Protein AF-A0A813K948-F1 (afdb_monomer_lite)

Organism: Polarella glacialis (NCBI:txid89957)

Foldseek 3Di:
DDDDDDDDDDDDDDDDDDDDDDDPDDDDDDDDPPPDPDPPCPPPCLVQDQPPPFPCVPFDWEDFQAPQPRGFWGWDAQLVVLLVQADQCSLQPSAGWTWGGQTPVCNPRTSNVLNVVLVVVLVVVLVVVVVVCPPDDVPDNDDDQVVVAVQLSVLVSNLSSCSRTFHADPNRYGDHAALVSLQSNCVSSVHDADPVSHNPLSDQVNCQCQNRPSVNDRDSSRGHDYCVPRPVVVVVVVVVSVVVVVPPPVVCPPPVNVVVVVVVVVVVVVVCCVVPPDPVVVVVVVVVVVCVVCVVVVVVVPDDPDDVVVVVVVVVVVVVVVVVVVVVCVPPPPPPPVVVVVVVVVVVVDPPPDDDDDDDDDPDPPDPPPPPPPVDDDDPVVVVVVVVVVPDDDDDDDDDDDDDDDDDDDDDDDDDDDDDDDDDDDDDDDDD

Secondary structure (DSSP, 8-state):
------------------S-----SS-----S------SS----GGG-S--TTSTTTTSPEEESSTTSS-EEEEEE--HHHHHHH-SSSTTT--S-EEEEPP-SS-TT-SHHHHHHHHHHHHHHHHHHHHHHHH---TT------TTT-HHHHHHHHHHHHHHHSPBB-TT-PBPPPBHHHHHHHHHHTTPPP-TTSS-GGGSHHHHHHH-GGG-S---TT--PBPIIIIIHHHHHHHHHHHHHTT----GGGSHHHHHHHHHHHHHHHHHHHHHHS-HHHHHHHHHHHHHHHHHHHHHHHHS----HHHHHHHHHHHHHHHHHHHHHHHHSTT-SHHHHHHHHHHHTT-TT--S---S----------------SPPPHHHHHHHHHHTSS----------------------------------------

Radius of gyration: 35.32 Å; chains: 1; bounding box: 128×82×64 Å

Structure (mmCIF, N/CA/C/O backbone):
data_AF-A0A813K948-F1
#
_entry.id   AF-A0A813K948-F1
#
loop_
_atom_site.group_PDB
_atom_site.id
_atom_site.type_symbol
_atom_site.label_atom_id
_atom_site.label_alt_id
_atom_site.label_comp_id
_atom_site.label_asym_id
_atom_site.label_entity_id
_atom_site.label_seq_id
_atom_site.pdbx_PDB_ins_code
_atom_site.Cartn_x
_atom_site.Cartn_y
_atom_site.Cartn_z
_atom_site.occupancy
_atom_site.B_iso_or_equiv
_atom_site.auth_seq_id
_atom_site.auth_comp_id
_atom_site.auth_asym_id
_atom_site.auth_atom_id
_atom_site.pdbx_PDB_model_num
ATOM 1 N N . MET A 1 1 ? -67.865 28.405 -16.466 1.00 35.59 1 MET A N 1
ATOM 2 C CA . MET A 1 1 ? -67.804 27.272 -17.419 1.00 35.59 1 MET A CA 1
ATOM 3 C C . MET A 1 1 ? -66.572 26.453 -17.049 1.00 35.59 1 MET A C 1
ATOM 5 O O . MET A 1 1 ? -65.479 26.887 -17.356 1.00 35.59 1 MET A O 1
ATOM 9 N N . MET A 1 2 ? -66.614 25.500 -16.116 1.00 30.91 2 MET A N 1
ATOM 10 C CA . MET A 1 2 ? -67.286 24.186 -16.127 1.00 30.91 2 MET A CA 1
ATOM 11 C C . MET A 1 2 ? -66.960 23.313 -17.346 1.00 30.91 2 MET A C 1
ATOM 13 O O . MET A 1 2 ? -67.517 23.540 -18.416 1.00 30.91 2 MET A O 1
ATOM 17 N N . ARG A 1 3 ? -66.099 22.312 -17.100 1.00 32.75 3 ARG A N 1
ATOM 18 C CA . ARG A 1 3 ? -66.003 20.922 -17.617 1.00 32.75 3 ARG A CA 1
ATOM 19 C C . ARG A 1 3 ? -64.524 20.524 -17.516 1.00 32.75 3 ARG A C 1
ATOM 21 O O . ARG A 1 3 ? -63.683 21.271 -17.987 1.00 32.75 3 ARG A O 1
ATOM 28 N N . GLY A 1 4 ? -64.091 19.424 -16.919 1.00 29.36 4 GLY A N 1
ATOM 29 C CA . GLY A 1 4 ? -64.718 18.206 -16.398 1.00 29.36 4 GLY A CA 1
ATOM 30 C C . GLY A 1 4 ? -63.585 17.166 -16.405 1.00 29.36 4 GLY A C 1
ATOM 31 O O . GLY A 1 4 ? -62.942 16.989 -17.430 1.00 29.36 4 GLY A O 1
ATOM 32 N N . THR A 1 5 ? -63.081 16.762 -15.239 1.00 32.94 5 THR A N 1
ATOM 33 C CA . THR A 1 5 ? -63.280 15.425 -14.645 1.00 32.94 5 THR A CA 1
ATOM 34 C C . THR A 1 5 ? -62.900 14.237 -15.532 1.00 32.94 5 THR A C 1
ATOM 36 O O . THR A 1 5 ? -63.659 13.867 -16.420 1.00 32.94 5 THR A O 1
ATOM 39 N N . SER A 1 6 ? -61.837 13.535 -15.134 1.00 30.69 6 SER A N 1
ATOM 40 C CA . SER A 1 6 ? -61.846 12.068 -15.049 1.00 30.69 6 SER A CA 1
ATOM 41 C C . SER A 1 6 ? -60.773 11.602 -14.060 1.00 30.69 6 SER A C 1
ATOM 43 O O . SER A 1 6 ? -59.575 11.784 -14.261 1.00 30.69 6 SER A O 1
ATOM 45 N N . GLN A 1 7 ? -61.271 11.067 -12.948 1.00 32.47 7 GLN A N 1
ATOM 46 C CA . GLN A 1 7 ? -60.572 10.355 -11.886 1.00 32.47 7 GLN A CA 1
ATOM 47 C C . GLN A 1 7 ? -60.610 8.839 -12.165 1.00 32.47 7 GLN A C 1
ATOM 49 O O . GLN A 1 7 ? -61.526 8.390 -12.849 1.00 32.47 7 GLN A O 1
ATOM 54 N N . LEU A 1 8 ? -59.731 8.096 -11.466 1.00 28.88 8 LEU A N 1
ATOM 55 C CA . LEU A 1 8 ? -59.819 6.655 -11.124 1.00 28.88 8 LEU A CA 1
ATOM 56 C C . LEU A 1 8 ? -59.568 5.668 -12.299 1.00 28.88 8 LEU A C 1
ATOM 58 O O . LEU A 1 8 ? -60.030 5.903 -13.399 1.00 28.88 8 LEU A O 1
ATOM 62 N N . GLN A 1 9 ? -58.856 4.533 -12.198 1.00 28.02 9 GLN A N 1
ATOM 63 C CA . GLN A 1 9 ? -58.488 3.652 -11.081 1.00 28.02 9 GLN A CA 1
ATOM 64 C C . GLN A 1 9 ? -57.330 2.684 -11.474 1.00 28.02 9 GLN A C 1
ATOM 66 O O . GLN A 1 9 ? -57.295 2.194 -12.593 1.00 28.02 9 GLN A O 1
ATOM 71 N N . LEU A 1 10 ? -56.479 2.363 -10.484 1.00 27.67 10 LEU A N 1
ATOM 72 C CA . LEU A 1 10 ? -55.947 1.041 -10.058 1.00 27.67 10 LEU A CA 1
ATOM 73 C C . LEU A 1 10 ? -55.140 0.057 -10.964 1.00 27.67 10 LEU A C 1
ATOM 75 O O . LEU A 1 10 ? -55.623 -0.479 -11.949 1.00 27.67 10 LEU A O 1
ATOM 79 N N . ARG A 1 11 ? -54.003 -0.352 -10.354 1.00 26.53 11 ARG A N 1
ATOM 80 C CA . ARG A 1 11 ? -53.245 -1.638 -10.357 1.00 26.53 11 ARG A CA 1
ATOM 81 C C . ARG A 1 11 ? -52.388 -2.039 -11.565 1.00 26.53 11 ARG A C 1
ATOM 83 O O . ARG A 1 11 ? -52.915 -2.426 -12.589 1.00 26.53 11 ARG A O 1
ATOM 90 N N . PHE A 1 12 ? -51.073 -2.116 -11.319 1.00 25.59 12 PHE A N 1
ATOM 91 C CA . PHE A 1 12 ? -50.196 -3.311 -11.411 1.00 25.59 12 PHE A CA 1
ATOM 92 C C . PHE A 1 12 ? -48.846 -2.918 -10.746 1.00 25.59 12 PHE A C 1
ATOM 94 O O . PHE A 1 12 ? -48.192 -1.995 -11.215 1.00 25.59 12 PHE A O 1
ATOM 101 N N . GLN A 1 13 ? -48.594 -3.254 -9.466 1.00 27.36 13 GLN A N 1
ATOM 102 C CA . GLN A 1 13 ? -47.656 -4.303 -8.978 1.00 27.36 13 GLN A CA 1
ATOM 103 C C . GLN A 1 13 ? -46.442 -4.576 -9.888 1.00 27.36 13 GLN A C 1
ATOM 105 O O . GLN A 1 13 ? -46.624 -4.702 -11.088 1.00 27.36 13 GLN A O 1
ATOM 110 N N . ALA A 1 14 ? -45.207 -4.832 -9.447 1.00 25.39 14 ALA A N 1
ATOM 111 C CA . ALA A 1 14 ? -44.439 -4.859 -8.190 1.00 25.39 14 ALA A CA 1
ATOM 112 C C . ALA A 1 14 ? -43.028 -5.403 -8.596 1.00 25.39 14 ALA A C 1
ATOM 114 O O . ALA A 1 14 ? -42.888 -5.833 -9.738 1.00 25.39 14 ALA A O 1
ATOM 115 N N . TRP A 1 15 ? -42.057 -5.494 -7.665 1.00 24.44 15 TRP A N 1
ATOM 116 C CA . TRP A 1 15 ? -40.663 -6.012 -7.807 1.00 24.44 15 TRP A CA 1
ATOM 117 C C . TRP A 1 15 ? -39.667 -4.944 -8.323 1.00 24.44 15 TRP A C 1
ATOM 119 O O . TRP A 1 15 ? -39.869 -4.388 -9.389 1.00 24.44 15 TRP A O 1
ATOM 129 N N . VAL A 1 16 ? -38.578 -4.532 -7.659 1.00 25.59 16 VAL A N 1
ATOM 130 C CA . VAL A 1 16 ? -37.739 -5.083 -6.580 1.00 25.59 16 VAL A CA 1
ATOM 131 C C . VAL A 1 16 ? -37.185 -3.902 -5.761 1.00 25.59 16 VAL A C 1
ATOM 133 O O . VAL A 1 16 ? -36.535 -3.019 -6.314 1.00 25.59 16 VAL A O 1
ATOM 136 N N . PHE A 1 17 ? -37.445 -3.882 -4.453 1.00 25.78 17 PHE A N 1
ATOM 137 C CA . PHE A 1 17 ? -36.855 -2.950 -3.483 1.00 25.78 17 PHE A CA 1
ATOM 138 C C . PHE A 1 17 ? -36.771 -3.668 -2.127 1.00 25.78 17 PHE A C 1
ATOM 140 O O . PHE A 1 17 ? -37.584 -3.422 -1.248 1.00 25.78 17 PHE A O 1
ATOM 147 N N . VAL A 1 18 ? -35.856 -4.633 -1.987 1.00 26.94 18 VAL A N 1
ATOM 148 C CA . VAL A 1 18 ? -35.488 -5.251 -0.699 1.00 26.94 18 VAL A CA 1
ATOM 149 C C . VAL A 1 18 ? -34.042 -5.739 -0.814 1.00 26.94 18 VAL A C 1
ATOM 151 O O . VAL A 1 18 ? -33.788 -6.674 -1.567 1.00 26.94 18 VAL A O 1
ATOM 154 N N . LEU A 1 19 ? -33.117 -5.067 -0.120 1.00 25.80 19 LEU A N 1
ATOM 155 C CA . LEU A 1 19 ? -31.995 -5.612 0.667 1.00 25.80 19 LEU A CA 1
ATOM 156 C C . LEU A 1 19 ? -30.961 -4.502 0.942 1.00 25.80 19 LEU A C 1
ATOM 158 O O . LEU A 1 19 ? -30.620 -3.727 0.053 1.00 25.80 19 LEU A O 1
ATOM 162 N N . CYS A 1 20 ? -30.471 -4.486 2.185 1.00 27.50 20 CYS A N 1
ATOM 163 C CA . CYS A 1 20 ? -29.393 -3.656 2.740 1.00 27.50 20 CYS A CA 1
ATOM 164 C C . CYS A 1 20 ? -29.758 -2.254 3.259 1.00 27.50 20 CYS A C 1
ATOM 166 O O . CYS A 1 20 ? -29.178 -1.259 2.842 1.00 27.50 20 CYS A O 1
ATOM 168 N N . LEU A 1 21 ? -30.641 -2.199 4.264 1.00 28.06 21 LEU A N 1
ATOM 169 C CA . LEU A 1 21 ? -30.511 -1.283 5.409 1.00 28.06 21 LEU A CA 1
ATOM 170 C C . LEU A 1 21 ? -31.103 -1.948 6.673 1.00 28.06 21 LEU A C 1
ATOM 172 O O . LEU A 1 21 ? -32.267 -2.340 6.661 1.00 28.06 21 LEU A O 1
ATOM 176 N N . GLY A 1 22 ? -30.288 -2.012 7.736 1.00 26.20 22 GLY A N 1
ATOM 177 C CA . GLY A 1 22 ? -30.661 -2.189 9.154 1.00 26.20 22 GLY A CA 1
ATOM 178 C C . GLY A 1 22 ? -30.543 -3.615 9.719 1.00 26.20 22 GLY A C 1
ATOM 179 O O . GLY A 1 22 ? -30.907 -4.563 9.043 1.00 26.20 22 GLY A O 1
ATOM 180 N N . GLU A 1 23 ? -30.080 -3.874 10.950 1.00 33.12 23 GLU A N 1
ATOM 181 C CA . GLU A 1 23 ? -29.886 -2.993 12.113 1.00 33.12 23 GLU A CA 1
ATOM 182 C C . GLU A 1 23 ? -29.280 -3.781 13.300 1.00 33.12 23 GLU A C 1
ATOM 184 O O . GLU A 1 23 ? -29.561 -4.966 13.478 1.00 33.12 23 GLU A O 1
ATOM 189 N N . ARG A 1 24 ? -28.586 -3.085 14.211 1.00 30.84 24 ARG A N 1
ATOM 190 C CA . ARG A 1 24 ? -28.798 -3.288 15.654 1.00 30.84 24 ARG A CA 1
ATOM 191 C C . ARG A 1 24 ? -29.075 -1.946 16.325 1.00 30.84 24 ARG A C 1
ATOM 193 O O . ARG A 1 24 ? -28.164 -1.234 16.731 1.00 30.84 24 ARG A O 1
ATOM 200 N N . PHE A 1 25 ? -30.363 -1.661 16.480 1.00 34.97 25 PHE A N 1
ATOM 201 C CA . PHE A 1 25 ? -30.920 -1.024 17.670 1.00 34.97 25 PHE A CA 1
ATOM 202 C C . PHE A 1 25 ? -32.326 -1.605 17.898 1.00 34.97 25 PHE A C 1
ATOM 204 O O . PHE A 1 25 ? -33.317 -0.995 17.535 1.00 34.97 25 PHE A O 1
ATOM 211 N N . LEU A 1 26 ? -32.394 -2.834 18.425 1.00 31.09 26 LEU A N 1
ATOM 212 C CA . LEU A 1 26 ? -33.477 -3.409 19.246 1.00 31.09 26 LEU A CA 1
ATOM 213 C C . LEU A 1 26 ? -33.054 -4.843 19.650 1.00 31.09 26 LEU A C 1
ATOM 215 O O . LEU A 1 26 ? -32.599 -5.605 18.794 1.00 31.09 26 LEU A O 1
ATOM 219 N N . PRO A 1 27 ? -33.134 -5.228 20.936 1.00 40.12 27 PRO A N 1
ATOM 220 C CA . PRO A 1 27 ? -32.744 -6.553 21.397 1.00 40.12 27 PRO A CA 1
ATOM 221 C C . PRO A 1 27 ? -33.915 -7.524 21.224 1.00 40.12 27 PRO A C 1
ATOM 223 O O . PRO A 1 27 ? -35.021 -7.258 21.686 1.00 40.12 27 PRO A O 1
ATOM 226 N N . GLY A 1 28 ? -33.660 -8.668 20.594 1.00 31.89 28 GLY A N 1
ATOM 227 C CA . GLY A 1 28 ? -34.632 -9.756 20.497 1.00 31.89 28 GLY A CA 1
ATOM 228 C C . GLY A 1 28 ? -34.915 -10.166 19.064 1.00 31.89 28 GLY A C 1
ATOM 229 O O . GLY A 1 28 ? -35.962 -9.830 18.537 1.00 31.89 28 GLY A O 1
ATOM 230 N N . LEU A 1 29 ? -33.965 -10.884 18.464 1.00 34.31 29 LEU A N 1
ATOM 231 C CA . LEU A 1 29 ? -34.152 -11.882 17.402 1.00 34.31 29 LEU A CA 1
ATOM 232 C C . LEU A 1 29 ? -32.785 -12.552 17.185 1.00 34.31 29 LEU A C 1
ATOM 234 O O . LEU A 1 29 ? -32.052 -12.275 16.240 1.00 34.31 29 LEU A O 1
ATOM 238 N N . GLY A 1 30 ? -32.391 -13.386 18.149 1.00 36.69 30 GLY A N 1
ATOM 239 C CA . GLY A 1 30 ? -31.379 -14.407 17.907 1.00 36.69 30 GLY A CA 1
ATOM 240 C C . GLY A 1 30 ? -32.049 -15.554 17.156 1.00 36.69 30 GLY A C 1
ATOM 241 O O . GLY A 1 30 ? -33.017 -16.108 17.668 1.00 36.69 30 GLY A O 1
ATOM 242 N N . GLY A 1 31 ? -31.561 -15.872 15.956 1.00 36.25 31 GLY A N 1
ATOM 243 C CA . GLY A 1 31 ? -31.979 -17.059 15.205 1.00 36.25 31 GLY A CA 1
ATOM 244 C C . GLY A 1 31 ? -32.627 -16.773 13.852 1.00 36.25 31 GLY A C 1
ATOM 245 O O . GLY A 1 31 ? -33.773 -17.145 13.651 1.00 36.25 31 GLY A O 1
ATOM 246 N N . ILE A 1 32 ? -31.911 -16.132 12.919 1.00 34.94 32 ILE A N 1
ATOM 247 C CA . ILE A 1 32 ? -32.228 -16.192 11.476 1.00 34.94 32 ILE A CA 1
ATOM 248 C C . ILE A 1 32 ? -30.912 -16.205 10.671 1.00 34.94 32 ILE A C 1
ATOM 250 O O . ILE A 1 32 ? -30.647 -15.322 9.870 1.00 34.94 32 ILE A O 1
ATOM 254 N N . PHE A 1 33 ? -30.041 -17.173 10.961 1.00 36.16 33 PHE A N 1
ATOM 255 C CA . PHE A 1 33 ? -29.032 -17.724 10.037 1.00 36.16 33 PHE A CA 1
ATOM 256 C C . PHE A 1 33 ? -28.709 -19.175 10.442 1.00 36.16 33 PHE A C 1
ATOM 258 O O . PHE A 1 33 ? -27.577 -19.629 10.323 1.00 36.16 33 PHE A O 1
ATOM 265 N N . ASP A 1 34 ? -29.714 -19.920 10.904 1.00 37.97 34 ASP A N 1
ATOM 266 C CA . ASP A 1 34 ? -29.690 -21.372 10.755 1.00 37.97 34 ASP A CA 1
ATOM 267 C C . ASP A 1 34 ? -30.278 -21.633 9.372 1.00 37.97 34 ASP A C 1
ATOM 269 O O . ASP A 1 34 ? -31.490 -21.588 9.165 1.00 37.97 34 ASP A O 1
ATOM 273 N N . GLY A 1 35 ? -29.390 -21.748 8.384 1.00 35.78 35 GLY A N 1
ATOM 274 C CA . GLY A 1 35 ? -29.772 -22.168 7.047 1.00 35.78 35 GLY A CA 1
ATOM 275 C C . GLY A 1 35 ? -30.384 -23.557 7.142 1.00 35.78 35 GLY A C 1
ATOM 276 O O . GLY A 1 35 ? -29.679 -24.526 7.402 1.00 35.78 35 GLY A O 1
ATOM 277 N N . GLU A 1 36 ? -31.695 -23.634 6.954 1.00 34.25 36 GLU A N 1
ATOM 278 C CA . GLU A 1 36 ? -32.410 -24.878 6.710 1.00 34.25 36 GLU A CA 1
ATOM 279 C C . GLU A 1 36 ? -31.747 -25.551 5.500 1.00 34.25 36 GLU A C 1
ATOM 281 O O . GLU A 1 36 ? -31.774 -25.004 4.395 1.00 34.25 36 GLU A O 1
ATOM 286 N N . GLU A 1 37 ? -31.077 -26.687 5.717 1.00 37.00 37 GLU A N 1
ATOM 287 C CA . GLU A 1 37 ? -30.524 -27.512 4.645 1.00 37.00 37 GLU A CA 1
ATOM 288 C C . GLU A 1 37 ? -31.683 -27.944 3.735 1.00 37.00 37 GLU A C 1
ATOM 290 O O . GLU A 1 37 ? -32.538 -28.731 4.157 1.00 37.00 37 GLU A O 1
ATOM 295 N N . PRO A 1 38 ? -31.770 -27.464 2.479 1.00 46.12 38 PRO A N 1
ATOM 296 C CA . PRO A 1 38 ? -32.718 -28.046 1.557 1.00 46.12 38 PRO A CA 1
ATOM 297 C C . PRO A 1 38 ? -32.229 -29.469 1.280 1.00 46.12 38 PRO A C 1
ATOM 299 O O . PRO A 1 38 ? -31.085 -29.667 0.882 1.00 46.12 38 PRO A O 1
ATOM 302 N N . ASN A 1 39 ? -33.105 -30.458 1.452 1.00 46.00 39 ASN A N 1
ATOM 303 C CA . ASN A 1 39 ? -32.875 -31.891 1.205 1.00 46.00 39 ASN A CA 1
ATOM 304 C C . ASN A 1 39 ? -32.434 -32.260 -0.238 1.00 46.00 39 ASN A C 1
ATOM 306 O O . ASN A 1 39 ? -32.512 -33.419 -0.642 1.00 46.00 39 ASN A O 1
ATOM 310 N N . GLY A 1 40 ? -31.989 -31.305 -1.053 1.00 46.06 40 GLY A N 1
ATOM 311 C CA . GLY A 1 40 ? -31.217 -31.577 -2.252 1.00 46.06 40 GLY A CA 1
ATOM 312 C C . GLY A 1 40 ? -29.750 -31.641 -1.866 1.00 46.06 40 GLY A C 1
ATOM 313 O O . GLY A 1 40 ? -29.208 -30.616 -1.485 1.00 46.06 40 GLY A O 1
ATOM 314 N N . LEU A 1 41 ? -29.146 -32.829 -1.972 1.00 45.62 41 LEU A N 1
ATOM 315 C CA . LEU A 1 41 ? -27.707 -33.122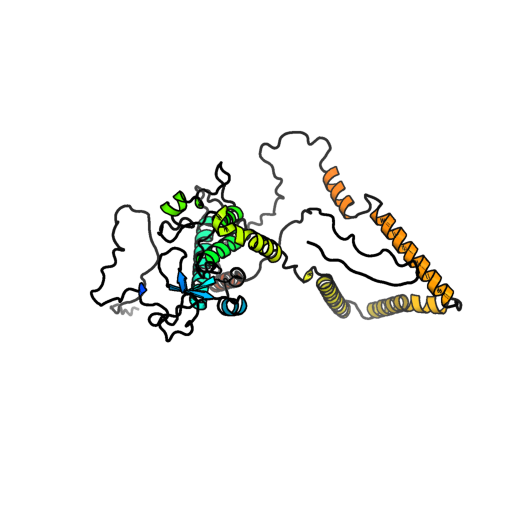 -1.914 1.00 45.62 41 LEU A CA 1
ATOM 316 C C . LEU A 1 41 ? -26.825 -31.933 -2.351 1.00 45.62 41 LEU A C 1
ATOM 318 O O . LEU A 1 41 ? -26.323 -31.892 -3.476 1.00 45.62 41 LEU A O 1
ATOM 322 N N . ALA A 1 42 ? -26.596 -30.973 -1.459 1.00 45.19 42 ALA A N 1
ATOM 323 C CA . ALA A 1 42 ? -25.512 -30.025 -1.577 1.00 45.19 42 ALA A CA 1
ATOM 324 C C . ALA A 1 42 ? -24.278 -30.853 -1.241 1.00 45.19 42 ALA A C 1
ATOM 326 O O . ALA A 1 42 ? -23.872 -30.938 -0.084 1.00 45.19 42 ALA A O 1
ATOM 327 N N . GLY A 1 43 ? -23.771 -31.584 -2.242 1.00 50.25 43 GLY A N 1
ATOM 328 C CA . GLY A 1 43 ? -22.535 -32.344 -2.119 1.00 50.25 43 GLY A CA 1
ATOM 329 C C . GLY A 1 43 ? -21.523 -31.439 -1.439 1.00 50.25 43 GLY A C 1
ATOM 330 O O . GLY A 1 43 ? -21.318 -30.316 -1.908 1.00 50.25 43 GLY A O 1
ATOM 331 N N . GLY A 1 44 ? -21.024 -31.872 -0.275 1.00 49.47 44 GLY A N 1
ATOM 332 C CA . GLY A 1 44 ? -20.293 -31.002 0.638 1.00 49.47 44 GLY A CA 1
ATOM 333 C C . GLY A 1 44 ? -19.276 -30.185 -0.144 1.00 49.47 44 GLY A C 1
ATOM 334 O O . GLY A 1 44 ? -18.500 -30.760 -0.908 1.00 49.47 44 GLY A O 1
ATOM 335 N N . LEU A 1 45 ? -19.303 -28.855 -0.004 1.00 52.78 45 LEU A N 1
ATOM 336 C CA . LEU A 1 45 ? -18.421 -27.955 -0.759 1.00 52.78 45 LEU A CA 1
ATOM 337 C C . LEU A 1 45 ? -16.932 -28.312 -0.591 1.00 52.78 45 LEU A C 1
ATOM 339 O O . LEU A 1 45 ? -16.110 -27.925 -1.413 1.00 52.78 45 LEU A O 1
ATOM 343 N N . GLU A 1 46 ? -16.593 -29.096 0.432 1.00 51.59 46 GLU A N 1
ATOM 344 C CA . GLU A 1 46 ? -15.284 -29.717 0.655 1.00 51.59 46 GLU A CA 1
ATOM 345 C C . GLU A 1 46 ? -14.827 -30.634 -0.501 1.00 51.59 46 GLU A C 1
ATOM 347 O O . GLU A 1 46 ? -13.630 -30.841 -0.703 1.00 51.59 46 GLU A O 1
ATOM 352 N N . THR A 1 47 ? -15.772 -31.160 -1.290 1.00 51.97 47 THR A N 1
ATOM 353 C CA . THR A 1 47 ? -15.531 -31.962 -2.504 1.00 51.97 47 THR A CA 1
ATOM 354 C C . THR A 1 47 ? -15.486 -31.140 -3.792 1.00 51.97 47 THR A C 1
ATOM 356 O O . THR A 1 47 ? -15.070 -31.666 -4.823 1.00 51.97 47 THR A O 1
ATOM 359 N N . LEU A 1 48 ? -15.802 -29.839 -3.753 1.00 55.97 48 LEU A N 1
ATOM 360 C CA . LEU A 1 48 ? -15.628 -28.914 -4.885 1.00 55.97 48 LEU A CA 1
ATOM 361 C C . LEU A 1 48 ? -14.171 -28.450 -5.016 1.00 55.97 48 LEU A C 1
ATOM 363 O O . LEU A 1 48 ? -13.889 -27.291 -5.333 1.00 55.97 48 LEU A O 1
ATOM 367 N N . ARG A 1 49 ? -13.235 -29.376 -4.781 1.00 60.22 49 ARG A N 1
ATOM 368 C CA . ARG A 1 49 ? -11.835 -29.192 -5.147 1.00 60.22 49 ARG A CA 1
ATOM 369 C C . ARG A 1 49 ? -11.746 -28.928 -6.647 1.00 60.22 49 ARG A C 1
ATOM 371 O O . ARG A 1 49 ? -12.613 -29.391 -7.397 1.00 60.22 49 ARG A O 1
ATOM 378 N N . PRO A 1 50 ? -10.703 -28.227 -7.113 1.00 54.66 50 PRO A N 1
ATOM 379 C CA . PRO A 1 50 ? -10.353 -28.231 -8.523 1.00 54.66 50 PRO A CA 1
ATOM 380 C C . PRO A 1 50 ? -10.204 -29.687 -8.982 1.00 54.66 50 PRO A C 1
ATOM 382 O O . PRO A 1 50 ? -9.203 -30.349 -8.732 1.00 54.66 50 PRO A O 1
ATOM 385 N N . LEU A 1 51 ? -11.255 -30.215 -9.606 1.00 56.78 51 LEU A N 1
ATOM 386 C CA . LEU A 1 51 ? -11.268 -31.565 -10.144 1.00 56.78 51 LEU A CA 1
ATOM 387 C C . LEU A 1 51 ? -10.181 -31.672 -11.229 1.00 56.78 51 LEU A C 1
ATOM 389 O O . LEU A 1 51 ? -9.723 -30.655 -11.758 1.00 56.78 51 LEU A O 1
ATOM 393 N N . ASN A 1 52 ? -9.820 -32.901 -11.614 1.00 58.06 52 ASN A N 1
ATOM 394 C CA . ASN A 1 52 ? -8.797 -33.221 -12.629 1.00 58.06 52 ASN A CA 1
ATOM 395 C C . ASN A 1 52 ? -8.915 -32.462 -13.977 1.00 58.06 52 ASN A C 1
ATOM 397 O O . ASN A 1 52 ? -8.024 -32.550 -14.812 1.00 58.06 52 ASN A O 1
ATOM 401 N N . TRP A 1 53 ? -10.013 -31.745 -14.210 1.00 57.72 53 TRP A N 1
ATOM 402 C CA . TRP A 1 53 ? -10.337 -30.985 -15.417 1.00 57.72 53 TRP A CA 1
ATOM 403 C C . TRP A 1 53 ? -10.221 -29.460 -15.258 1.00 57.72 53 TRP A C 1
ATOM 405 O O . TRP A 1 53 ? -10.526 -28.727 -16.196 1.00 57.72 53 TRP A O 1
ATOM 415 N N . SER A 1 54 ? -9.797 -28.952 -14.099 1.00 69.50 54 SER A N 1
ATOM 416 C CA . SER A 1 54 ? -9.581 -27.513 -13.924 1.00 69.50 54 SER A CA 1
ATOM 417 C C . SER A 1 54 ? -8.236 -27.065 -14.511 1.00 69.50 54 SER A C 1
ATOM 419 O O . SER A 1 54 ? -7.248 -27.798 -14.483 1.00 69.50 54 SER A O 1
ATOM 421 N N . VAL A 1 55 ? -8.170 -25.811 -14.975 1.00 76.00 55 VAL A N 1
ATOM 422 C CA . VAL A 1 55 ? -6.929 -25.147 -15.438 1.00 76.00 55 VAL A CA 1
ATOM 423 C C . VAL A 1 55 ? -5.850 -25.103 -14.340 1.00 76.00 55 VAL A C 1
ATOM 425 O O . VAL A 1 55 ? -4.677 -24.873 -14.615 1.00 76.00 55 VAL A O 1
ATOM 428 N N . TYR A 1 56 ? -6.239 -25.359 -13.091 1.00 78.19 56 TYR A N 1
ATOM 429 C CA . TYR A 1 56 ? -5.370 -25.344 -11.923 1.00 78.19 56 TYR A CA 1
ATOM 430 C C . TYR A 1 56 ? -4.808 -26.719 -11.556 1.00 78.19 56 TYR A C 1
ATOM 432 O O . TYR A 1 56 ? -4.235 -26.866 -10.478 1.00 78.19 56 TYR A O 1
ATOM 440 N N . LEU A 1 57 ? -4.942 -27.720 -12.432 1.00 79.56 57 LEU A N 1
ATOM 441 C CA . LEU A 1 57 ? -4.331 -29.027 -12.221 1.00 79.56 57 LEU A CA 1
ATOM 442 C C . LEU A 1 57 ? -2.816 -28.884 -12.000 1.00 79.56 57 LEU A C 1
ATOM 444 O O . LEU A 1 57 ? -2.110 -28.294 -12.815 1.00 79.56 57 LEU A O 1
ATOM 448 N N . GLY A 1 58 ? -2.324 -29.417 -10.882 1.00 83.56 58 GLY A N 1
ATOM 449 C CA . GLY A 1 58 ? -0.914 -29.331 -10.496 1.00 83.56 58 GLY A CA 1
ATOM 450 C C . GLY A 1 58 ? -0.532 -28.060 -9.734 1.00 83.56 58 GLY A C 1
ATOM 451 O O . GLY A 1 58 ? 0.600 -27.973 -9.262 1.00 83.56 58 GLY A O 1
ATOM 452 N N . ARG A 1 59 ? -1.450 -27.099 -9.554 1.00 88.50 59 ARG A N 1
ATOM 453 C CA . ARG A 1 59 ? -1.247 -26.022 -8.579 1.00 88.50 59 ARG A CA 1
ATOM 454 C C . ARG A 1 59 ? -1.577 -26.521 -7.187 1.00 88.50 59 ARG A C 1
ATOM 456 O O . ARG A 1 59 ? -2.476 -27.330 -6.983 1.00 88.50 59 ARG A O 1
ATOM 463 N N . SER A 1 60 ? -0.835 -26.008 -6.226 1.00 92.00 60 SER A N 1
ATOM 464 C CA . SER A 1 60 ? -1.004 -26.365 -4.836 1.00 92.00 60 SER A CA 1
ATOM 465 C C . SER A 1 60 ? -2.217 -25.683 -4.214 1.00 92.00 60 SER A C 1
ATOM 467 O O . SER A 1 60 ? -2.417 -24.474 -4.382 1.00 92.00 60 SER A O 1
ATOM 469 N N . GLU A 1 61 ? -2.997 -26.465 -3.482 1.00 92.56 61 GLU A N 1
ATOM 470 C CA . GLU A 1 61 ? -4.216 -26.026 -2.815 1.00 92.56 61 GLU A CA 1
ATOM 471 C C . GLU A 1 61 ? -3.904 -25.164 -1.578 1.00 92.56 61 GLU A C 1
ATOM 473 O O . GLU A 1 61 ? -2.862 -25.333 -0.948 1.00 92.56 61 GLU A O 1
ATOM 478 N N . CYS A 1 62 ? -4.805 -24.244 -1.227 1.00 94.12 62 CYS A N 1
ATOM 479 C CA . CYS A 1 62 ? -4.682 -23.380 -0.050 1.00 94.12 62 CYS A CA 1
ATOM 480 C C . CYS A 1 62 ? -6.058 -22.957 0.499 1.00 94.12 62 CYS A C 1
ATOM 482 O O . CYS A 1 62 ? -7.091 -23.160 -0.148 1.00 94.12 62 CYS A O 1
ATOM 484 N N . GLU A 1 63 ? -6.085 -22.381 1.707 1.00 92.56 63 GLU A N 1
ATOM 485 C CA . GLU A 1 63 ? -7.321 -22.019 2.409 1.00 92.56 63 GLU A CA 1
ATOM 486 C C . GLU A 1 63 ? -7.656 -20.529 2.274 1.00 92.56 63 GLU A C 1
ATOM 488 O O . GLU A 1 63 ? -6.793 -19.656 2.403 1.00 92.56 63 GLU A O 1
ATOM 493 N N . ILE A 1 64 ? -8.937 -20.228 2.044 1.00 90.62 64 ILE A N 1
ATOM 494 C CA . ILE A 1 64 ? -9.452 -18.859 1.974 1.00 90.62 64 ILE A CA 1
ATOM 495 C C . ILE A 1 64 ? -10.725 -18.721 2.826 1.00 90.62 64 ILE A C 1
ATOM 497 O O . ILE A 1 64 ? -11.762 -19.286 2.468 1.00 90.62 64 ILE A O 1
ATOM 501 N N . PRO A 1 65 ? -10.708 -17.884 3.875 1.00 90.06 65 PRO A N 1
ATOM 502 C CA . PRO A 1 65 ? -9.521 -17.234 4.431 1.00 90.06 65 PRO A CA 1
ATOM 503 C C . PRO A 1 65 ? -8.583 -18.255 5.095 1.00 90.06 65 PRO A C 1
ATOM 505 O O . PRO A 1 65 ? -8.928 -19.428 5.272 1.00 90.06 65 PRO A O 1
ATOM 508 N N . ALA A 1 66 ? -7.362 -17.821 5.392 1.00 90.38 66 ALA A N 1
ATOM 509 C CA . ALA A 1 66 ? -6.333 -18.691 5.946 1.00 90.38 66 ALA A CA 1
ATOM 510 C C . ALA A 1 66 ? -6.769 -19.280 7.299 1.00 90.38 66 ALA A C 1
ATOM 512 O O . ALA A 1 66 ? -7.320 -18.565 8.133 1.00 90.38 66 ALA A O 1
ATOM 513 N N . ARG A 1 67 ? -6.485 -20.571 7.529 1.00 87.88 67 ARG A N 1
ATOM 514 C CA . ARG A 1 67 ? -6.904 -21.336 8.722 1.00 87.88 67 ARG A CA 1
ATOM 515 C C . ARG A 1 67 ? -8.421 -21.492 8.884 1.00 87.88 67 ARG A C 1
ATOM 517 O O . ARG A 1 67 ? -8.893 -21.806 9.974 1.00 87.88 67 ARG A O 1
ATOM 524 N N . SER A 1 68 ? -9.198 -21.312 7.816 1.00 87.50 68 SER A N 1
ATOM 525 C CA . SER A 1 68 ? -10.635 -21.611 7.830 1.00 87.50 68 SER A CA 1
ATOM 526 C C . SER A 1 68 ? -10.934 -23.115 7.889 1.00 87.50 68 SER A C 1
ATOM 528 O O . SER A 1 68 ? -12.076 -23.498 8.151 1.00 87.50 68 SER A O 1
ATOM 530 N N . GLY A 1 69 ? -9.940 -23.970 7.619 1.00 88.12 69 GLY A N 1
ATOM 531 C CA . GLY A 1 69 ? -10.118 -25.413 7.450 1.00 88.12 69 GLY A CA 1
ATOM 532 C C . GLY A 1 69 ? -10.812 -25.782 6.137 1.00 88.12 69 GLY A C 1
ATOM 533 O O . GLY A 1 69 ? -11.171 -26.940 5.933 1.00 88.12 69 GLY A O 1
ATOM 534 N N . ARG A 1 70 ? -11.030 -24.807 5.242 1.00 87.00 70 ARG A N 1
ATOM 535 C CA . ARG A 1 70 ? -11.686 -24.997 3.947 1.00 87.00 70 ARG A CA 1
ATOM 536 C C . ARG A 1 70 ? -10.695 -24.750 2.820 1.00 87.00 70 ARG A C 1
ATOM 538 O O . ARG A 1 70 ? -10.303 -23.615 2.557 1.00 87.00 70 ARG A O 1
ATOM 545 N N . ILE A 1 71 ? -10.340 -25.820 2.119 1.00 87.75 71 ILE A N 1
ATOM 546 C CA . ILE A 1 71 ? -9.445 -25.775 0.963 1.00 87.75 71 ILE A CA 1
ATOM 547 C C . ILE A 1 71 ? -10.254 -25.377 -0.278 1.00 87.75 71 ILE A C 1
ATOM 549 O O . ILE A 1 71 ? -10.862 -26.210 -0.945 1.00 87.75 71 ILE A O 1
ATOM 553 N N . ASN A 1 72 ? -10.313 -24.080 -0.559 1.00 89.38 72 ASN A N 1
ATOM 554 C CA . ASN A 1 72 ? -11.106 -23.493 -1.646 1.00 89.38 72 ASN A CA 1
ATOM 555 C C . ASN A 1 72 ? -10.279 -22.589 -2.582 1.00 89.38 72 ASN A C 1
ATOM 557 O O . ASN A 1 72 ? -10.836 -21.974 -3.499 1.00 89.38 72 ASN A O 1
ATOM 561 N N . GLY A 1 73 ? -8.967 -22.501 -2.359 1.00 92.75 73 GLY A N 1
ATOM 562 C CA . GLY A 1 73 ? -8.053 -21.685 -3.142 1.00 92.75 73 GLY A CA 1
ATOM 563 C C . GLY A 1 73 ? -6.886 -22.463 -3.737 1.00 92.75 73 GLY A C 1
ATOM 564 O O . GLY A 1 73 ? -6.655 -23.632 -3.431 1.00 92.75 73 GLY A O 1
ATOM 565 N N . VAL A 1 74 ? -6.141 -21.778 -4.601 1.00 94.69 74 VAL A N 1
ATOM 566 C CA . VAL A 1 74 ? -4.872 -22.240 -5.174 1.00 94.69 74 VAL A CA 1
ATOM 567 C C . VAL A 1 74 ? -3.814 -21.150 -5.047 1.00 94.69 74 VAL A C 1
ATOM 569 O O . VAL A 1 74 ? -4.112 -19.963 -5.205 1.00 94.69 74 VAL A O 1
ATOM 572 N N . CYS A 1 75 ? -2.573 -21.537 -4.759 1.00 95.62 75 CYS A N 1
ATOM 573 C CA . CYS A 1 75 ? -1.464 -20.588 -4.693 1.00 95.62 75 CYS A CA 1
ATOM 574 C C . CYS A 1 75 ? -1.021 -20.189 -6.105 1.00 95.62 75 CYS A C 1
ATOM 576 O O . CYS A 1 75 ? -0.721 -21.042 -6.942 1.00 95.62 75 CYS A O 1
ATOM 578 N N . MET A 1 76 ? -0.954 -18.884 -6.365 1.00 95.19 76 MET A N 1
ATOM 579 C CA . MET A 1 76 ? -0.422 -18.321 -7.608 1.00 95.19 76 MET A CA 1
ATOM 580 C C . MET A 1 76 ? 0.962 -17.726 -7.370 1.00 95.19 76 MET A C 1
ATOM 582 O O . MET A 1 76 ? 1.120 -16.858 -6.517 1.00 95.19 76 MET A O 1
ATOM 586 N N . GLU A 1 77 ? 1.958 -18.202 -8.122 1.00 86.94 77 GLU A N 1
ATOM 587 C CA . GLU A 1 77 ? 3.382 -17.874 -7.930 1.00 86.94 77 GLU A CA 1
ATOM 588 C C . GLU A 1 77 ? 3.812 -16.545 -8.534 1.00 86.94 77 GLU A C 1
ATOM 590 O O . GLU A 1 77 ? 4.668 -15.865 -7.976 1.00 86.94 77 GLU A O 1
ATOM 595 N N . SER A 1 78 ? 3.236 -16.169 -9.671 1.00 76.12 78 SER A N 1
ATOM 596 C CA . SER A 1 78 ? 3.741 -15.041 -10.440 1.00 76.12 78 SER A CA 1
ATOM 597 C C . SER A 1 78 ? 3.017 -13.747 -10.079 1.00 76.12 78 SER A C 1
ATOM 599 O O . SER A 1 78 ? 1.815 -13.613 -10.319 1.00 76.12 78 SER A O 1
ATOM 601 N N . GLU A 1 79 ? 3.778 -12.760 -9.594 1.00 83.56 79 GLU A N 1
ATOM 602 C CA . GLU A 1 79 ? 3.353 -11.355 -9.498 1.00 83.56 79 GLU A CA 1
ATOM 603 C C . GLU A 1 79 ? 2.801 -10.855 -10.844 1.00 83.56 79 GLU A C 1
ATOM 605 O O . GLU A 1 79 ? 1.843 -10.088 -10.879 1.00 83.56 79 GLU A O 1
ATOM 610 N N . GLN A 1 80 ? 3.345 -11.337 -11.967 1.00 88.06 80 GLN A N 1
ATOM 611 C CA . GLN A 1 80 ? 2.878 -10.961 -13.302 1.00 88.06 80 GLN A CA 1
ATOM 612 C C . GLN A 1 80 ? 1.529 -11.607 -13.639 1.00 88.06 80 GLN A C 1
ATOM 614 O O . GLN A 1 80 ? 0.643 -10.938 -14.170 1.00 88.06 80 GLN A O 1
ATOM 619 N N . GLU A 1 81 ? 1.348 -12.894 -13.319 1.00 92.00 81 GLU A N 1
ATOM 620 C CA . GLU A 1 81 ? 0.091 -13.601 -13.587 1.00 92.00 81 GLU A CA 1
ATOM 621 C C . GLU A 1 81 ? -1.033 -13.030 -12.720 1.00 92.00 81 GLU A C 1
ATOM 623 O O . GLU A 1 81 ? -2.080 -12.642 -13.242 1.00 92.00 81 GLU A O 1
ATOM 628 N N . LEU A 1 82 ? -0.795 -12.907 -11.412 1.00 94.50 82 LEU A N 1
ATOM 629 C CA . LEU A 1 82 ? -1.778 -12.369 -10.481 1.00 94.50 82 LEU A CA 1
ATOM 630 C C . LEU A 1 82 ? -2.014 -10.874 -10.716 1.00 94.50 82 LEU A C 1
ATOM 632 O O . LEU A 1 82 ? -3.162 -10.454 -10.841 1.00 94.50 82 LEU A O 1
ATOM 636 N N . GLY A 1 83 ? -0.953 -10.080 -10.871 1.00 93.38 83 GLY A N 1
ATOM 637 C CA . GLY A 1 83 ? -1.023 -8.632 -11.084 1.00 93.38 83 GLY A CA 1
ATOM 638 C C . GLY A 1 83 ? -1.649 -8.206 -12.416 1.00 93.38 83 GLY A C 1
ATOM 639 O O . GLY A 1 83 ? -1.949 -7.025 -12.599 1.00 93.38 83 GLY A O 1
ATOM 640 N N . SER A 1 84 ? -1.859 -9.140 -13.352 1.00 95.06 84 SER A N 1
ATOM 641 C CA . SER A 1 84 ? -2.682 -8.919 -14.550 1.00 95.06 84 SER A CA 1
ATOM 642 C C . SER A 1 84 ? -4.183 -9.121 -14.294 1.00 95.06 84 SER A C 1
ATOM 644 O O . SER A 1 84 ? -5.010 -8.529 -14.985 1.00 95.06 84 SER A O 1
ATOM 646 N N . GLN A 1 85 ? -4.535 -9.935 -13.294 1.00 95.81 85 GLN A N 1
ATOM 647 C CA . GLN A 1 85 ? -5.913 -10.297 -12.955 1.00 95.81 85 GLN A CA 1
ATOM 648 C C . GLN A 1 85 ? -6.520 -9.392 -11.885 1.00 95.81 85 GLN A C 1
ATOM 650 O O . GLN A 1 85 ? -7.737 -9.203 -11.889 1.00 95.81 85 GLN A O 1
ATOM 655 N N . ILE A 1 86 ? -5.699 -8.852 -10.983 1.00 96.69 86 ILE A N 1
ATOM 656 C CA . ILE A 1 86 ? -6.119 -7.915 -9.937 1.00 96.69 86 ILE A CA 1
ATOM 657 C C . ILE A 1 86 ? -5.693 -6.497 -10.322 1.00 96.69 86 ILE A C 1
ATOM 659 O O . ILE A 1 86 ? -4.554 -6.268 -10.724 1.00 96.69 86 ILE A O 1
ATOM 663 N N . SER A 1 87 ? -6.610 -5.540 -10.227 1.00 97.19 87 SER A N 1
ATOM 664 C CA . SER A 1 87 ? -6.354 -4.128 -10.521 1.00 97.19 87 SER A CA 1
ATOM 665 C C . SER A 1 87 ? -6.356 -3.274 -9.257 1.00 97.19 87 SER A C 1
ATOM 667 O O . SER A 1 87 ? -5.559 -2.346 -9.155 1.00 97.19 87 SER A O 1
ATOM 669 N N . PHE A 1 88 ? -7.190 -3.609 -8.272 1.00 97.56 88 PHE A N 1
ATOM 670 C CA . PHE A 1 88 ? -7.327 -2.862 -7.027 1.00 97.56 88 PHE A CA 1
ATOM 671 C C . PHE A 1 88 ? -6.244 -3.229 -6.005 1.00 97.56 88 PHE A C 1
ATOM 673 O O . PHE A 1 88 ? -5.565 -2.344 -5.480 1.00 97.56 88 PHE A O 1
ATOM 680 N N . CYS A 1 89 ? -6.025 -4.524 -5.767 1.00 97.44 89 CYS A N 1
ATOM 681 C CA . CYS A 1 89 ? -4.998 -5.023 -4.850 1.00 97.44 89 CYS A CA 1
ATOM 682 C C . CYS A 1 89 ? -3.609 -5.191 -5.494 1.00 97.44 89 CYS A C 1
ATOM 684 O O . CYS A 1 89 ? -2.687 -5.666 -4.830 1.00 97.44 89 CYS A O 1
ATOM 686 N N . LYS A 1 90 ? -3.432 -4.789 -6.760 1.00 96.00 90 LYS A N 1
ATOM 687 C CA . LYS A 1 90 ? -2.202 -5.000 -7.543 1.00 96.00 90 LYS A CA 1
ATOM 688 C C . LYS A 1 90 ? -0.938 -4.479 -6.863 1.00 96.00 90 LYS A C 1
ATOM 690 O O . LYS A 1 90 ? 0.066 -5.175 -6.808 1.00 96.00 90 LYS A O 1
ATOM 695 N N . ASP A 1 91 ? -0.994 -3.264 -6.328 1.00 93.88 91 ASP A N 1
ATOM 696 C CA . ASP A 1 91 ? 0.179 -2.632 -5.712 1.00 93.88 91 ASP A CA 1
ATOM 697 C C . ASP A 1 91 ? 0.527 -3.237 -4.344 1.00 93.88 91 ASP A C 1
ATOM 699 O O . ASP A 1 91 ? 1.611 -2.995 -3.816 1.00 93.88 91 ASP A O 1
ATOM 703 N N . VAL A 1 92 ? -0.411 -3.980 -3.754 1.00 94.69 92 VAL A N 1
ATOM 704 C CA . VAL A 1 92 ? -0.332 -4.513 -2.392 1.00 94.69 92 VAL A CA 1
ATOM 705 C C . VAL A 1 92 ? 0.092 -5.979 -2.400 1.00 94.69 92 VAL A C 1
ATOM 707 O O . VAL A 1 92 ? 0.915 -6.400 -1.587 1.00 94.69 92 VAL A O 1
ATOM 710 N N . VAL A 1 93 ? -0.478 -6.767 -3.311 1.00 94.94 93 VAL A N 1
ATOM 711 C CA . VAL A 1 93 ? -0.284 -8.216 -3.395 1.00 94.94 93 VAL A CA 1
ATOM 712 C C . VAL A 1 93 ? 0.791 -8.507 -4.440 1.00 94.94 93 VAL A C 1
ATOM 714 O O . VAL A 1 93 ? 0.503 -8.878 -5.574 1.00 94.94 93 VAL A O 1
ATOM 717 N N . LYS A 1 94 ? 2.050 -8.309 -4.037 1.00 93.19 94 LYS A N 1
ATOM 718 C CA . LYS A 1 94 ? 3.255 -8.575 -4.851 1.00 93.19 94 LYS A CA 1
ATOM 719 C C . LYS A 1 94 ? 3.927 -9.914 -4.532 1.00 93.19 94 LYS A C 1
ATOM 721 O O . LYS A 1 94 ? 5.060 -10.170 -4.916 1.00 93.19 94 LYS A O 1
ATOM 726 N N . TYR A 1 95 ? 3.250 -10.752 -3.759 1.00 92.25 95 TYR A N 1
ATOM 727 C CA . TYR A 1 95 ? 3.763 -12.020 -3.259 1.00 92.25 95 TYR A CA 1
ATOM 728 C C . TYR A 1 95 ? 2.925 -13.181 -3.791 1.00 92.25 95 TYR A C 1
ATOM 730 O O . TYR A 1 95 ? 1.812 -12.995 -4.286 1.00 92.25 95 TYR A O 1
ATOM 738 N N . ARG A 1 96 ? 3.443 -14.401 -3.626 1.00 94.50 96 ARG A N 1
ATOM 739 C CA . ARG A 1 96 ? 2.701 -15.632 -3.899 1.00 94.50 96 ARG A CA 1
ATOM 740 C C . ARG A 1 96 ? 1.461 -15.697 -3.011 1.00 94.50 96 ARG A C 1
ATOM 742 O O . ARG A 1 96 ? 1.587 -15.876 -1.800 1.00 94.50 96 ARG A O 1
ATOM 749 N N . ALA A 1 97 ? 0.281 -15.536 -3.595 1.00 96.25 97 ALA A N 1
ATOM 750 C CA . ALA A 1 97 ? -0.965 -15.407 -2.847 1.00 96.25 97 ALA A CA 1
ATOM 751 C C . ALA A 1 97 ? -1.938 -16.546 -3.150 1.00 96.25 97 ALA A C 1
ATOM 753 O O . ALA A 1 97 ? -1.966 -17.092 -4.256 1.00 96.25 97 ALA A O 1
ATOM 754 N N . CYS A 1 98 ? -2.756 -16.876 -2.156 1.00 96.50 98 CYS A N 1
ATOM 755 C CA . CYS A 1 98 ? -3.870 -17.795 -2.308 1.00 96.50 98 CYS A CA 1
ATOM 756 C C . CYS A 1 98 ? -5.049 -17.070 -2.970 1.00 96.50 98 CYS A C 1
ATOM 758 O O . CYS A 1 98 ? -5.529 -16.051 -2.462 1.00 96.50 98 CYS A O 1
ATOM 760 N N . VAL A 1 99 ? -5.529 -17.591 -4.099 1.00 95.94 99 VAL A N 1
ATOM 761 C CA . VAL A 1 99 ? -6.676 -17.035 -4.835 1.00 95.94 99 VAL A CA 1
ATOM 762 C C . VAL A 1 99 ? -7.807 -18.053 -4.951 1.00 95.94 99 VAL A C 1
ATOM 764 O O . VAL A 1 99 ? -7.540 -19.253 -4.888 1.00 95.94 99 VAL A O 1
ATOM 767 N N . PRO A 1 100 ? -9.065 -17.620 -5.157 1.00 94.06 100 PRO A N 1
ATOM 768 C CA . PRO A 1 100 ? -10.159 -18.552 -5.401 1.00 94.06 100 PRO A CA 1
ATOM 769 C C . PRO A 1 100 ? -9.878 -19.423 -6.625 1.00 94.06 100 PRO A C 1
ATOM 771 O O . PRO A 1 100 ? -9.583 -18.902 -7.704 1.00 94.06 100 PRO A O 1
ATOM 774 N N . ALA A 1 101 ? -9.998 -20.740 -6.465 1.00 90.25 101 ALA A N 1
ATOM 775 C CA . ALA A 1 101 ? -9.982 -21.651 -7.600 1.00 90.25 101 ALA A CA 1
ATOM 776 C C . ALA A 1 101 ? -11.268 -21.466 -8.420 1.00 90.25 101 ALA A C 1
ATOM 778 O O . ALA A 1 101 ? -12.344 -21.264 -7.856 1.00 90.25 101 ALA A O 1
ATOM 779 N N . THR A 1 102 ? -11.188 -21.562 -9.750 1.00 85.88 102 THR A N 1
ATOM 780 C CA . THR A 1 102 ? -12.403 -21.586 -10.578 1.00 85.88 102 THR A CA 1
ATOM 781 C C . THR A 1 102 ? -13.188 -22.856 -10.279 1.00 85.88 102 THR A C 1
ATOM 783 O O . THR A 1 102 ? -12.672 -23.962 -10.439 1.00 85.88 102 THR A O 1
ATOM 786 N N . GLN A 1 103 ? -14.440 -22.688 -9.859 1.00 82.06 103 GLN A N 1
ATOM 787 C CA . GLN A 1 103 ? -15.332 -23.791 -9.520 1.00 82.06 103 GLN A CA 1
ATOM 788 C C . GLN A 1 103 ? -16.411 -23.966 -10.595 1.00 82.06 103 GLN A C 1
ATOM 790 O O . GLN A 1 103 ? -16.869 -22.969 -11.153 1.00 82.06 103 GLN A O 1
ATOM 795 N N . PRO A 1 104 ? -16.889 -25.195 -10.858 1.00 79.56 104 PRO A N 1
ATOM 796 C CA . PRO A 1 104 ? -17.949 -25.428 -11.842 1.00 79.56 104 PRO A CA 1
ATOM 797 C C . PRO A 1 104 ? -19.268 -24.725 -11.508 1.00 79.56 104 PRO A C 1
ATOM 799 O O . PRO A 1 104 ? -19.968 -24.276 -12.410 1.00 79.56 104 PRO A O 1
ATOM 802 N N . LEU A 1 105 ? -19.596 -24.614 -10.215 1.00 81.25 105 LEU A N 1
ATOM 803 C CA . LEU A 1 105 ? -20.820 -23.955 -9.742 1.00 81.25 105 LEU A CA 1
ATOM 804 C C . LEU A 1 105 ? -20.739 -22.426 -9.833 1.00 81.25 105 LEU A C 1
ATOM 806 O O . LEU A 1 105 ? -21.752 -21.764 -10.043 1.00 81.25 105 LEU A O 1
ATOM 810 N N . TRP A 1 106 ? -19.531 -21.868 -9.721 1.00 85.44 106 TRP A N 1
ATOM 811 C CA . TRP A 1 106 ? -19.277 -20.431 -9.817 1.00 85.44 106 TRP A CA 1
ATOM 812 C C . TRP A 1 106 ? -18.092 -20.173 -10.752 1.00 85.44 106 TRP A C 1
ATOM 814 O O . TRP A 1 106 ? -17.030 -19.736 -10.305 1.00 85.44 106 TRP A O 1
ATOM 824 N N . PRO A 1 107 ? -18.255 -20.402 -12.069 1.00 84.44 107 PRO A N 1
ATOM 825 C CA . PRO A 1 107 ? -17.154 -20.298 -13.030 1.00 84.44 107 PRO A CA 1
ATOM 826 C C . PRO A 1 107 ? -16.615 -18.868 -13.142 1.00 84.44 107 PRO A C 1
ATOM 828 O O . PRO A 1 107 ? -15.493 -18.637 -13.584 1.00 84.44 107 PRO A O 1
ATOM 831 N N . HIS A 1 108 ? -17.415 -17.889 -12.724 1.00 90.88 108 HIS A N 1
ATOM 832 C CA . HIS A 1 108 ? -17.029 -16.487 -12.692 1.00 90.88 108 HIS A CA 1
ATOM 833 C C . HIS A 1 108 ? -16.337 -16.082 -11.386 1.00 90.88 108 HIS A C 1
ATOM 835 O O . HIS A 1 108 ? -15.795 -14.984 -11.328 1.00 90.88 108 HIS A O 1
ATOM 841 N N . TRP A 1 109 ? -16.329 -16.919 -10.343 1.00 92.12 109 TRP A N 1
ATOM 842 C CA . TRP A 1 109 ? -15.647 -16.603 -9.090 1.00 92.12 109 TRP A CA 1
ATOM 843 C C . TRP A 1 109 ? -14.145 -16.870 -9.219 1.00 92.12 109 TRP A C 1
ATOM 845 O O . TRP A 1 109 ? -13.653 -17.967 -8.970 1.00 92.12 109 TRP A O 1
ATOM 855 N N . ASN A 1 110 ? -13.422 -15.849 -9.671 1.00 93.25 110 ASN A N 1
ATOM 856 C CA . ASN A 1 110 ? -11.977 -15.862 -9.881 1.00 93.25 110 ASN A CA 1
ATOM 857 C C . ASN A 1 110 ? -11.302 -14.684 -9.151 1.00 93.25 110 ASN A C 1
ATOM 859 O O . ASN A 1 110 ? -11.974 -13.854 -8.531 1.00 93.25 110 ASN A O 1
ATOM 863 N N . ALA A 1 111 ? -9.970 -14.591 -9.240 1.00 94.88 111 ALA A N 1
ATOM 864 C CA . ALA A 1 111 ? -9.199 -13.516 -8.610 1.00 94.88 111 ALA A CA 1
ATOM 865 C C . ALA A 1 111 ? -9.684 -12.115 -9.032 1.00 94.88 111 ALA A C 1
ATOM 867 O O . ALA A 1 111 ? -9.870 -11.256 -8.175 1.00 94.88 111 ALA A O 1
ATOM 868 N N . THR A 1 112 ? -9.983 -11.906 -10.320 1.00 96.69 112 THR A N 1
ATOM 869 C CA . THR A 1 112 ? -10.486 -10.627 -10.851 1.00 96.69 112 THR A CA 1
ATOM 870 C C . THR A 1 112 ? -11.835 -10.224 -10.264 1.00 96.69 112 THR A C 1
ATOM 872 O O . THR A 1 112 ? -12.026 -9.070 -9.886 1.00 96.69 112 THR A O 1
ATOM 875 N N . LYS A 1 113 ? -12.797 -11.151 -10.177 1.00 96.81 113 LYS A N 1
ATOM 876 C CA . LYS A 1 113 ? -14.112 -10.851 -9.593 1.00 96.81 113 LYS A CA 1
ATOM 877 C C . LYS A 1 113 ? -14.025 -10.616 -8.094 1.00 96.81 113 LYS A C 1
ATOM 879 O O . LYS A 1 113 ? -14.696 -9.712 -7.603 1.00 96.81 113 LYS A O 1
ATOM 884 N N . LYS A 1 114 ? -13.178 -11.371 -7.391 1.00 96.12 114 LYS A N 1
ATOM 885 C CA . LYS A 1 114 ? -12.913 -11.125 -5.974 1.00 96.12 114 LYS A CA 1
ATOM 886 C C . LYS A 1 114 ? -12.287 -9.745 -5.762 1.00 96.12 114 LYS A C 1
ATOM 888 O O . LYS A 1 114 ? -12.775 -8.994 -4.933 1.00 96.12 114 LYS A O 1
ATOM 893 N N . ASP A 1 115 ? -11.276 -9.375 -6.542 1.00 97.69 115 ASP A N 1
ATOM 894 C CA . ASP A 1 115 ? -10.627 -8.061 -6.462 1.00 97.69 115 ASP A CA 1
ATOM 895 C C . ASP A 1 115 ? -11.596 -6.904 -6.763 1.00 97.69 115 ASP A C 1
ATOM 897 O O . ASP A 1 115 ? -11.648 -5.925 -6.020 1.00 97.69 115 ASP A O 1
ATOM 901 N N . ALA A 1 116 ? -12.453 -7.051 -7.779 1.00 97.56 116 ALA A N 1
ATOM 902 C CA . ALA A 1 116 ? -13.504 -6.077 -8.075 1.00 97.56 116 ALA A CA 1
ATOM 903 C C . ALA A 1 116 ? -14.526 -5.939 -6.930 1.00 97.56 116 ALA A C 1
ATOM 905 O O . ALA A 1 116 ? -14.957 -4.826 -6.622 1.00 97.56 116 ALA A O 1
ATOM 906 N N . LEU A 1 117 ? -14.893 -7.051 -6.279 1.00 96.50 117 LEU A N 1
ATOM 907 C CA . LEU A 1 117 ? -15.744 -7.029 -5.088 1.00 96.50 117 LEU A CA 1
ATOM 908 C C . LEU A 1 117 ? -15.059 -6.285 -3.935 1.00 96.50 117 LEU A C 1
ATOM 910 O O . LEU A 1 117 ? -15.704 -5.481 -3.271 1.00 96.50 117 LEU A O 1
ATOM 914 N N . LEU A 1 118 ? -13.759 -6.501 -3.719 1.00 96.50 118 LEU A N 1
ATOM 915 C CA . LEU A 1 118 ? -13.006 -5.789 -2.683 1.00 96.50 118 LEU A CA 1
ATOM 916 C C . LEU A 1 118 ? -12.901 -4.295 -2.964 1.00 96.50 118 LEU A C 1
ATOM 918 O O . LEU A 1 118 ? -13.021 -3.507 -2.033 1.00 96.50 118 LEU A O 1
ATOM 922 N N . ALA A 1 119 ? -12.730 -3.893 -4.224 1.00 97.50 119 ALA A N 1
ATOM 923 C CA . ALA A 1 119 ? -12.737 -2.485 -4.606 1.00 97.50 119 ALA A CA 1
ATOM 924 C C . ALA A 1 119 ? -14.082 -1.816 -4.276 1.00 97.50 119 ALA A C 1
ATOM 926 O O . ALA A 1 119 ? -14.115 -0.700 -3.753 1.00 97.50 119 ALA A O 1
ATOM 927 N N . HIS A 1 120 ? -15.188 -2.514 -4.551 1.00 97.06 120 HIS A N 1
ATOM 928 C CA . HIS A 1 120 ? -16.531 -2.053 -4.206 1.00 97.06 120 HIS A CA 1
ATOM 929 C C . HIS A 1 120 ? -16.720 -1.954 -2.692 1.00 97.06 120 HIS A C 1
ATOM 931 O O . HIS A 1 120 ? -17.085 -0.897 -2.188 1.00 97.06 120 HIS A O 1
ATOM 937 N N . LEU A 1 121 ? -16.391 -3.023 -1.967 1.00 94.81 121 LEU A N 1
ATOM 938 C CA . LEU A 1 121 ? -16.515 -3.083 -0.515 1.00 94.81 121 LEU A CA 1
ATOM 939 C C . LEU A 1 121 ? -15.656 -2.014 0.169 1.00 94.81 121 LEU A C 1
ATOM 941 O O . LEU A 1 121 ? -16.108 -1.345 1.091 1.00 94.81 121 LEU A O 1
ATOM 945 N N . PHE A 1 122 ? -14.424 -1.811 -0.299 1.00 95.62 122 PHE A N 1
ATOM 946 C CA . PHE A 1 122 ? -13.549 -0.756 0.199 1.00 95.62 122 PHE A CA 1
ATOM 947 C C . PHE A 1 122 ? -14.193 0.619 0.034 1.00 95.62 122 PHE A C 1
ATOM 949 O O . PHE A 1 122 ? -14.205 1.406 0.980 1.00 95.62 122 PHE A O 1
ATOM 956 N N . LYS A 1 123 ? -14.755 0.896 -1.148 1.00 96.12 123 LYS A N 1
ATOM 957 C CA . LYS A 1 123 ? -15.468 2.144 -1.416 1.00 96.12 123 LYS A CA 1
ATOM 958 C C . LYS A 1 123 ? -16.653 2.317 -0.464 1.00 96.12 123 LYS A C 1
ATOM 960 O O . LYS A 1 123 ? -16.773 3.381 0.131 1.00 96.12 123 LYS A O 1
ATOM 965 N N . GLU A 1 124 ? -17.473 1.287 -0.272 1.00 94.56 124 GLU A N 1
ATOM 966 C CA . GLU A 1 124 ? -18.622 1.333 0.643 1.00 94.56 124 GLU A CA 1
ATOM 967 C C . GLU A 1 124 ? -18.201 1.574 2.098 1.00 94.56 124 GLU A C 1
ATOM 969 O O . GLU A 1 124 ? -18.770 2.436 2.764 1.00 94.56 124 GLU A O 1
ATOM 974 N N . ILE A 1 125 ? -17.171 0.872 2.585 1.00 91.12 125 ILE A N 1
ATOM 975 C CA . ILE A 1 125 ? -16.633 1.058 3.943 1.00 91.12 125 ILE A CA 1
ATOM 976 C C . ILE A 1 125 ? -16.129 2.492 4.122 1.00 91.12 125 ILE A C 1
ATOM 978 O O . ILE A 1 125 ? -16.406 3.135 5.137 1.00 91.12 125 ILE A O 1
ATOM 982 N N . VAL A 1 126 ? -15.389 3.001 3.136 1.00 92.94 126 VAL A N 1
ATOM 983 C CA . VAL A 1 126 ? -14.862 4.365 3.144 1.00 92.94 126 VAL A CA 1
ATOM 984 C C . VAL A 1 126 ? -15.991 5.388 3.144 1.00 92.94 126 VAL A C 1
ATOM 986 O O . VAL A 1 126 ? -15.986 6.282 3.985 1.00 92.94 126 VAL A O 1
ATOM 989 N N . GLU A 1 127 ? -16.966 5.264 2.248 1.00 93.75 127 GLU A N 1
ATOM 990 C CA . GLU A 1 127 ? -18.095 6.193 2.154 1.00 93.75 127 GLU A CA 1
ATOM 991 C C . GLU A 1 127 ? -18.947 6.171 3.426 1.00 93.75 127 GLU A C 1
ATOM 993 O O . GLU A 1 127 ? -19.283 7.234 3.947 1.00 93.75 127 GLU A O 1
ATOM 998 N N . ALA A 1 128 ? -19.223 4.991 3.986 1.00 89.62 128 ALA A N 1
ATOM 999 C CA . ALA A 1 128 ? -19.949 4.856 5.245 1.00 89.62 128 ALA A CA 1
ATOM 1000 C C . ALA A 1 128 ? -19.193 5.502 6.417 1.00 89.62 128 ALA A C 1
ATOM 1002 O O . ALA A 1 128 ? -19.789 6.199 7.242 1.00 89.62 128 ALA A O 1
ATOM 1003 N N . ARG A 1 129 ? -17.868 5.320 6.483 1.00 90.06 129 ARG A N 1
ATOM 1004 C CA . ARG A 1 129 ? -17.037 5.915 7.537 1.00 90.06 129 ARG A CA 1
ATOM 1005 C C . ARG A 1 129 ? -16.899 7.426 7.374 1.00 90.06 129 ARG A C 1
ATOM 1007 O O . ARG A 1 129 ? -17.021 8.138 8.365 1.00 90.06 129 ARG A O 1
ATOM 1014 N N . LEU A 1 130 ? -16.733 7.923 6.149 1.00 91.62 130 LEU A N 1
ATOM 1015 C CA . LEU A 1 130 ? -16.752 9.357 5.856 1.00 91.62 130 LEU A CA 1
ATOM 1016 C C . LEU A 1 130 ? -18.104 9.974 6.211 1.00 91.62 130 LEU A C 1
ATOM 1018 O O . LEU A 1 130 ? -18.134 11.008 6.865 1.00 91.62 130 LEU A O 1
ATOM 1022 N N . ALA A 1 131 ? -19.218 9.334 5.854 1.00 90.19 131 ALA A N 1
ATOM 1023 C CA . ALA A 1 131 ? -20.549 9.811 6.218 1.00 90.19 131 ALA A CA 1
ATOM 1024 C C . ALA A 1 131 ? -20.725 9.886 7.743 1.00 90.19 131 ALA A C 1
ATOM 1026 O O . ALA A 1 131 ? -21.262 10.869 8.251 1.00 90.19 131 ALA A O 1
ATOM 1027 N N . LYS A 1 132 ? -20.218 8.889 8.481 1.00 88.44 132 LYS A N 1
ATOM 1028 C CA . LYS A 1 132 ? -20.231 8.882 9.950 1.00 88.44 132 LYS A CA 1
ATOM 1029 C C . LYS A 1 132 ? -19.362 9.991 10.552 1.00 88.44 132 LYS A C 1
ATOM 1031 O O . LYS A 1 132 ? -19.794 10.639 11.496 1.00 88.44 132 LYS A O 1
ATOM 1036 N N . GLU A 1 133 ? -18.168 10.220 10.009 1.00 88.81 133 GLU A N 1
ATOM 1037 C CA . GLU A 1 133 ? -17.250 11.274 10.465 1.00 88.81 133 GLU A CA 1
ATOM 1038 C C . GLU A 1 133 ? -17.733 12.688 10.084 1.00 88.81 133 GLU A C 1
ATOM 1040 O O . GLU A 1 133 ? -17.493 13.641 10.820 1.00 88.81 133 GLU A O 1
ATOM 1045 N N . MET A 1 134 ? -18.448 12.839 8.964 1.00 86.94 134 MET A N 1
ATOM 1046 C CA . MET A 1 134 ? -19.007 14.120 8.512 1.00 86.94 134 MET A CA 1
ATOM 1047 C C . MET A 1 134 ? -20.334 14.480 9.182 1.00 86.94 134 MET A C 1
ATOM 1049 O O . MET A 1 134 ? -20.700 15.657 9.193 1.00 86.94 134 MET A O 1
ATOM 1053 N N . ASN A 1 135 ? -21.061 13.505 9.735 1.00 86.81 135 ASN A N 1
ATOM 1054 C CA . ASN A 1 135 ? -22.309 13.744 10.456 1.00 86.81 135 ASN A CA 1
ATOM 1055 C C . ASN A 1 135 ? -22.033 14.284 11.871 1.00 86.81 135 ASN A C 1
ATOM 1057 O O . ASN A 1 135 ? -22.347 13.646 12.876 1.00 86.81 135 ASN A O 1
ATOM 1061 N N . VAL A 1 136 ? -21.403 15.459 11.938 1.00 73.06 136 VAL A N 1
ATOM 1062 C CA . VAL A 1 136 ? -21.104 16.168 13.183 1.00 73.06 136 VAL A CA 1
ATOM 1063 C C . VAL A 1 136 ? -22.408 16.738 13.737 1.00 73.06 136 VAL A C 1
ATOM 1065 O O . VAL A 1 136 ? -22.845 17.828 13.369 1.00 73.06 136 VAL A O 1
ATOM 1068 N N . THR A 1 137 ? -23.055 15.987 14.622 1.00 77.81 137 THR A N 1
ATOM 1069 C CA . THR A 1 137 ? -24.091 16.522 15.510 1.00 77.81 137 THR A CA 1
ATOM 1070 C C . THR A 1 137 ? -23.435 17.363 16.602 1.00 77.81 137 THR A C 1
ATOM 1072 O O . THR A 1 137 ? -22.364 16.998 17.081 1.00 77.81 137 THR A O 1
ATOM 1075 N N . ALA A 1 138 ? -24.077 18.460 17.021 1.00 75.69 138 ALA A N 1
ATOM 1076 C CA . ALA A 1 138 ? -23.527 19.400 18.008 1.00 75.69 138 ALA A CA 1
ATOM 1077 C C . ALA A 1 138 ? -23.111 18.744 19.343 1.00 75.69 138 ALA A C 1
ATOM 1079 O O . ALA A 1 138 ? -22.267 19.287 20.049 1.00 75.69 138 ALA A O 1
ATOM 1080 N N . ASP A 1 139 ? -23.659 17.565 19.645 1.00 78.44 139 ASP A N 1
ATOM 1081 C CA . ASP A 1 139 ? -23.552 16.925 20.956 1.00 78.44 139 ASP A CA 1
ATOM 1082 C C . ASP A 1 139 ? -22.595 15.717 20.980 1.00 78.44 139 ASP A C 1
ATOM 1084 O O . ASP A 1 139 ? -22.301 15.187 22.050 1.00 78.44 139 ASP A O 1
ATOM 1088 N N . ILE A 1 140 ? -22.098 15.257 19.821 1.00 79.31 140 ILE A N 1
ATOM 1089 C CA . ILE A 1 140 ? -21.254 14.053 19.723 1.00 79.31 140 ILE A CA 1
ATOM 1090 C C . ILE A 1 140 ? -19.993 14.374 18.927 1.00 79.31 140 ILE A C 1
ATOM 1092 O O . ILE A 1 140 ? -20.022 14.516 17.704 1.00 79.31 140 ILE A O 1
ATOM 1096 N N . PHE A 1 141 ? -18.861 14.432 19.626 1.00 76.00 141 PHE A N 1
ATOM 1097 C CA . PHE A 1 141 ? -17.550 14.498 18.993 1.00 76.00 141 PHE A CA 1
ATOM 1098 C C . PHE A 1 141 ? -17.183 13.119 18.440 1.00 76.00 141 PHE A C 1
ATOM 1100 O O . PHE A 1 141 ? -16.821 12.208 19.184 1.00 76.00 141 PHE A O 1
ATOM 1107 N N . VAL A 1 142 ? -17.293 12.959 17.121 1.00 81.25 142 VAL A N 1
ATOM 1108 C CA . VAL A 1 142 ? -16.769 11.787 16.413 1.00 81.25 142 VAL A CA 1
ATOM 1109 C C . VAL A 1 142 ? -15.288 12.025 16.127 1.00 81.25 142 VAL A C 1
ATOM 1111 O O . VAL A 1 142 ? -14.920 13.025 15.513 1.00 81.25 142 VAL A O 1
ATOM 1114 N N . GLU A 1 143 ? -14.428 11.114 16.577 1.00 82.44 143 GLU A N 1
ATOM 1115 C CA . GLU A 1 143 ? -12.993 11.176 16.290 1.00 82.44 143 GLU A CA 1
ATOM 1116 C C . GLU A 1 143 ? -12.741 11.046 14.772 1.00 82.44 143 GLU A C 1
ATOM 1118 O O . GLU A 1 143 ? -13.081 10.036 14.145 1.00 82.44 143 GLU A O 1
ATOM 1123 N N . LEU A 1 144 ? -12.142 12.088 14.184 1.00 83.44 144 LEU A N 1
ATOM 1124 C CA . LEU A 1 144 ? -11.847 12.209 12.753 1.00 83.44 144 LEU A CA 1
ATOM 1125 C C . LEU A 1 144 ? -10.558 11.457 12.404 1.00 83.44 144 LEU A C 1
ATOM 1127 O O . LEU A 1 144 ? -9.459 12.015 12.481 1.00 83.44 144 LEU A O 1
ATOM 1131 N N . HIS A 1 145 ? -10.681 10.200 11.992 1.00 85.88 145 HIS A N 1
ATOM 1132 C CA . HIS A 1 145 ? -9.526 9.375 11.637 1.00 85.88 145 HIS A CA 1
ATOM 1133 C C . HIS A 1 145 ? -9.271 9.389 10.128 1.00 85.88 145 HIS A C 1
ATOM 1135 O O . HIS A 1 145 ? -8.140 9.562 9.672 1.00 85.88 145 HIS A O 1
ATOM 1141 N N . LEU A 1 146 ? -10.332 9.212 9.340 1.00 86.56 146 LEU A N 1
ATOM 1142 C CA . LEU A 1 146 ? -10.224 8.967 7.909 1.00 86.56 146 LEU A CA 1
ATOM 1143 C C . LEU A 1 146 ? -10.045 10.277 7.122 1.00 86.56 146 LEU A C 1
ATOM 1145 O O . LEU A 1 146 ? -9.230 10.343 6.204 1.00 86.56 146 LEU A O 1
ATOM 1149 N N . LEU A 1 147 ? -10.742 11.347 7.523 1.00 85.75 147 LEU A N 1
ATOM 1150 C CA . LEU A 1 147 ? -10.605 12.677 6.907 1.00 85.75 147 LEU A CA 1
ATOM 1151 C C . LEU A 1 147 ? -9.252 13.352 7.186 1.00 85.75 147 LEU A C 1
ATOM 1153 O O . LEU A 1 147 ? -8.767 14.134 6.368 1.00 85.75 147 LEU A O 1
ATOM 1157 N N . SER A 1 148 ? -8.648 13.081 8.344 1.00 87.75 148 SER A N 1
ATOM 1158 C CA . SER A 1 148 ? -7.431 13.763 8.799 1.00 87.75 148 SER A CA 1
ATOM 1159 C C . SER A 1 148 ? -6.148 13.138 8.243 1.00 87.75 148 SER A C 1
ATOM 1161 O O . SER A 1 148 ? -5.137 13.838 8.090 1.00 87.75 148 SER A O 1
ATOM 1163 N N . ASN A 1 149 ? -6.179 11.841 7.911 1.00 89.88 149 ASN A N 1
ATOM 1164 C CA . ASN A 1 149 ? -4.996 11.089 7.521 1.00 89.88 149 ASN A CA 1
ATOM 1165 C C . ASN A 1 149 ? -5.213 10.252 6.246 1.00 89.88 149 ASN A C 1
ATOM 1167 O O . ASN A 1 149 ? -5.773 9.155 6.314 1.00 89.88 149 ASN A O 1
ATOM 1171 N N . PRO A 1 150 ? -4.680 10.684 5.084 1.00 90.38 150 PRO A N 1
ATOM 1172 C CA . PRO A 1 150 ? -4.797 9.908 3.852 1.00 90.38 150 PRO A CA 1
ATOM 1173 C C . PRO A 1 150 ? -4.116 8.530 3.942 1.00 90.38 150 PRO A C 1
ATOM 1175 O O . PRO A 1 150 ? -4.507 7.598 3.241 1.00 90.38 150 PRO A O 1
ATOM 1178 N N . GLY A 1 151 ? -3.133 8.367 4.836 1.00 92.31 151 GLY A N 1
ATOM 1179 C CA . GLY A 1 151 ? -2.470 7.088 5.082 1.00 92.31 151 GLY A CA 1
ATOM 1180 C C . GLY A 1 151 ? -3.399 6.018 5.662 1.00 92.31 151 GLY A C 1
ATOM 1181 O O . GLY A 1 151 ? -3.149 4.834 5.447 1.00 92.31 151 GLY A O 1
ATOM 1182 N N . CYS A 1 152 ? -4.490 6.412 6.329 1.00 94.44 152 CYS A N 1
ATOM 1183 C CA . CYS A 1 152 ? -5.487 5.480 6.852 1.00 94.44 152 CYS A CA 1
ATOM 1184 C C . CYS A 1 152 ? -6.226 4.738 5.723 1.00 94.44 152 CYS A C 1
ATOM 1186 O O . CYS A 1 152 ? -6.430 3.530 5.826 1.00 94.44 152 CYS A O 1
ATOM 1188 N N . PHE A 1 153 ? -6.541 5.405 4.601 1.00 93.56 153 PHE A N 1
ATOM 1189 C CA . PHE A 1 153 ? -7.150 4.749 3.431 1.00 93.56 153 PHE A CA 1
ATOM 1190 C C . PHE A 1 153 ? -6.232 3.687 2.835 1.00 93.56 153 PHE A C 1
ATOM 1192 O O . PHE A 1 153 ? -6.669 2.571 2.555 1.00 93.56 153 PHE A O 1
ATOM 1199 N N . THR A 1 154 ? -4.954 4.028 2.658 1.00 94.88 154 THR A N 1
ATOM 1200 C CA . THR A 1 154 ? -3.954 3.094 2.135 1.00 94.88 154 THR A CA 1
ATOM 1201 C C . THR A 1 154 ? -3.796 1.907 3.075 1.00 94.88 154 THR A C 1
ATOM 1203 O O . THR A 1 154 ? -3.781 0.767 2.623 1.00 94.88 154 THR A O 1
ATOM 1206 N N . ALA A 1 155 ? -3.738 2.150 4.384 1.00 94.56 155 ALA A N 1
ATOM 1207 C CA . ALA A 1 155 ? -3.594 1.082 5.361 1.00 94.56 155 ALA A CA 1
ATOM 1208 C C . ALA A 1 155 ? -4.835 0.171 5.418 1.00 94.56 155 ALA A C 1
ATOM 1210 O O . ALA A 1 155 ? -4.683 -1.047 5.466 1.00 94.56 155 ALA A O 1
ATOM 1211 N N . LEU A 1 156 ? -6.047 0.734 5.319 1.00 94.69 156 LEU A N 1
ATOM 1212 C CA . LEU A 1 156 ? -7.292 -0.034 5.212 1.00 94.69 156 LEU A CA 1
ATOM 1213 C C . LEU A 1 156 ? -7.303 -0.905 3.953 1.00 94.69 156 LEU A C 1
ATOM 1215 O O . LEU A 1 156 ? -7.625 -2.089 4.025 1.00 94.69 156 LEU A O 1
ATOM 1219 N N . ARG A 1 157 ? -6.923 -0.330 2.803 1.00 96.19 157 ARG A N 1
ATOM 1220 C CA . ARG A 1 157 ? -6.802 -1.064 1.536 1.00 96.19 157 ARG A CA 1
ATOM 1221 C C . ARG A 1 157 ? -5.835 -2.231 1.689 1.00 96.19 157 ARG A C 1
ATOM 1223 O O . ARG A 1 157 ? -6.164 -3.347 1.300 1.00 96.19 157 ARG A O 1
ATOM 1230 N N . ASN A 1 158 ? -4.664 -1.977 2.268 1.00 95.38 158 ASN A N 1
ATOM 1231 C CA . ASN A 1 158 ? -3.632 -2.991 2.437 1.00 95.38 158 ASN A CA 1
ATOM 1232 C C . ASN A 1 158 ? -4.123 -4.140 3.319 1.00 95.38 158 ASN A C 1
ATOM 1234 O O . ASN A 1 158 ? -4.050 -5.296 2.912 1.00 95.38 158 ASN A O 1
ATOM 1238 N N . ALA A 1 159 ? -4.704 -3.813 4.473 1.00 93.94 159 ALA A N 1
ATOM 1239 C CA . ALA A 1 159 ? -5.239 -4.791 5.407 1.00 93.94 159 ALA A CA 1
ATOM 1240 C C . ALA A 1 159 ? -6.361 -5.638 4.776 1.00 93.94 159 ALA A C 1
ATOM 1242 O O . ALA A 1 159 ? -6.366 -6.862 4.911 1.00 93.94 159 ALA A O 1
ATOM 1243 N N . LEU A 1 160 ? -7.262 -5.006 4.013 1.00 94.94 160 LEU A N 1
ATOM 1244 C CA . LEU A 1 160 ? -8.336 -5.694 3.296 1.00 94.94 160 LEU A CA 1
ATOM 1245 C C . LEU A 1 160 ? -7.792 -6.644 2.217 1.00 94.94 160 LEU A C 1
ATOM 1247 O O . LEU A 1 160 ? -8.262 -7.778 2.103 1.00 94.94 160 LEU A O 1
ATOM 1251 N N . CYS A 1 161 ? -6.798 -6.203 1.443 1.00 96.81 161 CYS A N 1
ATOM 1252 C CA . CYS A 1 161 ? -6.161 -7.016 0.410 1.00 96.81 161 CYS A CA 1
ATOM 1253 C C . CYS A 1 161 ? -5.385 -8.197 1.009 1.00 96.81 161 CYS A C 1
ATOM 1255 O O . CYS A 1 161 ? -5.555 -9.317 0.537 1.00 96.81 161 CYS A O 1
ATOM 1257 N N . TRP A 1 162 ? -4.591 -7.987 2.063 1.00 95.12 162 TRP A N 1
ATOM 1258 C CA . TRP A 1 162 ? -3.819 -9.052 2.715 1.00 95.12 162 TRP A CA 1
ATOM 1259 C C . TRP A 1 162 ? -4.706 -10.116 3.355 1.00 95.12 162 TRP A C 1
ATOM 1261 O O . TRP A 1 162 ? -4.427 -11.305 3.225 1.00 95.12 162 TRP A O 1
ATOM 1271 N N . TYR A 1 163 ? -5.808 -9.705 3.988 1.00 94.50 163 TYR A N 1
ATOM 1272 C CA . TYR A 1 163 ? -6.776 -10.639 4.558 1.00 94.50 163 TYR A CA 1
ATOM 1273 C C . TYR A 1 163 ? -7.439 -11.513 3.481 1.00 94.50 163 TYR A C 1
ATOM 1275 O O . TYR A 1 163 ? -7.646 -12.711 3.666 1.00 94.50 163 TYR A O 1
ATOM 1283 N N . ASN A 1 164 ? -7.761 -10.924 2.327 1.00 95.62 164 ASN A N 1
ATOM 1284 C CA . ASN A 1 164 ? -8.474 -11.619 1.259 1.00 95.62 164 ASN A CA 1
ATOM 1285 C C . ASN A 1 164 ? -7.567 -12.390 0.290 1.00 95.62 164 ASN A C 1
ATOM 1287 O O . ASN A 1 164 ? -8.034 -13.340 -0.341 1.00 95.62 164 ASN A O 1
ATOM 1291 N N . PHE A 1 165 ? -6.305 -12.002 0.165 1.00 96.50 165 PHE A N 1
ATOM 1292 C CA . PHE A 1 165 ? -5.288 -12.677 -0.635 1.00 96.50 165 PHE A CA 1
ATOM 1293 C C . PHE A 1 165 ? -4.117 -13.059 0.277 1.00 96.50 165 PHE A C 1
ATOM 1295 O O . PHE A 1 165 ? -3.051 -12.435 0.206 1.00 96.50 165 PHE A O 1
ATOM 1302 N N . PRO A 1 166 ? -4.308 -14.050 1.170 1.00 95.44 166 PRO A N 1
ATOM 1303 C CA . PRO A 1 166 ? -3.280 -14.426 2.126 1.00 95.44 166 PRO A CA 1
ATOM 1304 C C . PRO A 1 166 ? -2.047 -14.963 1.399 1.00 95.44 166 PRO A C 1
ATOM 1306 O O . PRO A 1 166 ? -2.148 -15.617 0.356 1.00 95.44 166 PRO A O 1
ATOM 1309 N N . LYS A 1 167 ? -0.866 -14.680 1.951 1.00 94.25 167 LYS A N 1
ATOM 1310 C CA . LYS A 1 167 ? 0.409 -15.171 1.417 1.00 94.25 167 LYS A CA 1
ATOM 1311 C C . LYS A 1 167 ? 0.463 -16.693 1.536 1.00 94.25 167 LYS A C 1
ATOM 1313 O O . LYS A 1 167 ? 0.141 -17.229 2.589 1.00 94.25 167 LYS A O 1
ATOM 1318 N N . CYS A 1 168 ? 0.902 -17.383 0.491 1.00 94.88 168 CYS A N 1
ATOM 1319 C CA . CYS A 1 168 ? 1.268 -18.791 0.586 1.00 94.88 168 CYS A CA 1
ATOM 1320 C C . CYS A 1 168 ? 2.740 -18.920 0.979 1.00 94.88 168 CYS A C 1
ATOM 1322 O O . CYS A 1 168 ? 3.594 -18.228 0.421 1.00 94.88 168 CYS A O 1
ATOM 1324 N N . ASN A 1 169 ? 3.042 -19.826 1.905 1.00 92.44 169 ASN A N 1
ATOM 1325 C CA . ASN A 1 169 ? 4.420 -20.234 2.171 1.00 92.44 169 ASN A CA 1
ATOM 1326 C C . ASN A 1 169 ? 4.930 -21.227 1.101 1.00 92.44 169 ASN A C 1
ATOM 1328 O O . ASN A 1 169 ? 4.216 -21.579 0.155 1.00 92.44 169 ASN A O 1
ATOM 1332 N N . ASP A 1 170 ? 6.164 -21.705 1.258 1.00 91.75 170 ASP A N 1
ATOM 1333 C CA . ASP A 1 170 ? 6.783 -22.675 0.338 1.00 91.75 170 ASP A CA 1
ATOM 1334 C C . ASP A 1 170 ? 6.104 -24.054 0.384 1.00 91.75 170 ASP A C 1
ATOM 1336 O O . ASP A 1 170 ? 6.153 -24.818 -0.575 1.00 91.75 170 ASP A O 1
ATOM 1340 N N . GLN A 1 171 ? 5.398 -24.351 1.479 1.00 93.00 171 GLN A N 1
ATOM 1341 C CA . GLN A 1 171 ? 4.573 -25.552 1.642 1.00 93.00 171 GLN A CA 1
ATOM 1342 C C . GLN A 1 171 ? 3.154 -25.380 1.084 1.00 93.00 171 GLN A C 1
ATOM 1344 O O . GLN A 1 171 ? 2.328 -26.278 1.228 1.00 93.00 171 GLN A O 1
ATOM 1349 N N . ASN A 1 172 ? 2.871 -24.247 0.432 1.00 91.12 172 ASN A N 1
ATOM 1350 C CA . ASN A 1 172 ? 1.578 -23.897 -0.154 1.00 91.12 172 ASN A CA 1
ATOM 1351 C C . ASN A 1 172 ? 0.440 -23.683 0.851 1.00 91.12 172 ASN A C 1
ATOM 1353 O O . ASN A 1 172 ? -0.728 -23.627 0.484 1.00 91.12 172 ASN A O 1
ATOM 1357 N N . VAL A 1 173 ? 0.776 -23.515 2.123 1.00 92.81 173 VAL A N 1
ATOM 1358 C CA . VAL A 1 173 ? -0.184 -23.180 3.166 1.00 92.81 173 VAL A CA 1
ATOM 1359 C C . VAL A 1 173 ? -0.395 -21.669 3.156 1.00 92.81 173 VAL A C 1
ATOM 1361 O O . VAL A 1 173 ? 0.560 -20.890 3.215 1.00 92.81 173 VAL A O 1
ATOM 1364 N N . SER A 1 174 ? -1.656 -21.251 3.080 1.00 94.00 174 SER A N 1
ATOM 1365 C CA . SER A 1 174 ? -2.065 -19.856 3.257 1.00 94.00 174 SER A CA 1
ATOM 1366 C C . SER A 1 174 ? -1.792 -19.403 4.692 1.00 94.00 174 SER A C 1
ATOM 1368 O O . SER A 1 174 ? -2.243 -20.043 5.646 1.00 94.00 174 SER A O 1
ATOM 1370 N N . LEU A 1 175 ? -1.093 -18.287 4.849 1.00 93.31 175 LEU A N 1
ATOM 1371 C CA . LEU A 1 175 ? -0.740 -17.710 6.139 1.00 93.31 175 LEU A CA 1
ATOM 1372 C C . LEU A 1 175 ? -1.829 -16.730 6.610 1.00 93.31 175 LEU A C 1
ATOM 1374 O O . LEU A 1 175 ? -2.310 -15.932 5.800 1.00 93.31 175 LEU A O 1
ATOM 1378 N N . PRO A 1 176 ? -2.230 -16.770 7.894 1.00 93.75 176 PRO A N 1
ATOM 1379 C CA . PRO A 1 176 ? -3.145 -15.782 8.462 1.00 93.75 176 PRO A CA 1
ATOM 1380 C C . PRO A 1 176 ? -2.523 -14.381 8.484 1.00 93.75 176 PRO A C 1
ATOM 1382 O O . PRO A 1 176 ? -1.306 -14.220 8.380 1.00 93.75 176 PRO A O 1
ATOM 1385 N N . LEU A 1 177 ? -3.372 -13.361 8.633 1.00 93.12 177 LEU A N 1
ATOM 1386 C CA . LEU A 1 177 ? -2.921 -11.975 8.731 1.00 93.12 177 LEU A CA 1
ATOM 1387 C C . LEU A 1 177 ? -2.080 -11.787 10.002 1.00 93.12 177 LEU A C 1
ATOM 1389 O O . LEU A 1 177 ? -2.458 -12.240 11.081 1.00 93.12 177 LEU A O 1
ATOM 1393 N N . CYS A 1 178 ? -0.948 -11.108 9.873 1.00 93.31 178 CYS A N 1
ATOM 1394 C CA . CYS A 1 178 ? -0.056 -10.827 10.989 1.00 93.31 178 CYS A CA 1
ATOM 1395 C C . CYS A 1 178 ? -0.631 -9.761 11.924 1.00 93.31 178 CYS A C 1
ATOM 1397 O O . CYS A 1 178 ? -1.301 -8.823 11.475 1.00 93.31 178 CYS A O 1
ATOM 1399 N N . GLN A 1 179 ? -0.330 -9.874 13.217 1.00 93.25 179 GLN A N 1
ATOM 1400 C CA . GLN A 1 179 ? -0.717 -8.873 14.207 1.00 93.25 179 GLN A CA 1
ATOM 1401 C C . GLN A 1 179 ? -0.145 -7.489 13.859 1.00 93.25 179 GLN A C 1
ATOM 1403 O O . GLN A 1 179 ? -0.901 -6.518 13.800 1.00 93.25 179 GLN A O 1
ATOM 1408 N N . SER A 1 180 ? 1.131 -7.411 13.479 1.00 91.56 180 SER A N 1
ATOM 1409 C CA . SER A 1 180 ? 1.780 -6.185 12.990 1.00 91.56 180 SER A CA 1
ATOM 1410 C C . SER A 1 180 ? 1.040 -5.505 11.831 1.00 91.56 180 SER A C 1
ATOM 1412 O O . SER A 1 180 ? 0.999 -4.276 11.754 1.00 91.56 180 SER A O 1
ATOM 1414 N N . SER A 1 181 ? 0.406 -6.265 10.931 1.00 92.44 181 SER A N 1
ATOM 1415 C CA . SER A 1 181 ? -0.407 -5.699 9.845 1.00 92.44 181 SER A CA 1
ATOM 1416 C C . SER A 1 181 ? -1.676 -5.021 10.369 1.00 92.44 181 SER A C 1
ATOM 1418 O O . SER A 1 181 ? -2.062 -3.961 9.869 1.00 92.44 181 SER A O 1
ATOM 1420 N N . CYS A 1 182 ? -2.313 -5.601 11.393 1.00 94.50 182 CYS A N 1
ATOM 1421 C CA . CYS A 1 182 ? -3.436 -4.975 12.088 1.00 94.50 182 CYS A CA 1
ATOM 1422 C C . CYS A 1 182 ? -2.985 -3.690 12.796 1.00 94.50 182 CYS A C 1
ATOM 1424 O O . CYS A 1 182 ? -3.593 -2.633 12.618 1.00 94.50 182 CYS A O 1
ATOM 1426 N N . GLU A 1 183 ? -1.879 -3.743 13.533 1.00 94.12 183 GLU A N 1
ATOM 1427 C CA . GLU A 1 183 ? -1.344 -2.592 14.265 1.00 94.12 183 GLU A CA 1
ATOM 1428 C C . GLU A 1 183 ? -0.924 -1.459 13.331 1.00 94.12 183 GLU A C 1
ATOM 1430 O O . GLU A 1 183 ? -1.180 -0.289 13.613 1.00 94.12 183 GLU A O 1
ATOM 1435 N N . GLN A 1 184 ? -0.352 -1.788 12.171 1.00 93.00 184 GLN A N 1
ATOM 1436 C CA . GLN A 1 184 ? -0.032 -0.807 11.143 1.00 93.00 184 GLN A CA 1
ATOM 1437 C C . GLN A 1 184 ? -1.287 -0.082 10.650 1.00 93.00 184 GLN A C 1
ATOM 1439 O O . GLN A 1 184 ? -1.258 1.140 10.482 1.00 93.00 184 GLN A O 1
ATOM 1444 N N . TYR A 1 185 ? -2.388 -0.805 10.434 1.00 94.50 185 TYR A N 1
ATOM 1445 C CA . TYR A 1 185 ? -3.662 -0.195 10.070 1.00 94.50 185 TYR A CA 1
ATOM 1446 C C . TYR A 1 185 ? -4.163 0.751 11.162 1.00 94.50 185 TYR A C 1
ATOM 1448 O O . TYR A 1 185 ? -4.377 1.936 10.892 1.00 94.50 185 TYR A O 1
ATOM 1456 N N . TYR A 1 186 ? -4.279 0.270 12.400 1.00 94.44 186 TYR A N 1
ATOM 1457 C CA . TYR A 1 186 ? -4.791 1.091 13.496 1.00 94.44 186 TYR A CA 1
ATOM 1458 C C . TYR A 1 186 ? -3.884 2.295 13.804 1.00 94.44 186 TYR A C 1
ATOM 1460 O O . TYR A 1 186 ? -4.391 3.396 14.031 1.00 94.44 186 TYR A O 1
ATOM 1468 N N . GLY A 1 187 ? -2.564 2.134 13.697 1.00 93.81 187 GLY A N 1
ATOM 1469 C CA . GLY A 1 187 ? -1.600 3.213 13.894 1.00 93.81 187 GLY A CA 1
ATOM 1470 C C . GLY A 1 187 ? -1.601 4.257 12.783 1.00 93.81 187 GLY A C 1
ATOM 1471 O O . GLY A 1 187 ? -1.590 5.455 13.064 1.00 93.81 187 GLY A O 1
ATOM 1472 N N . LYS A 1 188 ? -1.702 3.854 11.508 1.00 94.06 188 LYS A N 1
ATOM 1473 C CA . LYS A 1 188 ? -1.882 4.816 10.403 1.00 94.06 188 LYS A CA 1
ATOM 1474 C C . LYS A 1 188 ? -3.231 5.523 10.473 1.00 94.06 188 LYS A C 1
ATOM 1476 O O . LYS A 1 188 ? -3.343 6.642 9.987 1.00 94.06 188 LYS A O 1
ATOM 1481 N N . CYS A 1 189 ? -4.225 4.909 11.097 1.00 92.44 189 CYS A N 1
ATOM 1482 C CA . CYS A 1 189 ? -5.512 5.529 11.357 1.00 92.44 189 CYS A CA 1
ATOM 1483 C C . CYS A 1 189 ? -5.564 6.336 12.657 1.00 92.44 189 CYS A C 1
ATOM 1485 O O . CYS A 1 189 ? -6.643 6.800 12.977 1.00 92.44 189 CYS A O 1
ATOM 1487 N N . LEU A 1 190 ? -4.445 6.559 13.363 1.00 91.00 190 LEU A N 1
ATOM 1488 C CA . LEU A 1 190 ? -4.364 7.378 14.587 1.00 91.00 190 LEU A CA 1
ATOM 1489 C C . LEU A 1 190 ? -5.268 6.905 15.734 1.00 91.00 190 LEU A C 1
ATOM 1491 O O . LEU A 1 190 ? -5.685 7.705 16.571 1.00 91.00 190 LEU A O 1
ATOM 1495 N N . HIS A 1 191 ? -5.565 5.609 15.794 1.00 90.38 191 HIS A N 1
ATOM 1496 C CA . HIS A 1 191 ? -6.210 5.063 16.977 1.00 90.38 191 HIS A CA 1
ATOM 1497 C C . HIS A 1 191 ? -5.264 5.173 18.183 1.00 90.38 191 HIS A C 1
ATOM 1499 O O . HIS A 1 191 ? -4.043 5.239 18.034 1.00 90.38 191 HIS A O 1
ATOM 1505 N N . LYS A 1 192 ? -5.815 5.223 19.395 1.00 91.81 192 LYS A N 1
ATOM 1506 C CA . LYS A 1 192 ? -4.999 5.217 20.613 1.00 91.81 192 LYS A CA 1
ATOM 1507 C C . LYS A 1 192 ? -4.555 3.785 20.895 1.00 91.81 192 LYS A C 1
ATOM 1509 O O . LYS A 1 192 ? -5.392 2.885 20.952 1.00 91.81 192 LYS A O 1
ATOM 1514 N N . ALA A 1 193 ? -3.250 3.588 21.038 1.00 93.81 193 ALA A N 1
ATOM 1515 C CA . ALA A 1 193 ? -2.713 2.339 21.557 1.00 93.81 193 ALA A CA 1
ATOM 1516 C C . ALA A 1 193 ? -3.069 2.197 23.049 1.00 93.81 193 ALA A C 1
ATOM 1518 O O . ALA A 1 193 ? -3.265 3.198 23.746 1.00 93.81 193 ALA A O 1
ATOM 1519 N N . GLY A 1 194 ? -3.170 0.957 23.521 1.00 92.12 194 GLY A N 1
ATOM 1520 C CA . GLY A 1 194 ? -3.318 0.626 24.933 1.00 92.12 194 GLY A CA 1
ATOM 1521 C C . GLY A 1 194 ? -2.064 0.969 25.742 1.00 92.12 194 GLY A C 1
ATOM 1522 O O . GLY A 1 194 ? -1.049 1.419 25.209 1.00 92.12 194 GLY A O 1
ATOM 1523 N N . ALA A 1 195 ? -2.126 0.753 27.058 1.00 92.81 195 ALA A N 1
ATOM 1524 C CA . ALA A 1 195 ? -0.999 1.009 27.964 1.00 92.81 195 ALA A CA 1
ATOM 1525 C C . ALA A 1 195 ? 0.227 0.116 27.680 1.00 92.81 195 ALA A C 1
ATOM 1527 O O . ALA A 1 195 ? 1.350 0.464 28.031 1.00 92.81 195 ALA A O 1
ATOM 1528 N N . ASP A 1 196 ? 0.001 -1.022 27.034 1.00 91.56 196 ASP A N 1
ATOM 1529 C CA . ASP A 1 196 ? 0.989 -1.982 26.546 1.00 91.56 196 ASP A CA 1
ATOM 1530 C C . ASP A 1 196 ? 1.591 -1.601 25.181 1.00 91.56 196 ASP A C 1
ATOM 1532 O O . ASP A 1 196 ? 2.481 -2.289 24.686 1.00 91.56 196 ASP A O 1
ATOM 1536 N N . GLY A 1 197 ? 1.126 -0.508 24.566 1.00 90.25 197 GLY A N 1
ATOM 1537 C CA . GLY A 1 197 ? 1.522 -0.095 23.219 1.00 90.25 197 GLY A CA 1
ATOM 1538 C C . GLY A 1 197 ? 0.839 -0.889 22.101 1.00 90.25 197 GLY A C 1
ATOM 1539 O O . GLY A 1 197 ? 1.060 -0.584 20.930 1.00 90.25 197 GLY A O 1
ATOM 1540 N N . LEU A 1 198 ? -0.019 -1.855 22.442 1.00 91.00 198 LEU A N 1
ATOM 1541 C CA . LEU A 1 198 ? -0.771 -2.664 21.489 1.00 91.00 198 LEU A CA 1
ATOM 1542 C C . LEU A 1 198 ? -2.146 -2.041 21.245 1.00 91.00 198 LEU A C 1
ATOM 1544 O O . LEU A 1 198 ? -2.746 -1.412 22.115 1.00 91.00 198 LEU A O 1
ATOM 1548 N N . TYR A 1 199 ? -2.686 -2.218 20.044 1.00 93.69 199 TYR A N 1
ATOM 1549 C CA . TYR A 1 199 ? -4.064 -1.816 19.775 1.00 93.69 199 TYR A CA 1
ATOM 1550 C C . TYR A 1 199 ? -5.001 -2.900 20.295 1.00 93.69 199 TYR A C 1
ATOM 1552 O O . TYR A 1 199 ? -4.940 -4.033 19.826 1.00 93.69 199 TYR A O 1
ATOM 1560 N N . GLU A 1 200 ? -5.911 -2.552 21.210 1.00 92.94 200 GLU A N 1
ATOM 1561 C CA . GLU A 1 200 ? -6.865 -3.503 21.804 1.00 92.94 200 GLU A CA 1
ATOM 1562 C C . GLU A 1 200 ? -7.617 -4.304 20.728 1.00 92.94 200 GLU A C 1
ATOM 1564 O O . GLU A 1 200 ? -7.774 -5.515 20.850 1.00 92.94 200 GLU A O 1
ATOM 1569 N N . ALA A 1 201 ? -7.983 -3.652 19.617 1.00 92.25 201 ALA A N 1
ATOM 1570 C CA . ALA A 1 201 ? -8.660 -4.268 18.474 1.00 92.25 201 ALA A CA 1
ATOM 1571 C C . ALA A 1 201 ? -7.823 -5.320 17.716 1.00 92.25 201 ALA A C 1
ATOM 1573 O O . ALA A 1 201 ? -8.389 -6.119 16.974 1.00 92.25 201 ALA A O 1
ATOM 1574 N N . CYS A 1 202 ? -6.501 -5.316 17.889 1.00 94.31 202 CYS A N 1
ATOM 1575 C CA . CYS A 1 202 ? -5.575 -6.296 17.322 1.00 94.31 202 CYS A CA 1
ATOM 1576 C C . CYS A 1 202 ? -5.206 -7.404 18.315 1.00 94.31 202 CYS A C 1
ATOM 1578 O O . CYS A 1 202 ? -4.474 -8.324 17.958 1.00 94.31 202 CYS A O 1
ATOM 1580 N N . SER A 1 203 ? -5.706 -7.347 19.552 1.00 93.00 203 SER A N 1
ATOM 1581 C CA . SER A 1 203 ? -5.484 -8.416 20.519 1.00 93.00 203 SER A CA 1
ATOM 1582 C C . SER A 1 203 ? -6.265 -9.673 20.114 1.00 93.00 203 SER A C 1
ATOM 1584 O O . SER A 1 203 ? -7.422 -9.600 19.694 1.00 93.00 203 SER A O 1
ATOM 1586 N N . ALA A 1 204 ? -5.654 -10.848 20.281 1.00 91.56 204 ALA A N 1
ATOM 1587 C CA . ALA A 1 204 ? -6.314 -12.134 20.047 1.00 91.56 204 ALA A CA 1
ATOM 1588 C C . ALA A 1 204 ? -7.717 -12.254 20.695 1.00 91.56 204 ALA A C 1
ATOM 1590 O O . ALA A 1 204 ? -8.638 -12.682 19.994 1.00 91.56 204 ALA A O 1
ATOM 1591 N N . PRO A 1 205 ? -7.946 -11.854 21.969 1.00 92.81 205 PRO A N 1
ATOM 1592 C CA . PRO A 1 205 ? -9.286 -11.913 22.558 1.00 92.81 205 PRO A CA 1
ATOM 1593 C C . PRO A 1 205 ? -10.280 -10.949 21.896 1.00 92.81 205 PRO A C 1
ATOM 1595 O O . PRO A 1 205 ? -11.437 -11.320 21.701 1.00 92.81 205 PRO A O 1
ATOM 1598 N N . ALA A 1 206 ? -9.860 -9.741 21.507 1.00 92.12 206 ALA A N 1
ATOM 1599 C CA . ALA A 1 206 ? -10.753 -8.793 20.844 1.00 92.12 206 ALA A CA 1
ATOM 1600 C C . ALA A 1 206 ? -11.158 -9.269 19.447 1.00 92.12 206 ALA A C 1
ATOM 1602 O O . ALA A 1 206 ? -12.328 -9.148 19.079 1.00 92.12 206 ALA A O 1
ATOM 1603 N N . VAL A 1 207 ? -10.224 -9.853 18.690 1.00 90.50 207 VAL A N 1
ATOM 1604 C CA . VAL A 1 207 ? -10.522 -10.434 17.376 1.00 90.50 207 VAL A CA 1
ATOM 1605 C C . VAL A 1 207 ? -11.444 -11.646 17.523 1.00 90.50 207 VAL A C 1
ATOM 1607 O O . VAL A 1 207 ? -12.421 -11.755 16.788 1.00 90.50 207 VAL A O 1
ATOM 1610 N N . ALA A 1 208 ? -11.219 -12.507 18.519 1.00 89.69 208 ALA A N 1
ATOM 1611 C CA . ALA A 1 208 ? -12.105 -13.638 18.793 1.00 89.69 208 ALA A CA 1
ATOM 1612 C C . ALA A 1 208 ? -13.522 -13.211 19.227 1.00 89.69 208 ALA A C 1
ATOM 1614 O O . ALA A 1 208 ? -14.484 -13.923 18.950 1.00 89.69 208 ALA A O 1
ATOM 1615 N N . GLY A 1 209 ? -13.665 -12.067 19.907 1.00 90.38 209 GLY A N 1
ATOM 1616 C CA . GLY A 1 209 ? -14.956 -11.576 20.402 1.00 90.38 209 GLY A CA 1
ATOM 1617 C C . GLY A 1 209 ? -15.726 -10.695 19.414 1.00 90.38 209 GLY A C 1
ATOM 1618 O O . GLY A 1 209 ? -16.928 -10.865 19.239 1.00 90.38 209 GLY A O 1
ATOM 1619 N N . THR A 1 210 ? -15.051 -9.741 18.775 1.00 88.94 210 THR A N 1
ATOM 1620 C CA . THR A 1 210 ? -15.677 -8.717 17.910 1.00 88.94 210 THR A CA 1
ATOM 1621 C C . THR A 1 210 ? -15.412 -8.923 16.424 1.00 88.94 210 THR A C 1
ATOM 1623 O O . THR A 1 210 ? -15.985 -8.218 15.592 1.00 88.94 210 THR A O 1
ATOM 1626 N N . GLY A 1 211 ? -14.559 -9.887 16.093 1.00 87.62 211 GLY A N 1
ATOM 1627 C CA . GLY A 1 211 ? -14.077 -10.110 14.747 1.00 87.62 211 GLY A CA 1
ATOM 1628 C C . GLY A 1 211 ? -12.983 -9.135 14.317 1.00 87.62 211 GLY A C 1
ATOM 1629 O O . GLY A 1 211 ? -12.724 -8.098 14.938 1.00 87.62 211 GLY A O 1
ATOM 1630 N N . LEU A 1 212 ? -12.324 -9.470 13.212 1.00 85.88 212 LEU A N 1
ATOM 1631 C CA . LEU A 1 212 ? -11.290 -8.635 12.618 1.00 85.88 212 LEU A CA 1
ATOM 1632 C C . LEU A 1 212 ? -11.904 -7.314 12.123 1.00 85.88 212 LEU A C 1
ATOM 1634 O O . LEU A 1 212 ? -12.948 -7.303 11.472 1.00 85.88 212 LEU A O 1
ATOM 1638 N N . PHE A 1 213 ? -11.253 -6.194 12.444 1.00 84.00 213 PHE A N 1
ATOM 1639 C CA . PHE A 1 213 ? -11.731 -4.834 12.148 1.00 84.00 213 PHE A CA 1
ATOM 1640 C C . PHE A 1 213 ? -13.083 -4.464 12.783 1.00 84.00 213 PHE A C 1
ATOM 1642 O O . PHE A 1 213 ? -13.755 -3.561 12.283 1.00 84.00 213 PHE A O 1
ATOM 1649 N N . LYS A 1 214 ? -13.464 -5.108 13.899 1.00 83.38 214 LYS A N 1
ATOM 1650 C CA . LYS A 1 214 ? -14.750 -4.890 14.590 1.00 83.38 214 LYS A CA 1
ATOM 1651 C C . LYS A 1 214 ? -15.951 -5.141 13.672 1.00 83.38 214 LYS A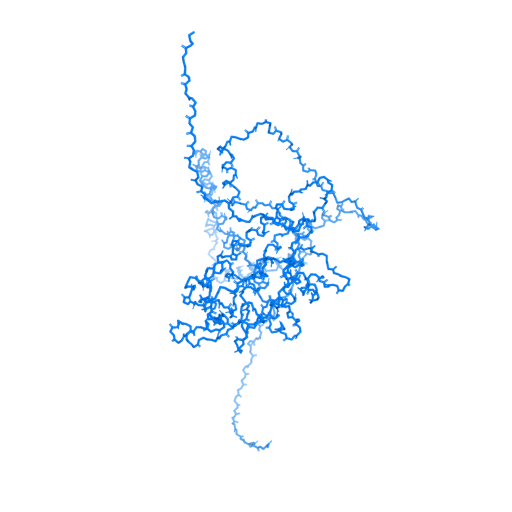 C 1
ATOM 1653 O O . LYS A 1 214 ? -16.884 -4.345 13.626 1.00 83.38 214 LYS A O 1
ATOM 1658 N N . SER A 1 215 ? -15.909 -6.237 12.920 1.00 78.38 215 SER A N 1
ATOM 1659 C CA . SER A 1 215 ? -16.997 -6.648 12.027 1.00 78.38 215 SER A CA 1
ATOM 1660 C C . SER A 1 215 ? -18.281 -7.054 12.765 1.00 78.38 215 SER A C 1
ATOM 1662 O O . SER A 1 215 ? -19.304 -7.242 12.117 1.00 78.38 215 SER A O 1
ATOM 1664 N N . GLU A 1 216 ? -18.226 -7.225 14.094 1.00 83.31 216 GLU A N 1
ATOM 1665 C CA . GLU A 1 216 ? -19.300 -7.767 14.947 1.00 83.31 216 GLU A CA 1
ATOM 1666 C C . GLU A 1 216 ? -19.713 -9.205 14.581 1.00 83.31 216 GLU A C 1
ATOM 1668 O O . GLU A 1 216 ? -20.682 -9.745 15.115 1.00 83.31 216 GLU A O 1
ATOM 1673 N N . ALA A 1 217 ? -18.941 -9.846 13.702 1.00 81.00 217 ALA A N 1
ATOM 1674 C CA . ALA A 1 217 ? -19.146 -11.197 13.209 1.00 81.00 217 ALA A CA 1
ATOM 1675 C C . ALA A 1 217 ? -17.834 -11.986 13.358 1.00 81.00 217 ALA A C 1
ATOM 1677 O O . ALA A 1 217 ? -17.126 -12.192 12.363 1.00 81.00 217 ALA A O 1
ATOM 1678 N N . PRO A 1 218 ? -17.466 -12.389 14.593 1.00 83.31 218 PRO A N 1
ATOM 1679 C CA . PRO A 1 218 ? -16.279 -13.199 14.816 1.00 83.31 218 PRO A CA 1
ATOM 1680 C C . PRO A 1 218 ? -16.439 -14.552 14.120 1.00 83.31 218 PRO A C 1
ATOM 1682 O O . PRO A 1 218 ? -17.450 -15.240 14.272 1.00 83.31 218 PRO A O 1
ATOM 1685 N N . GLY A 1 219 ? -15.427 -14.933 13.348 1.00 79.94 219 GLY A N 1
ATOM 1686 C CA . GLY A 1 219 ? -15.360 -16.219 12.665 1.00 79.94 219 GLY A CA 1
ATOM 1687 C C . GLY A 1 219 ? -14.151 -17.023 13.132 1.00 79.94 219 GLY A C 1
ATOM 1688 O O . GLY A 1 219 ? -13.142 -16.454 13.548 1.00 79.94 219 GLY A O 1
ATOM 1689 N N . ARG A 1 220 ? -14.226 -18.361 13.053 1.00 80.06 220 ARG A N 1
ATOM 1690 C CA . ARG A 1 220 ? -13.080 -19.257 13.345 1.00 80.06 220 ARG A CA 1
ATOM 1691 C C . ARG A 1 220 ? -11.859 -18.965 12.470 1.00 80.06 220 ARG A C 1
ATOM 1693 O O . ARG A 1 220 ? -10.746 -19.338 12.805 1.00 80.06 220 ARG A O 1
ATOM 1700 N N . ASP A 1 221 ? -12.109 -18.327 11.346 1.00 79.19 221 ASP A N 1
ATOM 1701 C CA . ASP A 1 221 ? -11.193 -17.957 10.288 1.00 79.19 221 ASP A CA 1
ATOM 1702 C C . ASP A 1 221 ? -10.580 -16.553 10.477 1.00 79.19 221 ASP A C 1
ATOM 1704 O O . ASP A 1 221 ? -9.684 -16.153 9.736 1.00 79.19 221 ASP A O 1
ATOM 1708 N N . GLN A 1 222 ? -11.010 -15.813 11.503 1.00 86.44 222 GLN A N 1
ATOM 1709 C CA . GLN A 1 222 ? -10.482 -14.498 11.864 1.00 86.44 222 GLN A CA 1
ATOM 1710 C C . GLN A 1 222 ? -9.448 -14.639 12.983 1.00 86.44 222 GLN A C 1
ATOM 1712 O O . GLN A 1 222 ? -9.675 -14.244 14.121 1.00 86.44 222 GLN A O 1
ATOM 1717 N N . ILE A 1 223 ? -8.301 -15.240 12.669 1.00 88.69 223 ILE A N 1
ATOM 1718 C CA . ILE A 1 223 ? -7.197 -15.410 13.621 1.00 88.69 223 ILE A CA 1
ATOM 1719 C C . ILE A 1 223 ? -6.006 -14.586 13.140 1.00 88.69 223 ILE A C 1
ATOM 1721 O O . ILE A 1 223 ? -5.589 -14.714 11.989 1.00 88.69 223 ILE A O 1
ATOM 1725 N N . LEU A 1 224 ? -5.446 -13.760 14.026 1.00 89.81 224 LEU A N 1
ATOM 1726 C CA . LEU A 1 224 ? -4.173 -13.085 13.780 1.00 89.81 224 LEU A CA 1
ATOM 1727 C C . LEU A 1 224 ? -3.009 -14.010 14.143 1.00 89.81 224 LEU A C 1
ATOM 1729 O O . LEU A 1 224 ? -3.024 -14.658 15.191 1.00 89.81 224 LEU A O 1
ATOM 1733 N N . ALA A 1 225 ? -1.999 -14.075 13.278 1.00 90.56 225 ALA A N 1
ATOM 1734 C CA . ALA A 1 225 ? -0.746 -14.746 13.602 1.00 90.56 225 ALA A CA 1
ATOM 1735 C C . ALA A 1 225 ? 0.110 -13.866 14.529 1.00 90.56 225 ALA A C 1
ATOM 1737 O O . ALA A 1 225 ? 0.229 -12.664 14.265 1.00 90.56 225 ALA A O 1
ATOM 1738 N N . PRO A 1 226 ? 0.752 -14.450 15.560 1.00 90.06 226 PRO A N 1
ATOM 1739 C CA . PRO A 1 226 ? 1.762 -13.745 16.336 1.00 90.06 226 PRO A CA 1
ATOM 1740 C C . PRO A 1 226 ? 2.978 -13.442 15.455 1.00 90.06 226 PRO A C 1
ATOM 1742 O O . PRO A 1 226 ? 3.388 -14.268 14.629 1.00 90.06 226 PRO A O 1
ATOM 1745 N N . ASP A 1 227 ? 3.577 -12.269 15.655 1.00 84.06 227 ASP A N 1
ATOM 1746 C CA . ASP A 1 227 ? 4.613 -11.782 14.744 1.00 84.06 227 ASP A CA 1
ATOM 1747 C C . ASP A 1 227 ? 5.907 -12.622 14.782 1.00 84.06 227 ASP A C 1
ATOM 1749 O O . ASP A 1 227 ? 6.555 -12.793 13.749 1.00 84.06 227 ASP A O 1
ATOM 1753 N N . ASN A 1 228 ? 6.238 -13.216 15.935 1.00 81.44 228 ASN A N 1
ATOM 1754 C CA . ASN A 1 228 ? 7.524 -13.889 16.169 1.00 81.44 228 ASN A CA 1
ATOM 1755 C C . ASN A 1 228 ? 7.724 -15.204 15.399 1.00 81.44 228 ASN A C 1
ATOM 1757 O O . ASN A 1 228 ? 8.856 -15.565 15.122 1.00 81.44 228 ASN A O 1
ATOM 1761 N N . GLU A 1 229 ? 6.667 -15.952 15.075 1.00 77.56 229 GLU A N 1
ATOM 1762 C CA . GLU A 1 229 ? 6.829 -17.289 14.469 1.00 77.56 229 GLU A CA 1
ATOM 1763 C C . GLU A 1 229 ? 6.443 -17.315 12.992 1.00 77.56 229 GLU A C 1
ATOM 1765 O O . GLU A 1 229 ? 7.097 -17.951 12.170 1.00 77.56 229 GLU A O 1
ATOM 1770 N N . THR A 1 230 ? 5.347 -16.640 12.643 1.00 77.94 230 THR A N 1
ATOM 1771 C CA . THR A 1 230 ? 4.770 -16.728 11.293 1.00 77.94 230 THR A CA 1
ATOM 1772 C C . THR A 1 230 ? 5.188 -15.543 10.419 1.00 77.94 230 THR A C 1
ATOM 1774 O O . THR A 1 230 ? 5.315 -15.686 9.202 1.00 77.94 230 THR A O 1
ATOM 1777 N N . CYS A 1 231 ? 5.433 -14.380 11.028 1.00 76.75 231 CYS A N 1
ATOM 1778 C CA . CYS A 1 231 ? 5.549 -13.106 10.317 1.00 76.75 231 CYS A CA 1
ATOM 1779 C C . CYS A 1 231 ? 6.978 -12.563 10.226 1.00 76.75 231 CYS A C 1
ATOM 1781 O O . CYS A 1 231 ? 7.231 -11.641 9.446 1.00 76.75 231 CYS A O 1
ATOM 1783 N N . GLU A 1 232 ? 7.935 -13.146 10.948 1.00 67.31 232 GLU A N 1
ATOM 1784 C CA . GLU A 1 232 ? 9.336 -12.717 10.906 1.00 67.31 232 GLU A CA 1
ATOM 1785 C C . GLU A 1 232 ? 9.929 -12.871 9.491 1.00 67.31 232 GLU A C 1
ATOM 1787 O O . GLU A 1 232 ? 10.576 -11.956 8.983 1.00 67.31 232 GLU A O 1
ATOM 1792 N N . SER A 1 233 ? 9.553 -13.937 8.766 1.00 59.97 233 SER A N 1
ATOM 1793 C CA . SER A 1 233 ? 9.931 -14.136 7.351 1.00 59.97 233 SER A CA 1
ATOM 1794 C C . SER A 1 233 ? 9.381 -13.067 6.392 1.00 59.97 233 SER A C 1
ATOM 1796 O O . SER A 1 233 ? 9.851 -12.925 5.263 1.00 59.97 233 SER A O 1
ATOM 1798 N N . THR A 1 234 ? 8.362 -12.311 6.811 1.00 56.25 234 THR A N 1
ATOM 1799 C CA . THR A 1 234 ? 7.771 -11.207 6.038 1.00 56.25 234 THR A CA 1
ATOM 1800 C C . THR A 1 234 ? 8.278 -9.831 6.457 1.00 56.25 234 THR A C 1
ATOM 1802 O O . THR A 1 234 ? 8.097 -8.883 5.694 1.00 56.25 234 THR A O 1
ATOM 1805 N N . GLY A 1 235 ? 8.928 -9.708 7.618 1.00 56.50 235 GLY A N 1
ATOM 1806 C CA . GLY A 1 235 ? 9.361 -8.425 8.175 1.00 56.50 235 GLY A CA 1
ATOM 1807 C C . GLY A 1 235 ? 10.411 -7.710 7.323 1.00 56.50 235 GLY A C 1
ATOM 1808 O O . GLY A 1 235 ? 10.303 -6.501 7.113 1.00 56.50 235 GLY A O 1
ATOM 1809 N N . GLU A 1 236 ? 11.390 -8.439 6.780 1.00 59.25 236 GLU A N 1
ATOM 1810 C CA . GLU A 1 236 ? 12.392 -7.853 5.877 1.00 59.25 236 GLU A CA 1
ATOM 1811 C C . GLU A 1 236 ? 11.764 -7.389 4.558 1.00 59.25 236 GLU A C 1
ATOM 1813 O O . GLU A 1 236 ? 12.015 -6.270 4.120 1.00 59.25 236 GLU A O 1
ATOM 1818 N N . LEU A 1 237 ? 10.857 -8.190 3.986 1.00 56.00 237 LEU A N 1
ATOM 1819 C CA . LEU A 1 237 ? 10.169 -7.863 2.735 1.00 56.00 237 LEU A CA 1
ATOM 1820 C C . LEU A 1 237 ? 9.254 -6.634 2.890 1.00 56.00 237 LEU A C 1
ATOM 1822 O O . LEU A 1 237 ? 9.230 -5.751 2.036 1.00 56.00 237 LEU A O 1
ATOM 1826 N N . ALA A 1 238 ? 8.505 -6.557 3.995 1.00 55.41 238 ALA A N 1
ATOM 1827 C CA . ALA A 1 238 ? 7.597 -5.446 4.270 1.00 55.41 238 ALA A CA 1
ATOM 1828 C C . ALA A 1 238 ? 8.346 -4.117 4.437 1.00 55.41 238 ALA A C 1
ATOM 1830 O O . ALA A 1 238 ? 7.855 -3.088 3.970 1.00 55.41 238 ALA A O 1
ATOM 1831 N N . LYS A 1 239 ? 9.537 -4.132 5.054 1.00 59.81 239 LYS A N 1
ATOM 1832 C CA . LYS A 1 239 ? 10.391 -2.939 5.170 1.00 59.81 239 LYS A CA 1
ATOM 1833 C C . LYS A 1 239 ? 10.839 -2.437 3.799 1.00 59.81 239 LYS A C 1
ATOM 1835 O O . LYS A 1 239 ? 10.685 -1.250 3.533 1.00 59.81 239 LYS A O 1
ATOM 1840 N N . THR A 1 240 ? 11.266 -3.332 2.906 1.00 59.06 240 THR A N 1
ATOM 1841 C CA . THR A 1 240 ? 11.657 -2.958 1.537 1.00 59.06 240 THR A CA 1
ATOM 1842 C C . THR A 1 240 ? 10.496 -2.323 0.762 1.00 59.06 240 THR A C 1
ATOM 1844 O O . THR A 1 240 ? 10.669 -1.295 0.116 1.00 59.06 240 THR A O 1
ATOM 1847 N N . TYR A 1 241 ? 9.276 -2.862 0.876 1.00 57.00 241 TYR A N 1
ATOM 1848 C CA . TYR A 1 241 ? 8.120 -2.299 0.164 1.00 57.00 241 TYR A CA 1
ATOM 1849 C C . TYR A 1 241 ? 7.570 -1.007 0.778 1.00 57.00 241 TYR A C 1
ATOM 1851 O O . TYR A 1 241 ? 7.018 -0.176 0.056 1.00 57.00 241 TYR A O 1
ATOM 1859 N N . LEU A 1 242 ? 7.673 -0.829 2.096 1.00 55.91 242 LEU A N 1
ATOM 1860 C CA . LEU A 1 242 ? 7.201 0.390 2.758 1.00 55.91 242 LEU A CA 1
ATOM 1861 C C . LEU A 1 242 ? 8.096 1.596 2.467 1.00 55.91 242 LEU A C 1
ATOM 1863 O O . LEU A 1 242 ? 7.585 2.716 2.444 1.00 55.91 242 LEU A O 1
ATOM 1867 N N . GLU A 1 243 ? 9.386 1.374 2.210 1.00 57.59 243 GLU A N 1
ATOM 1868 C CA . GLU A 1 243 ? 10.303 2.427 1.766 1.00 57.59 243 GLU A CA 1
ATOM 1869 C C . GLU A 1 243 ? 10.066 2.793 0.289 1.00 57.59 243 GLU A C 1
ATOM 1871 O O . GLU A 1 243 ? 9.954 3.978 -0.031 1.00 57.59 243 GLU A O 1
ATOM 1876 N N . ASP A 1 244 ? 9.831 1.812 -0.590 1.00 53.16 244 ASP A N 1
ATOM 1877 C CA . ASP A 1 244 ? 9.647 2.067 -2.028 1.00 53.16 244 ASP A CA 1
ATOM 1878 C C . ASP A 1 244 ? 8.315 2.756 -2.391 1.00 53.16 244 ASP A C 1
ATOM 1880 O O . ASP A 1 244 ? 8.246 3.532 -3.346 1.00 53.16 244 ASP A O 1
ATOM 1884 N N . VAL A 1 245 ? 7.225 2.514 -1.650 1.00 51.97 245 VAL A N 1
ATOM 1885 C CA . VAL A 1 245 ? 5.887 3.025 -2.035 1.00 51.97 245 VAL A CA 1
ATOM 1886 C C . VAL A 1 245 ? 5.706 4.527 -1.746 1.00 51.97 245 VAL A C 1
ATOM 1888 O O . VAL A 1 245 ? 4.770 5.142 -2.257 1.00 51.97 245 VAL A O 1
ATOM 1891 N N . VAL A 1 246 ? 6.609 5.170 -0.996 1.00 51.88 246 VAL A N 1
ATOM 1892 C CA . VAL A 1 246 ? 6.522 6.619 -0.701 1.00 51.88 246 VAL A CA 1
ATOM 1893 C C . VAL A 1 246 ? 7.466 7.465 -1.569 1.00 51.88 246 VAL A C 1
ATOM 1895 O O . VAL A 1 246 ? 7.307 8.682 -1.641 1.00 51.88 246 VAL A O 1
ATOM 1898 N N . GLN A 1 247 ? 8.372 6.846 -2.330 1.00 48.84 247 GLN A N 1
ATOM 1899 C CA . GLN A 1 247 ? 9.249 7.529 -3.288 1.00 48.84 247 GLN A CA 1
ATOM 1900 C C . GLN A 1 247 ? 8.800 7.328 -4.734 1.00 48.84 247 GLN A C 1
ATOM 1902 O O . GLN A 1 247 ? 9.603 7.151 -5.648 1.00 48.84 247 GLN A O 1
ATOM 1907 N N . GLN A 1 248 ? 7.500 7.479 -4.990 1.00 50.16 248 GLN A N 1
ATOM 1908 C CA . GLN A 1 248 ? 7.087 7.960 -6.303 1.00 50.16 248 GLN A CA 1
ATOM 1909 C C . GLN A 1 248 ? 7.548 9.420 -6.395 1.00 50.16 248 GLN A C 1
ATOM 1911 O O . GLN A 1 248 ? 6.780 10.353 -6.159 1.00 50.16 248 GLN A O 1
ATOM 1916 N N . GLU A 1 249 ? 8.850 9.612 -6.636 1.00 51.69 249 GLU A N 1
ATOM 1917 C CA . GLU A 1 249 ? 9.434 10.906 -6.936 1.00 51.69 249 GLU A CA 1
ATOM 1918 C C . GLU A 1 249 ? 8.574 11.487 -8.041 1.00 51.69 249 GLU A C 1
ATOM 1920 O O . GLU A 1 249 ? 8.505 10.957 -9.153 1.00 51.69 249 GLU A O 1
ATOM 1925 N N . ILE A 1 250 ? 7.825 12.531 -7.696 1.00 69.81 250 ILE A N 1
ATOM 1926 C CA . ILE A 1 250 ? 7.034 13.281 -8.652 1.00 69.81 250 ILE A CA 1
ATOM 1927 C C . ILE A 1 250 ? 8.028 13.632 -9.751 1.00 69.81 250 ILE A C 1
ATOM 1929 O O . ILE A 1 250 ? 8.933 14.429 -9.519 1.00 69.81 250 ILE A O 1
ATOM 1933 N N . TRP A 1 251 ? 7.904 13.001 -10.920 1.00 80.88 251 TRP A N 1
ATOM 1934 C CA . TRP A 1 251 ? 8.900 13.091 -11.993 1.00 80.88 251 TRP A CA 1
ATOM 1935 C C . TRP A 1 251 ? 9.219 14.551 -12.350 1.00 80.88 251 TRP A C 1
ATOM 1937 O O . TRP A 1 251 ? 10.313 14.856 -12.805 1.00 80.88 251 TRP A O 1
ATOM 1947 N N . LEU A 1 252 ? 8.288 15.465 -12.063 1.00 77.50 252 LEU A N 1
ATOM 1948 C CA . LEU A 1 252 ? 8.415 16.916 -12.152 1.00 77.50 252 LEU A CA 1
ATOM 1949 C C . LEU A 1 252 ? 9.576 17.518 -11.331 1.00 77.50 252 LEU A C 1
ATOM 1951 O O . LEU A 1 252 ? 10.129 18.535 -11.740 1.00 77.50 252 LEU A O 1
ATOM 1955 N N . LEU A 1 253 ? 9.937 16.921 -10.191 1.00 75.81 253 LEU A N 1
ATOM 1956 C CA . LEU A 1 253 ? 11.042 17.351 -9.322 1.00 75.81 253 LEU A CA 1
ATOM 1957 C C . LEU A 1 253 ? 12.387 16.715 -9.680 1.00 75.81 253 LEU A C 1
ATOM 1959 O O . LEU A 1 253 ? 13.421 17.156 -9.177 1.00 75.81 253 LEU A O 1
ATOM 1963 N N . THR A 1 254 ? 12.407 15.723 -10.568 1.00 84.00 254 THR A N 1
ATOM 1964 C CA . THR A 1 254 ? 13.675 15.226 -11.106 1.00 84.00 254 THR A CA 1
ATOM 1965 C C . THR A 1 254 ? 14.346 16.327 -11.945 1.00 84.00 254 THR A C 1
ATOM 1967 O O . THR A 1 254 ? 13.657 17.198 -12.490 1.00 84.00 254 THR A O 1
ATOM 1970 N N . PRO A 1 255 ? 15.683 16.323 -12.106 1.00 85.69 255 PRO A N 1
ATOM 1971 C CA . PRO A 1 255 ? 16.373 17.302 -12.948 1.00 85.69 255 PRO A CA 1
ATOM 1972 C C . PRO A 1 255 ? 15.812 17.379 -14.377 1.00 85.69 255 PRO A C 1
ATOM 1974 O O . PRO A 1 255 ? 15.757 18.461 -14.960 1.00 85.69 255 PRO A O 1
ATOM 1977 N N . SER A 1 256 ? 15.344 16.252 -14.926 1.00 83.88 256 SER A N 1
ATOM 1978 C CA . SER A 1 256 ? 14.675 16.194 -16.229 1.00 83.88 256 SER A CA 1
ATOM 1979 C C . SER A 1 256 ? 13.276 16.817 -16.194 1.00 83.88 256 SER A C 1
ATOM 1981 O O . SER A 1 256 ? 12.942 17.585 -17.096 1.00 83.88 256 SER A O 1
ATOM 1983 N N . GLY A 1 257 ? 12.487 16.567 -15.145 1.00 89.69 257 GLY A N 1
ATOM 1984 C CA . GLY A 1 257 ? 11.196 17.228 -14.924 1.00 89.69 257 GLY A CA 1
ATOM 1985 C C . GLY A 1 257 ? 11.320 18.746 -14.796 1.00 89.69 257 GLY A C 1
ATOM 1986 O O . GLY A 1 257 ? 10.605 19.485 -15.477 1.00 89.69 257 GLY A O 1
ATOM 1987 N N . MET A 1 258 ? 12.291 19.226 -14.013 1.00 90.44 258 MET A N 1
ATOM 1988 C CA . MET A 1 258 ? 12.571 20.658 -13.879 1.00 90.44 258 MET A CA 1
ATOM 1989 C C . MET A 1 258 ? 13.054 21.280 -15.193 1.00 90.44 258 MET A C 1
ATOM 1991 O O . MET A 1 258 ? 12.610 22.373 -15.547 1.00 90.44 258 MET A O 1
ATOM 1995 N N . ALA A 1 259 ? 13.911 20.589 -15.953 1.00 91.31 259 ALA A N 1
ATOM 1996 C CA . ALA A 1 259 ? 14.342 21.050 -17.272 1.00 91.31 259 ALA A CA 1
ATOM 1997 C C . ALA A 1 259 ? 13.164 21.151 -18.254 1.00 91.31 259 ALA A C 1
ATOM 1999 O O . ALA A 1 259 ? 13.051 22.136 -18.986 1.00 91.31 259 ALA A O 1
ATOM 2000 N N . MET A 1 260 ? 12.253 20.175 -18.234 1.00 95.00 260 MET A N 1
ATOM 2001 C CA . MET A 1 260 ? 11.055 20.191 -19.068 1.00 95.00 260 MET A CA 1
ATOM 2002 C C . MET A 1 260 ? 10.115 21.341 -18.676 1.00 95.00 260 MET A C 1
ATOM 2004 O O . MET A 1 260 ? 9.641 22.065 -19.549 1.00 95.00 260 MET A O 1
ATOM 2008 N N . MET A 1 261 ? 9.898 21.576 -17.378 1.00 94.00 261 MET A N 1
ATOM 2009 C CA . MET A 1 261 ? 9.096 22.707 -16.893 1.00 94.00 261 MET A CA 1
ATOM 2010 C C . MET A 1 261 ? 9.718 24.057 -17.257 1.00 94.00 261 MET A C 1
ATOM 2012 O O . MET A 1 261 ? 9.007 24.957 -17.704 1.00 94.00 261 MET A O 1
ATOM 2016 N N . ALA A 1 262 ? 11.041 24.194 -17.138 1.00 94.50 262 ALA A N 1
ATOM 2017 C CA . ALA A 1 262 ? 11.754 25.389 -17.575 1.00 94.50 262 ALA A CA 1
ATOM 2018 C C . ALA A 1 262 ? 11.610 25.611 -19.089 1.00 94.50 262 ALA A C 1
ATOM 2020 O O . ALA A 1 262 ? 11.375 26.735 -19.528 1.00 94.50 262 ALA A O 1
ATOM 2021 N N . PHE A 1 263 ? 11.684 24.546 -19.890 1.00 95.44 263 PHE A N 1
ATOM 2022 C CA . PHE A 1 263 ? 11.494 24.620 -21.337 1.00 95.44 263 PHE A CA 1
ATOM 2023 C C . PHE A 1 263 ? 10.070 25.046 -21.718 1.00 95.44 263 PHE A C 1
ATOM 2025 O O . PHE A 1 263 ? 9.895 25.953 -22.533 1.00 95.44 263 PHE A O 1
ATOM 2032 N N . VAL A 1 264 ? 9.050 24.451 -21.090 1.00 96.00 264 VAL A N 1
ATOM 2033 C CA . VAL A 1 264 ? 7.643 24.833 -21.295 1.00 96.00 264 VAL A CA 1
ATOM 2034 C C . VAL A 1 264 ? 7.414 26.286 -20.879 1.00 96.00 264 VAL A C 1
ATOM 2036 O O . VAL A 1 264 ? 6.792 27.043 -21.624 1.00 96.00 264 VAL A O 1
ATOM 2039 N N . ALA A 1 265 ? 7.970 26.714 -19.743 1.00 95.62 265 ALA A N 1
ATOM 2040 C CA . ALA A 1 265 ? 7.897 28.104 -19.308 1.00 95.62 265 ALA A CA 1
ATOM 2041 C C . ALA A 1 265 ? 8.545 29.051 -20.332 1.00 95.62 265 ALA A C 1
ATOM 2043 O O . ALA A 1 265 ? 7.926 30.042 -20.716 1.00 95.62 265 ALA A O 1
ATOM 2044 N N . LEU A 1 266 ? 9.744 28.736 -20.836 1.00 95.00 266 LEU A N 1
ATOM 2045 C CA . LEU A 1 266 ? 10.424 29.532 -21.865 1.00 95.00 266 LEU A CA 1
ATOM 2046 C C . LEU A 1 266 ? 9.625 29.610 -23.173 1.00 95.00 266 LEU A C 1
ATOM 2048 O O . LEU A 1 266 ? 9.574 30.680 -23.780 1.00 95.00 266 LEU A O 1
ATOM 2052 N N . LEU A 1 267 ? 8.966 28.524 -23.589 1.00 96.12 267 LEU A N 1
ATOM 2053 C CA . LEU A 1 267 ? 8.067 28.532 -24.747 1.00 96.12 267 LEU A CA 1
ATOM 2054 C C . LEU A 1 267 ? 6.870 29.457 -24.527 1.00 96.12 267 LEU A C 1
ATOM 2056 O O . LEU A 1 267 ? 6.576 30.285 -25.389 1.00 96.12 267 LEU A O 1
ATOM 2060 N N . ILE A 1 268 ? 6.211 29.361 -23.368 1.00 96.25 268 ILE A N 1
ATOM 2061 C CA . ILE A 1 268 ? 5.080 30.229 -23.017 1.00 96.25 268 ILE A CA 1
ATOM 2062 C C . ILE A 1 268 ? 5.526 31.693 -22.998 1.00 96.25 268 ILE A C 1
ATOM 2064 O O . ILE A 1 268 ? 4.866 32.536 -23.605 1.00 96.25 268 ILE A O 1
ATOM 2068 N N . PHE A 1 269 ? 6.669 32.002 -22.379 1.00 95.25 269 PHE A N 1
ATOM 2069 C CA . PHE A 1 269 ? 7.238 33.351 -22.389 1.00 95.25 269 PHE A CA 1
ATOM 2070 C C . PHE A 1 269 ? 7.575 33.825 -23.805 1.00 95.25 269 PHE A C 1
ATOM 2072 O O . PHE A 1 269 ? 7.298 34.976 -24.132 1.00 95.25 269 PHE A O 1
ATOM 2079 N N . GLY A 1 270 ? 8.117 32.958 -24.662 1.00 93.31 270 GLY A N 1
ATOM 2080 C CA . GLY A 1 270 ? 8.407 33.273 -26.061 1.00 93.31 270 GLY A CA 1
ATOM 2081 C C . GLY A 1 270 ? 7.148 33.604 -26.864 1.00 93.31 270 GLY A C 1
ATOM 2082 O O . GLY A 1 270 ? 7.114 34.608 -27.575 1.00 93.31 270 GLY A O 1
ATOM 2083 N N . VAL A 1 271 ? 6.084 32.811 -26.707 1.00 94.88 271 VAL A N 1
ATOM 2084 C CA . VAL A 1 271 ? 4.784 33.066 -27.350 1.00 94.88 271 VAL A CA 1
ATOM 2085 C C . VAL A 1 271 ? 4.160 34.353 -26.813 1.00 94.88 271 VAL A C 1
ATOM 2087 O O . VAL A 1 271 ? 3.766 35.211 -27.600 1.00 94.88 271 VAL A O 1
ATOM 2090 N N . ALA A 1 272 ? 4.129 34.533 -25.491 1.00 94.00 272 ALA A N 1
ATOM 2091 C CA . ALA A 1 272 ? 3.610 35.739 -24.853 1.00 94.00 272 ALA A CA 1
ATOM 2092 C C . ALA A 1 272 ? 4.368 36.990 -25.323 1.00 94.00 272 ALA A C 1
ATOM 2094 O O . ALA A 1 272 ? 3.751 37.984 -25.701 1.00 94.00 272 ALA A O 1
ATOM 2095 N N . TYR A 1 273 ? 5.698 36.924 -25.401 1.00 94.00 273 TYR A N 1
ATOM 2096 C CA . TYR A 1 273 ? 6.545 37.986 -25.940 1.00 94.00 273 TYR A CA 1
ATOM 2097 C C . TYR A 1 273 ? 6.199 38.311 -27.405 1.00 94.00 273 TYR A C 1
ATOM 2099 O O . TYR A 1 273 ? 6.044 39.479 -27.772 1.00 94.00 273 TYR A O 1
ATOM 2107 N N . CYS A 1 274 ? 5.997 37.281 -28.230 1.00 92.69 274 CYS A N 1
ATOM 2108 C CA . CYS A 1 274 ? 5.591 37.406 -29.629 1.00 92.69 274 CYS A CA 1
ATOM 2109 C C . CYS A 1 274 ? 4.138 37.856 -29.846 1.00 92.69 274 CYS A C 1
ATOM 2111 O O . CYS A 1 274 ? 3.774 38.164 -30.984 1.00 92.69 274 CYS A O 1
ATOM 2113 N N . LEU A 1 275 ? 3.310 37.941 -28.809 1.00 95.00 275 LEU A N 1
ATOM 2114 C CA . LEU A 1 275 ? 1.949 38.477 -28.909 1.00 95.00 275 LEU A CA 1
ATOM 2115 C C . LEU A 1 275 ? 1.841 39.868 -28.278 1.00 95.00 275 LEU A C 1
ATOM 2117 O O . LEU A 1 275 ? 1.266 40.765 -28.885 1.00 95.00 275 LEU A O 1
ATOM 2121 N N . LEU A 1 276 ? 2.442 40.070 -27.106 1.00 95.69 276 LEU A N 1
ATOM 2122 C CA . LEU A 1 276 ? 2.244 41.267 -26.284 1.00 95.69 276 LEU A CA 1
ATOM 2123 C C . LEU A 1 276 ? 3.197 42.418 -26.625 1.00 95.69 276 LEU A C 1
ATOM 2125 O O . LEU A 1 276 ? 2.841 43.579 -26.446 1.00 95.69 276 LEU A O 1
ATOM 2129 N N . VAL A 1 277 ? 4.415 42.136 -27.100 1.00 92.94 277 VAL A N 1
ATOM 2130 C CA . VAL A 1 277 ? 5.429 43.188 -27.291 1.00 92.94 277 VAL A CA 1
ATOM 2131 C C . VAL A 1 277 ? 5.294 43.823 -28.680 1.00 92.94 277 VAL A C 1
ATOM 2133 O O . VAL A 1 277 ? 5.268 43.088 -29.664 1.00 92.94 277 VAL A O 1
ATOM 2136 N N . PRO A 1 278 ? 5.252 45.157 -28.828 1.00 94.94 278 PRO A N 1
ATOM 2137 C CA . PRO A 1 278 ? 5.170 45.811 -30.135 1.00 94.94 278 PRO A CA 1
ATOM 2138 C C . PRO A 1 278 ? 6.458 45.640 -30.959 1.00 94.94 278 PRO A C 1
ATOM 2140 O O . PRO A 1 278 ? 7.558 45.514 -30.416 1.00 94.94 278 PRO A O 1
ATOM 2143 N N . TYR A 1 279 ? 6.332 45.673 -32.290 1.00 92.62 279 TYR A N 1
ATOM 2144 C CA . TYR A 1 279 ? 7.413 45.339 -33.232 1.00 92.62 279 TYR A CA 1
ATOM 2145 C C . TYR A 1 279 ? 8.708 46.146 -33.019 1.00 92.62 279 TYR A C 1
ATOM 2147 O O . TYR A 1 279 ? 9.798 45.577 -33.047 1.00 92.62 279 TYR A O 1
ATOM 2155 N N . GLY A 1 280 ? 8.604 47.449 -32.731 1.00 93.50 280 GLY A N 1
ATOM 2156 C CA . GLY A 1 280 ? 9.779 48.301 -32.499 1.00 93.50 280 GLY A CA 1
ATOM 2157 C C . GLY A 1 280 ? 10.624 47.849 -31.302 1.00 93.50 280 GLY A C 1
ATOM 2158 O O . GLY A 1 280 ? 11.851 47.811 -31.378 1.00 93.50 280 GLY A O 1
ATOM 2159 N N . LEU A 1 281 ? 9.971 47.414 -30.222 1.00 91.19 281 LEU A N 1
ATOM 2160 C CA . LEU A 1 281 ? 10.652 46.933 -29.020 1.00 91.19 281 LEU A CA 1
ATOM 2161 C C . LEU A 1 281 ? 11.215 45.516 -29.230 1.00 91.19 281 LEU A C 1
ATOM 2163 O O . LEU A 1 281 ? 12.287 45.199 -28.714 1.00 91.19 281 LEU A O 1
ATOM 2167 N N . ARG A 1 282 ? 10.561 44.696 -30.072 1.00 91.62 282 ARG A N 1
ATOM 2168 C CA . ARG A 1 282 ? 11.103 43.394 -30.505 1.00 91.62 282 ARG A CA 1
ATOM 2169 C C . ARG A 1 282 ? 12.410 43.527 -31.260 1.00 91.62 282 ARG A C 1
ATOM 2171 O O . ARG A 1 282 ? 13.353 42.807 -30.947 1.00 91.62 282 ARG A O 1
ATOM 2178 N N . ALA A 1 283 ? 12.485 44.456 -32.209 1.00 91.50 283 ALA A N 1
ATOM 2179 C CA . ALA A 1 283 ? 13.706 44.694 -32.971 1.00 91.50 283 ALA A CA 1
ATOM 2180 C C . ALA A 1 283 ? 14.875 45.090 -32.052 1.00 91.50 283 ALA A C 1
ATOM 2182 O O . ALA A 1 283 ? 15.988 44.590 -32.218 1.00 91.50 283 ALA A O 1
ATOM 2183 N N . TYR A 1 284 ? 14.615 45.918 -31.034 1.00 93.31 284 TYR A N 1
ATOM 2184 C CA . TYR A 1 284 ? 15.638 46.334 -30.074 1.00 93.31 284 TYR A CA 1
ATOM 2185 C C . TYR A 1 284 ? 16.122 45.181 -29.185 1.00 93.31 284 TYR A C 1
ATOM 2187 O O . TYR A 1 284 ? 17.326 44.986 -29.021 1.00 93.31 284 TYR A O 1
ATOM 2195 N N . VAL A 1 285 ? 15.207 44.367 -28.654 1.00 90.44 285 VAL A N 1
ATOM 2196 C CA . VAL A 1 285 ? 15.566 43.198 -27.833 1.00 90.44 285 VAL A CA 1
ATOM 2197 C C . VAL A 1 285 ? 16.255 42.122 -28.669 1.00 90.44 285 VAL A C 1
ATOM 2199 O O . VAL A 1 285 ? 17.236 41.544 -28.210 1.00 90.44 285 VAL A O 1
ATOM 2202 N N . GLN A 1 286 ? 15.814 41.864 -29.903 1.00 91.31 286 GLN A N 1
ATOM 2203 C CA . GLN A 1 286 ? 16.492 40.936 -30.817 1.00 91.31 286 GLN A CA 1
ATOM 2204 C C . GLN A 1 286 ? 17.900 41.418 -31.167 1.00 91.31 286 GLN A C 1
ATOM 2206 O O . GLN A 1 286 ? 18.847 40.633 -31.178 1.00 91.31 286 GLN A O 1
ATOM 2211 N N . TRP A 1 287 ? 18.068 42.718 -31.408 1.00 95.25 287 TRP A N 1
ATOM 2212 C CA . TRP A 1 287 ? 19.389 43.296 -31.609 1.00 95.25 287 TRP A CA 1
ATOM 2213 C C . TRP A 1 287 ? 20.256 43.153 -30.353 1.00 95.25 287 TRP A C 1
ATOM 2215 O O . TRP A 1 287 ? 21.380 42.665 -30.450 1.00 95.25 287 TRP A O 1
ATOM 2225 N N . GLY A 1 288 ? 19.730 43.499 -29.175 1.00 92.56 288 GLY A N 1
ATOM 2226 C CA . GLY A 1 288 ? 20.446 43.418 -27.901 1.00 92.56 288 GLY A CA 1
ATOM 2227 C C . GLY A 1 288 ? 20.854 41.989 -27.543 1.00 92.56 288 GLY A C 1
ATOM 2228 O O . GLY A 1 288 ? 22.021 41.731 -27.261 1.00 92.56 288 GLY A O 1
ATOM 2229 N N . THR A 1 289 ? 19.930 41.033 -27.648 1.00 90.25 289 THR A N 1
ATOM 2230 C CA . THR A 1 289 ? 20.211 39.602 -27.440 1.00 90.25 289 THR A CA 1
ATOM 2231 C C . THR A 1 289 ? 21.242 39.083 -28.434 1.00 90.25 289 THR A C 1
ATOM 2233 O O . THR A 1 289 ? 22.172 38.387 -28.032 1.00 90.25 289 THR A O 1
ATOM 2236 N N . ARG A 1 290 ? 21.171 39.485 -29.710 1.00 93.44 290 ARG A N 1
ATOM 2237 C CA . ARG A 1 290 ? 22.197 39.153 -30.706 1.00 93.44 290 ARG A CA 1
ATOM 2238 C C . ARG A 1 290 ? 23.553 39.767 -30.360 1.00 93.44 290 ARG A C 1
ATOM 2240 O O . ARG A 1 290 ? 24.568 39.106 -30.561 1.00 93.44 290 ARG A O 1
ATOM 2247 N N . GLN A 1 291 ? 23.606 40.991 -29.832 1.00 92.38 291 GLN A N 1
ATOM 2248 C CA . GLN A 1 291 ? 24.866 41.582 -29.370 1.00 92.38 291 GLN A CA 1
ATOM 2249 C C . GLN A 1 291 ? 25.438 40.828 -28.174 1.00 92.38 291 GLN A C 1
ATOM 2251 O O . GLN A 1 291 ? 26.631 40.550 -28.190 1.00 92.38 291 GLN A O 1
ATOM 2256 N N . ILE A 1 292 ? 24.610 40.457 -27.195 1.00 91.31 292 ILE A N 1
ATOM 2257 C CA . ILE A 1 292 ? 25.024 39.693 -26.009 1.00 91.31 292 ILE A CA 1
ATOM 2258 C C . ILE A 1 292 ? 25.533 38.303 -26.415 1.00 91.31 292 ILE A C 1
ATOM 2260 O O . ILE A 1 292 ? 26.628 37.916 -26.019 1.00 91.31 292 ILE A O 1
ATOM 2264 N N . LEU A 1 293 ? 24.802 37.584 -27.274 1.00 90.62 293 LEU A N 1
ATOM 2265 C CA . LEU A 1 293 ? 25.194 36.251 -27.753 1.00 90.62 293 LEU A CA 1
ATOM 2266 C C . LEU A 1 293 ? 26.455 36.277 -28.624 1.00 90.62 293 LEU A C 1
ATOM 2268 O O . LEU A 1 293 ? 27.268 35.357 -28.570 1.00 90.62 293 LEU A O 1
ATOM 2272 N N . LEU A 1 294 ? 26.651 37.331 -29.422 1.00 92.56 294 LEU A N 1
ATOM 2273 C CA . LEU A 1 294 ? 27.855 37.490 -30.243 1.00 92.56 294 LEU A CA 1
ATOM 2274 C C . LEU A 1 294 ? 29.021 38.135 -29.487 1.00 92.56 294 LEU A C 1
ATOM 2276 O O . LEU A 1 294 ? 30.146 38.101 -29.986 1.00 92.56 294 LEU A O 1
ATOM 2280 N N . GLN A 1 295 ? 28.793 38.722 -28.311 1.00 92.88 295 GLN A N 1
ATOM 2281 C CA . GLN A 1 295 ? 29.835 39.348 -27.502 1.00 92.88 295 GLN A CA 1
ATOM 2282 C C . GLN A 1 295 ? 30.983 38.389 -27.157 1.00 92.88 295 GLN A C 1
ATOM 2284 O O . GLN A 1 295 ? 32.127 38.784 -27.391 1.00 92.88 295 GLN A O 1
ATOM 2289 N N . PRO A 1 296 ? 30.747 37.140 -26.698 1.00 88.19 296 PRO A N 1
ATOM 2290 C CA . PRO A 1 296 ? 31.835 36.200 -26.453 1.00 88.19 296 PRO A CA 1
ATOM 2291 C C . PRO A 1 296 ? 32.597 35.883 -27.739 1.00 88.19 296 PRO A C 1
ATOM 2293 O O . PRO A 1 296 ? 33.818 35.896 -27.726 1.00 88.19 296 PRO A O 1
ATOM 2296 N N . VAL A 1 297 ? 31.925 35.708 -28.881 1.00 90.38 297 VAL A N 1
ATOM 2297 C CA . VAL A 1 297 ? 32.602 35.453 -30.168 1.00 90.38 297 VAL A CA 1
ATOM 2298 C C . VAL A 1 297 ? 33.477 36.639 -30.585 1.00 90.38 297 VAL A C 1
ATOM 2300 O O . VAL A 1 297 ? 34.609 36.458 -31.031 1.00 90.38 297 VAL A O 1
ATOM 2303 N N . LYS A 1 298 ? 32.978 37.869 -30.423 1.00 92.06 298 LYS A N 1
ATOM 2304 C CA . LYS A 1 298 ? 33.750 39.091 -30.683 1.00 92.06 298 LYS A CA 1
ATOM 2305 C C . LYS A 1 298 ? 34.934 39.223 -29.726 1.00 92.06 298 LYS A C 1
ATOM 2307 O O . LYS A 1 298 ? 35.998 39.656 -30.158 1.00 92.06 298 LYS A O 1
ATOM 2312 N N . LEU A 1 299 ? 34.757 38.848 -28.460 1.00 92.19 299 LEU A N 1
ATOM 2313 C CA . LEU A 1 299 ? 35.820 38.821 -27.461 1.00 92.19 299 LEU A CA 1
ATOM 2314 C C . LEU A 1 299 ? 36.882 37.779 -27.836 1.00 92.19 299 LEU A C 1
ATOM 2316 O O . LEU A 1 299 ? 38.058 38.116 -27.890 1.00 92.19 299 LEU A O 1
ATOM 2320 N N . PHE A 1 300 ? 36.466 36.568 -28.217 1.00 85.06 300 PHE A N 1
ATOM 2321 C CA . PHE A 1 300 ? 37.348 35.495 -28.677 1.00 85.06 300 PHE A CA 1
ATOM 2322 C C . PHE A 1 300 ? 38.143 35.880 -29.926 1.00 85.06 300 PHE A C 1
ATOM 2324 O O . PHE A 1 300 ? 39.328 35.584 -30.000 1.00 85.06 300 PHE A O 1
ATOM 2331 N N . ARG A 1 301 ? 37.537 36.597 -30.881 1.00 90.06 301 ARG A N 1
ATOM 2332 C CA . ARG A 1 301 ? 38.248 37.103 -32.071 1.00 90.06 301 ARG A CA 1
ATOM 2333 C C . ARG A 1 301 ? 39.278 38.191 -31.762 1.00 90.06 301 ARG A C 1
ATOM 2335 O O . ARG A 1 301 ? 40.161 38.417 -32.579 1.00 90.06 301 ARG A O 1
ATOM 2342 N N . LYS A 1 302 ? 39.143 38.892 -30.632 1.00 92.44 302 LYS A N 1
ATOM 2343 C CA . LYS A 1 302 ? 40.097 39.917 -30.180 1.00 92.44 302 LYS A CA 1
ATOM 2344 C C . LYS A 1 302 ? 41.212 39.349 -29.307 1.00 92.44 302 LYS A C 1
ATOM 2346 O O . LYS A 1 302 ? 42.164 40.073 -29.025 1.00 92.44 302 LYS A O 1
ATOM 2351 N N . LEU A 1 303 ? 41.100 38.098 -28.860 1.00 86.06 303 LEU A N 1
ATOM 2352 C CA . LEU A 1 303 ? 42.182 37.462 -28.125 1.00 86.06 303 LEU A CA 1
ATOM 2353 C C . LEU A 1 303 ? 43.355 37.220 -29.087 1.00 86.06 303 LEU A C 1
ATOM 2355 O O . LEU A 1 303 ? 43.132 36.751 -30.206 1.00 86.06 303 LEU A O 1
ATOM 2359 N N . PRO A 1 304 ? 44.596 37.545 -28.685 1.00 90.19 304 PRO A N 1
ATOM 2360 C CA . PRO A 1 304 ? 45.771 37.213 -29.480 1.00 90.19 304 PRO A CA 1
ATOM 2361 C C . PRO A 1 304 ? 45.826 35.693 -29.724 1.00 90.19 304 PRO A C 1
ATOM 2363 O O . PRO A 1 304 ? 45.263 34.932 -28.933 1.00 90.19 304 PRO A O 1
ATOM 2366 N N . PRO A 1 305 ? 46.485 35.220 -30.797 1.00 87.75 305 PRO A N 1
ATOM 2367 C CA . PRO A 1 305 ? 46.655 33.791 -31.032 1.00 87.75 305 PRO A CA 1
ATOM 2368 C C . PRO A 1 305 ? 47.448 33.178 -29.869 1.00 87.75 305 PRO A C 1
ATOM 2370 O O . PRO A 1 305 ? 48.653 33.372 -29.736 1.00 87.75 305 PRO A O 1
ATOM 2373 N N . ILE A 1 306 ? 46.744 32.472 -28.986 1.00 88.56 306 ILE A N 1
ATOM 2374 C CA . ILE A 1 306 ? 47.316 31.783 -27.831 1.00 88.56 306 ILE A CA 1
ATOM 2375 C C . ILE A 1 306 ? 47.565 30.326 -28.233 1.00 88.56 306 ILE A C 1
ATOM 2377 O O . ILE A 1 306 ? 46.674 29.653 -28.748 1.00 88.56 306 ILE A O 1
ATOM 2381 N N . ASN A 1 307 ? 48.770 29.816 -27.970 1.00 92.06 307 ASN A N 1
ATOM 2382 C CA . ASN A 1 307 ? 49.103 28.406 -28.181 1.00 92.06 307 ASN A CA 1
ATOM 2383 C C . ASN A 1 307 ? 48.136 27.499 -27.400 1.00 92.06 307 ASN A C 1
ATOM 2385 O O . ASN A 1 307 ? 47.876 27.749 -26.223 1.00 92.06 307 ASN A O 1
ATOM 2389 N N . GLY A 1 308 ? 47.655 26.407 -28.009 1.00 89.56 308 GLY A N 1
ATOM 2390 C CA . GLY A 1 308 ? 46.649 25.517 -27.398 1.00 89.56 308 GLY A CA 1
ATOM 2391 C C . GLY A 1 308 ? 47.020 24.996 -26.000 1.00 89.56 308 GLY A C 1
ATOM 2392 O O . GLY A 1 308 ? 46.152 24.828 -25.146 1.00 89.56 308 GLY A O 1
ATOM 2393 N N . ARG A 1 309 ? 48.321 24.851 -25.714 1.00 92.81 309 ARG A N 1
ATOM 2394 C CA . ARG A 1 309 ? 48.843 24.513 -24.379 1.00 92.81 309 ARG A CA 1
ATOM 2395 C C . ARG A 1 309 ? 48.497 25.561 -23.314 1.00 92.81 309 ARG A C 1
ATOM 2397 O O . ARG A 1 309 ? 48.130 25.202 -22.201 1.00 92.81 309 ARG A O 1
ATOM 2404 N N . ASN A 1 310 ? 48.584 26.845 -23.651 1.00 89.50 310 ASN A N 1
ATOM 2405 C CA . ASN A 1 310 ? 48.283 27.937 -22.725 1.00 89.50 310 ASN A CA 1
ATOM 2406 C C . ASN A 1 310 ? 46.773 28.052 -22.473 1.00 89.50 310 ASN A C 1
ATOM 2408 O O . ASN A 1 310 ? 46.368 28.376 -21.362 1.00 89.50 310 ASN A O 1
ATOM 2412 N N . VAL A 1 311 ? 45.940 27.726 -23.470 1.00 86.81 311 VAL A N 1
ATOM 2413 C CA . VAL A 1 311 ? 44.477 27.663 -23.313 1.00 86.81 311 VAL A CA 1
ATOM 2414 C C . VAL A 1 311 ? 44.084 26.544 -22.345 1.00 86.81 311 VAL A C 1
ATOM 2416 O O . VAL A 1 311 ? 43.320 26.784 -21.414 1.00 86.81 311 VAL A O 1
ATOM 2419 N N . LEU A 1 312 ? 44.652 25.346 -22.513 1.00 89.94 312 LEU A N 1
ATOM 2420 C CA . LEU A 1 312 ? 44.433 24.218 -21.600 1.00 89.94 312 LEU A CA 1
ATOM 2421 C C . LEU A 1 312 ? 44.867 24.537 -20.164 1.00 89.94 312 LEU A C 1
ATOM 2423 O O . LEU A 1 312 ? 44.127 24.243 -19.227 1.00 89.94 312 LEU A O 1
ATOM 2427 N N . LEU A 1 313 ? 46.026 25.180 -19.987 1.00 94.44 313 LEU A N 1
ATOM 2428 C CA . LEU A 1 313 ? 46.484 25.621 -18.667 1.00 94.44 313 LEU A CA 1
ATOM 2429 C C . LEU A 1 313 ? 45.538 26.654 -18.049 1.00 94.44 313 LEU A C 1
ATOM 2431 O O . LEU A 1 313 ? 45.205 26.541 -16.873 1.00 94.44 313 LEU A O 1
ATOM 2435 N N . LEU A 1 314 ? 45.061 27.622 -18.835 1.00 91.88 314 LEU A N 1
ATOM 2436 C CA . LEU A 1 314 ? 44.137 28.642 -18.350 1.00 91.88 314 LEU A CA 1
ATOM 2437 C C . LEU A 1 314 ? 42.800 28.029 -17.916 1.00 91.88 314 LEU A C 1
ATOM 2439 O O . LEU A 1 314 ? 42.324 28.353 -16.833 1.00 91.88 314 LEU A O 1
ATOM 2443 N N . PHE A 1 315 ? 42.238 27.094 -18.690 1.00 90.38 315 PHE A N 1
ATOM 2444 C CA . PHE A 1 315 ? 41.037 26.353 -18.286 1.00 90.38 315 PHE A CA 1
ATOM 2445 C C . PHE A 1 315 ? 41.268 25.483 -17.049 1.00 90.38 315 PHE A C 1
ATOM 2447 O O . PHE A 1 315 ? 40.410 25.458 -16.170 1.00 90.38 315 PHE A O 1
ATOM 2454 N N . GLY A 1 316 ? 42.424 24.820 -16.942 1.00 94.81 316 GLY A N 1
ATOM 2455 C CA . GLY A 1 316 ? 42.791 24.045 -15.756 1.00 94.81 316 GLY A CA 1
ATOM 2456 C C . GLY A 1 316 ? 42.853 24.909 -14.494 1.00 94.81 316 GLY A C 1
ATOM 2457 O O . GLY A 1 316 ? 42.292 24.539 -13.465 1.00 94.81 316 GLY A O 1
ATOM 2458 N N . VAL A 1 317 ? 43.453 26.099 -14.586 1.00 95.25 317 VAL A N 1
ATOM 2459 C CA . VAL A 1 317 ? 43.492 27.070 -13.481 1.00 95.25 317 VAL A CA 1
ATOM 2460 C C . VAL A 1 317 ? 42.089 27.568 -13.139 1.00 95.25 317 VAL A C 1
ATOM 2462 O O . VAL A 1 317 ? 41.726 27.598 -11.969 1.00 95.25 317 VAL A O 1
ATOM 2465 N N . LEU A 1 318 ? 41.271 27.912 -14.137 1.00 94.44 318 LEU A N 1
ATOM 2466 C CA . LEU A 1 318 ? 39.903 28.398 -13.926 1.00 94.44 318 LEU A CA 1
ATOM 2467 C C . LEU A 1 318 ? 39.019 27.335 -13.256 1.00 94.44 318 LEU A C 1
ATOM 2469 O O . LEU A 1 318 ? 38.266 27.640 -12.334 1.00 94.44 318 LEU A O 1
ATOM 2473 N N . PHE A 1 319 ? 39.161 26.077 -13.670 1.00 93.19 319 PHE A N 1
ATOM 2474 C CA . PHE A 1 319 ? 38.478 24.941 -13.062 1.00 93.19 319 PHE A CA 1
ATOM 2475 C C . PHE A 1 319 ? 38.914 24.724 -11.608 1.00 93.19 319 PHE A C 1
ATOM 2477 O O . PHE A 1 319 ? 38.063 24.580 -10.730 1.00 93.19 319 PHE A O 1
ATOM 2484 N N . LEU A 1 320 ? 40.220 24.783 -11.324 1.00 95.19 320 LEU A N 1
ATOM 2485 C CA . LEU A 1 320 ? 40.731 24.709 -9.953 1.00 95.19 320 LEU A CA 1
ATOM 2486 C C . LEU A 1 320 ? 40.228 25.872 -9.091 1.00 95.19 320 LEU A C 1
ATOM 2488 O O . LEU A 1 320 ? 39.827 25.645 -7.953 1.00 95.19 320 LEU A O 1
ATOM 2492 N N . VAL A 1 321 ? 40.174 27.095 -9.628 1.00 95.75 321 VAL A N 1
ATOM 2493 C CA . VAL A 1 321 ? 39.596 28.253 -8.930 1.00 95.75 321 VAL A CA 1
ATOM 2494 C C . VAL A 1 321 ? 38.122 28.011 -8.612 1.00 95.75 321 VAL A C 1
ATOM 2496 O O . VAL A 1 321 ? 37.715 28.252 -7.480 1.00 95.75 321 VAL A O 1
ATOM 2499 N N . PHE A 1 322 ? 37.323 27.482 -9.544 1.00 92.38 322 PHE A N 1
ATOM 2500 C CA . PHE A 1 322 ? 35.920 27.154 -9.271 1.00 92.38 322 PHE A CA 1
ATOM 2501 C C . PHE A 1 322 ? 35.753 26.060 -8.215 1.00 92.38 322 PHE A C 1
ATOM 2503 O O . PHE A 1 322 ? 34.872 26.183 -7.367 1.00 92.38 322 PHE A O 1
ATOM 2510 N N . ILE A 1 323 ? 36.605 25.029 -8.215 1.00 92.31 323 ILE A N 1
ATOM 2511 C CA . ILE A 1 323 ? 36.605 24.006 -7.160 1.00 92.31 323 ILE A CA 1
ATOM 2512 C C . ILE A 1 323 ? 36.941 24.640 -5.813 1.00 92.31 323 ILE A C 1
ATOM 2514 O O . ILE A 1 323 ? 36.207 24.441 -4.851 1.00 92.31 323 ILE A O 1
ATOM 2518 N N . VAL A 1 324 ? 38.015 25.429 -5.735 1.00 94.44 324 VAL A N 1
ATOM 2519 C CA . VAL A 1 324 ? 38.445 26.073 -4.487 1.00 94.44 324 VAL A CA 1
ATOM 2520 C C . VAL A 1 324 ? 37.376 27.041 -3.983 1.00 94.44 324 VAL A C 1
ATOM 2522 O O . VAL A 1 324 ? 37.021 26.990 -2.810 1.00 94.44 324 VAL A O 1
ATOM 2525 N N . VAL A 1 325 ? 36.793 27.867 -4.856 1.00 93.06 325 VAL A N 1
ATOM 2526 C CA . VAL A 1 325 ? 35.677 28.758 -4.505 1.00 93.06 325 VAL A CA 1
ATOM 2527 C C . VAL A 1 325 ? 34.468 27.952 -4.045 1.00 93.06 325 VAL A C 1
ATOM 2529 O O . VAL A 1 325 ? 33.884 28.307 -3.028 1.00 93.06 325 VAL A O 1
ATOM 2532 N N . GLY A 1 326 ? 34.121 26.857 -4.725 1.00 86.69 326 GLY A N 1
ATOM 2533 C CA . GLY A 1 326 ? 33.019 25.973 -4.344 1.00 86.69 326 GLY A CA 1
ATOM 2534 C C . GLY A 1 326 ? 33.231 25.310 -2.981 1.00 86.69 326 GLY A C 1
ATOM 2535 O O . GLY A 1 326 ? 32.312 25.274 -2.165 1.00 86.69 326 GLY A O 1
ATOM 2536 N N . VAL A 1 327 ? 34.451 24.853 -2.691 1.00 89.25 327 VAL A N 1
ATOM 2537 C CA . VAL A 1 327 ? 34.828 24.289 -1.386 1.00 89.25 327 VAL A CA 1
ATOM 2538 C C . VAL A 1 327 ? 34.800 25.365 -0.301 1.00 89.25 327 VAL A C 1
ATOM 2540 O O . VAL A 1 327 ? 34.208 25.132 0.749 1.00 89.25 327 VAL A O 1
ATOM 2543 N N . ILE A 1 328 ? 35.350 26.559 -0.553 1.00 89.31 328 ILE A N 1
ATOM 2544 C CA . ILE A 1 328 ? 35.296 27.693 0.385 1.00 89.31 328 ILE A CA 1
ATOM 2545 C C . ILE A 1 328 ? 33.843 28.112 0.645 1.00 89.31 328 ILE A C 1
ATOM 2547 O O . ILE A 1 328 ? 33.479 28.380 1.789 1.00 89.31 328 ILE A O 1
ATOM 2551 N N . TRP A 1 329 ? 32.997 28.150 -0.387 1.00 82.31 329 TRP A N 1
ATOM 2552 C CA . TRP A 1 329 ? 31.568 28.442 -0.252 1.00 82.31 329 TRP A CA 1
ATOM 2553 C C . TRP A 1 329 ? 30.848 27.391 0.584 1.00 82.31 329 TRP A C 1
ATOM 2555 O O . TRP A 1 329 ? 30.050 27.746 1.444 1.00 82.31 329 TRP A O 1
ATOM 2565 N N . ARG A 1 330 ? 31.159 26.110 0.367 1.00 81.88 330 ARG A N 1
ATOM 2566 C CA . ARG A 1 330 ? 30.585 25.000 1.132 1.00 81.88 330 ARG A CA 1
ATOM 2567 C C . ARG A 1 330 ? 31.060 24.984 2.585 1.00 81.88 330 ARG A C 1
ATOM 2569 O O . ARG A 1 330 ? 30.294 24.604 3.461 1.00 81.88 330 ARG A O 1
ATOM 2576 N N . GLN A 1 331 ? 32.309 25.370 2.839 1.00 85.25 331 GLN A N 1
ATOM 2577 C CA . GLN A 1 331 ? 32.901 25.350 4.176 1.00 85.25 331 GLN A CA 1
ATOM 2578 C C . GLN A 1 331 ? 32.594 26.592 5.009 1.00 85.25 331 GLN A C 1
ATOM 2580 O O . GLN A 1 331 ? 32.708 26.509 6.225 1.00 85.25 331 GLN A O 1
ATOM 2585 N N . ARG A 1 332 ? 32.215 27.731 4.410 1.00 83.44 332 ARG A N 1
ATOM 2586 C CA . ARG A 1 332 ? 31.811 28.926 5.167 1.00 83.44 332 ARG A CA 1
ATOM 2587 C C . ARG A 1 332 ? 30.390 28.744 5.724 1.00 83.44 332 ARG A C 1
ATOM 2589 O O . ARG A 1 332 ? 29.427 28.915 4.971 1.00 83.44 332 ARG A O 1
ATOM 2596 N N . PRO A 1 333 ? 30.226 28.456 7.031 1.00 67.12 333 PRO A N 1
ATOM 2597 C CA . PRO A 1 333 ? 28.909 28.276 7.631 1.00 67.12 333 PRO A CA 1
ATOM 2598 C C . PRO A 1 333 ? 28.168 29.623 7.615 1.00 67.12 333 PRO A C 1
ATOM 2600 O O . PRO A 1 333 ? 28.743 30.648 7.986 1.00 67.12 333 PRO A O 1
ATOM 2603 N N . GLY A 1 334 ? 26.905 29.652 7.179 1.00 65.69 334 GLY A N 1
ATOM 2604 C CA . GLY A 1 334 ? 26.068 30.864 7.197 1.00 65.69 334 GLY A CA 1
ATOM 2605 C C . GLY A 1 334 ? 25.967 31.676 5.895 1.00 65.69 334 GLY A C 1
ATOM 2606 O O . GLY A 1 334 ? 25.274 32.698 5.874 1.00 65.69 334 GLY A O 1
ATOM 2607 N N . MET A 1 335 ? 26.599 31.248 4.794 1.00 63.03 335 MET A N 1
ATOM 2608 C CA . MET A 1 335 ? 26.266 31.765 3.449 1.00 63.03 335 MET A CA 1
ATOM 2609 C C . MET A 1 335 ? 25.253 30.900 2.695 1.00 63.03 335 MET A C 1
ATOM 2611 O O . MET A 1 335 ? 24.745 31.339 1.664 1.00 63.03 335 MET A O 1
ATOM 2615 N N . SER A 1 336 ? 24.904 29.720 3.217 1.00 60.41 336 SER A N 1
ATOM 2616 C CA . SER A 1 336 ? 23.770 28.971 2.689 1.00 60.41 336 SER A CA 1
ATOM 2617 C C . SER A 1 336 ? 22.495 29.802 2.848 1.00 60.41 336 SER A C 1
ATOM 2619 O O . SER A 1 336 ? 22.167 30.259 3.946 1.00 60.41 336 SER A O 1
ATOM 2621 N N . LEU A 1 337 ? 21.765 30.000 1.747 1.00 61.59 337 LEU A N 1
ATOM 2622 C CA . LEU A 1 337 ? 20.457 30.662 1.752 1.00 61.59 337 LEU A CA 1
ATOM 2623 C C . LEU A 1 337 ? 19.496 29.977 2.739 1.00 61.59 337 LEU A C 1
ATOM 2625 O O . LEU A 1 337 ? 18.718 30.672 3.385 1.00 61.59 337 LEU A O 1
ATOM 2629 N N . SER A 1 338 ? 19.613 28.655 2.934 1.00 62.78 338 SER A N 1
ATOM 2630 C CA . SER A 1 338 ? 18.821 27.907 3.921 1.00 62.78 338 SER A CA 1
ATOM 2631 C C . SER A 1 338 ? 19.099 28.342 5.362 1.00 62.78 338 SER A C 1
ATOM 2633 O O . SER A 1 338 ? 18.163 28.514 6.139 1.00 62.78 338 SER A O 1
ATOM 2635 N N . ASP A 1 339 ? 20.363 28.596 5.711 1.00 63.88 339 ASP A N 1
ATOM 2636 C CA . ASP A 1 339 ? 20.756 28.965 7.078 1.00 63.88 339 ASP A CA 1
ATOM 2637 C C . ASP A 1 339 ? 20.304 30.386 7.422 1.00 63.88 339 ASP A C 1
ATOM 2639 O O . ASP A 1 339 ? 19.977 30.680 8.572 1.00 63.88 339 ASP A O 1
ATOM 2643 N N . ARG A 1 340 ? 20.243 31.277 6.421 1.00 64.44 340 ARG A N 1
ATOM 2644 C CA . ARG A 1 340 ? 19.712 32.636 6.600 1.00 64.44 340 ARG A CA 1
ATOM 2645 C C . ARG A 1 340 ? 18.207 32.647 6.854 1.00 64.44 340 ARG A C 1
ATOM 2647 O O . ARG A 1 340 ? 17.749 33.478 7.634 1.00 64.44 340 ARG A O 1
ATOM 2654 N N . PHE A 1 341 ? 17.451 31.743 6.231 1.00 65.69 341 PHE A N 1
ATOM 2655 C CA . PHE A 1 341 ? 16.023 31.598 6.524 1.00 65.69 341 PHE A CA 1
ATOM 2656 C C . PHE A 1 341 ? 15.792 30.947 7.892 1.00 65.69 341 PHE A C 1
ATOM 2658 O O . PHE A 1 341 ? 14.960 31.438 8.650 1.00 65.69 341 PHE A O 1
ATOM 2665 N N . GLY A 1 342 ? 16.580 29.927 8.252 1.00 62.88 342 GLY A N 1
ATOM 2666 C CA . GLY A 1 342 ? 16.492 29.280 9.565 1.00 62.88 342 GLY A CA 1
ATOM 2667 C C . GLY A 1 342 ? 16.841 30.210 10.731 1.00 62.88 342 GLY A C 1
ATOM 2668 O O . GLY A 1 342 ? 16.121 30.244 11.724 1.00 62.88 342 GLY A O 1
ATOM 2669 N N . ARG A 1 343 ? 17.898 31.029 10.603 1.00 62.19 343 ARG A N 1
ATOM 2670 C CA . ARG A 1 343 ? 18.261 31.994 11.656 1.00 62.19 343 ARG A CA 1
ATOM 2671 C C . ARG A 1 343 ? 17.254 33.116 11.826 1.00 62.19 343 ARG A C 1
ATOM 2673 O O . ARG A 1 343 ? 17.007 33.471 12.963 1.00 62.19 343 ARG A O 1
ATOM 2680 N N . LYS A 1 344 ? 16.651 33.639 10.752 1.00 69.81 344 LYS A N 1
ATOM 2681 C CA . LYS A 1 344 ? 15.594 34.653 10.904 1.00 69.81 344 LYS A CA 1
ATOM 2682 C C . LYS A 1 344 ? 14.400 34.113 11.690 1.00 69.81 344 LYS A C 1
ATOM 2684 O O . LYS A 1 344 ? 13.924 34.786 12.588 1.00 69.81 344 LYS A O 1
ATOM 2689 N N . LEU A 1 345 ? 13.994 32.871 11.422 1.00 65.06 345 LEU A N 1
ATOM 2690 C CA . LEU A 1 345 ? 12.933 32.202 12.181 1.00 65.06 345 LEU A CA 1
ATOM 2691 C C . LEU A 1 345 ? 13.304 31.966 13.656 1.00 65.06 345 LEU A C 1
ATOM 2693 O O . LEU A 1 345 ? 12.435 32.053 14.515 1.00 65.06 345 LEU A O 1
ATOM 2697 N N . ALA A 1 346 ? 14.575 31.685 13.953 1.00 61.44 346 ALA A N 1
ATOM 2698 C CA . ALA A 1 346 ? 15.051 31.484 15.324 1.00 61.44 346 ALA A CA 1
ATOM 2699 C C . ALA A 1 346 ? 15.300 32.801 16.087 1.00 61.44 346 ALA A C 1
ATOM 2701 O O . ALA A 1 346 ? 15.121 32.855 17.299 1.00 61.44 346 ALA A O 1
ATOM 2702 N N . GLU A 1 347 ? 15.708 33.865 15.398 1.00 72.69 347 GLU A N 1
ATOM 2703 C CA . GLU A 1 347 ? 15.956 35.188 15.984 1.00 72.69 347 GLU A CA 1
ATOM 2704 C C . GLU A 1 347 ? 14.635 35.919 16.275 1.00 72.69 347 GLU A C 1
ATOM 2706 O O . GLU A 1 347 ? 14.507 36.561 17.317 1.00 72.69 347 GLU A O 1
ATOM 2711 N N . ASP A 1 348 ? 13.608 35.698 15.445 1.00 69.94 348 ASP A N 1
ATOM 2712 C CA . ASP A 1 348 ? 12.231 36.130 15.716 1.00 69.94 348 ASP A CA 1
ATOM 2713 C C . ASP A 1 348 ? 11.582 35.361 16.896 1.00 69.94 348 ASP A C 1
ATOM 2715 O O . ASP A 1 348 ? 10.552 35.793 17.413 1.00 69.94 348 ASP A O 1
ATOM 2719 N N . ALA A 1 349 ? 12.178 34.251 17.364 1.00 64.31 349 ALA A N 1
ATOM 2720 C CA . ALA A 1 349 ? 11.649 33.443 18.471 1.00 64.31 349 ALA A CA 1
ATOM 2721 C C . ALA A 1 349 ? 12.045 33.939 19.881 1.00 64.31 349 ALA A C 1
ATOM 2723 O O . ALA A 1 349 ? 11.456 33.488 20.859 1.00 64.31 349 ALA A O 1
ATOM 2724 N N . GLY A 1 350 ? 12.968 34.902 20.000 1.00 68.56 350 GLY A N 1
ATOM 2725 C CA . GLY A 1 350 ? 13.284 35.605 21.252 1.00 68.56 350 GLY A CA 1
ATOM 2726 C C . GLY A 1 350 ? 14.004 34.776 22.347 1.00 68.56 350 GLY A C 1
ATOM 2727 O O . GLY A 1 350 ? 13.691 33.612 22.583 1.00 68.56 350 GLY A O 1
ATOM 2728 N N . PRO A 1 351 ? 14.960 35.363 23.098 1.00 60.91 351 PRO A N 1
ATOM 2729 C CA . PRO A 1 351 ? 15.806 34.634 24.058 1.00 60.91 351 PRO A CA 1
ATOM 2730 C C . PRO A 1 351 ? 15.152 34.295 25.414 1.00 60.91 351 PRO A C 1
ATOM 2732 O O . PRO A 1 351 ? 15.823 33.735 26.276 1.00 60.91 351 PRO A O 1
ATOM 2735 N N . ASN A 1 352 ? 13.864 34.597 25.614 1.00 53.62 352 ASN A N 1
ATOM 2736 C CA . ASN A 1 352 ? 13.153 34.346 26.878 1.00 53.62 352 ASN A CA 1
ATOM 2737 C C . ASN A 1 352 ? 12.131 33.196 26.804 1.00 53.62 352 ASN A C 1
ATOM 2739 O O . ASN A 1 352 ? 11.296 33.070 27.696 1.00 53.62 352 ASN A O 1
ATOM 2743 N N . ALA A 1 353 ? 12.189 32.338 25.781 1.00 53.62 353 ALA A N 1
ATOM 2744 C CA . ALA A 1 353 ? 11.359 31.134 25.700 1.00 53.62 353 ALA A CA 1
ATOM 2745 C C . ALA A 1 353 ? 11.896 30.017 26.619 1.00 53.62 353 ALA A C 1
ATOM 2747 O O . ALA A 1 353 ? 12.331 28.956 26.177 1.00 53.62 353 ALA A O 1
ATOM 2748 N N . THR A 1 354 ? 11.898 30.277 27.923 1.00 54.88 354 THR A N 1
ATOM 2749 C CA . THR A 1 354 ? 11.900 29.238 28.954 1.00 54.88 354 THR A CA 1
ATOM 2750 C C . THR A 1 354 ? 10.466 28.980 29.405 1.00 54.88 354 THR A C 1
ATOM 2752 O O . THR A 1 354 ? 9.661 29.906 29.451 1.00 54.88 354 THR A O 1
ATOM 2755 N N . THR A 1 355 ? 10.222 27.733 29.814 1.00 51.84 355 THR A N 1
ATOM 2756 C CA . THR A 1 355 ? 9.080 27.183 30.575 1.00 51.84 355 THR A CA 1
ATOM 2757 C C . THR A 1 355 ? 7.802 26.745 29.844 1.00 51.84 355 THR A C 1
ATOM 2759 O O . THR A 1 355 ? 7.190 27.492 29.097 1.00 51.84 355 THR A O 1
ATOM 2762 N N . GLU A 1 356 ? 7.450 25.489 30.162 1.00 45.06 356 GLU A N 1
ATOM 2763 C CA . GLU A 1 356 ? 6.125 24.851 30.204 1.00 45.06 356 GLU A CA 1
ATOM 2764 C C . GLU A 1 356 ? 5.230 24.929 28.964 1.00 45.06 356 GLU A C 1
ATOM 2766 O O . GLU A 1 356 ? 4.541 25.908 28.710 1.00 45.06 356 GLU A O 1
ATOM 2771 N N . ILE A 1 357 ? 5.150 23.803 28.248 1.00 43.56 357 ILE A N 1
ATOM 2772 C CA . ILE A 1 357 ? 4.066 23.530 27.303 1.00 43.56 357 ILE A CA 1
ATOM 2773 C C . ILE A 1 357 ? 3.016 22.697 28.044 1.00 43.56 357 ILE A C 1
ATOM 2775 O O . ILE A 1 357 ? 2.960 21.473 27.927 1.00 43.56 357 ILE A O 1
ATOM 2779 N N . THR A 1 358 ? 2.211 23.387 28.842 1.00 46.22 358 THR A N 1
ATOM 2780 C CA . THR A 1 358 ? 0.843 23.001 29.188 1.00 46.22 358 THR A CA 1
ATOM 2781 C C . THR A 1 358 ? -0.089 23.962 28.457 1.00 46.22 358 THR A C 1
ATOM 2783 O O . THR A 1 358 ? -0.001 25.166 28.643 1.00 46.22 358 THR A O 1
ATOM 2786 N N . ASP A 1 359 ? -0.946 23.389 27.616 1.00 46.59 359 ASP A N 1
ATOM 2787 C CA . ASP A 1 359 ? -2.164 23.949 27.018 1.00 46.59 359 ASP A CA 1
ATOM 2788 C C . ASP A 1 359 ? -2.163 25.278 26.225 1.00 46.59 359 ASP A C 1
ATOM 2790 O O . ASP A 1 359 ? -1.626 26.313 26.594 1.00 46.59 359 ASP A O 1
ATOM 2794 N N . GLU A 1 360 ? -2.902 25.209 25.113 1.00 50.75 360 GLU A N 1
ATOM 2795 C CA . GLU A 1 360 ? -3.591 26.307 24.422 1.00 50.75 360 GLU A CA 1
ATOM 2796 C C . GLU A 1 360 ? -2.801 27.574 24.042 1.00 50.75 360 GLU A C 1
ATOM 2798 O O . GLU A 1 360 ? -2.891 28.623 24.672 1.00 50.75 360 GLU A O 1
ATOM 2803 N N . SER A 1 361 ? -2.164 27.554 22.868 1.00 45.06 361 SER A N 1
ATOM 2804 C CA . SER A 1 361 ? -2.416 28.562 21.811 1.00 45.06 361 SER A CA 1
ATOM 2805 C C . SER A 1 361 ? -1.483 28.355 20.619 1.00 45.06 361 SER A C 1
ATOM 2807 O O . SER A 1 361 ? -0.573 29.128 20.326 1.00 45.06 361 SER A O 1
ATOM 2809 N N . VAL A 1 362 ? -1.761 27.304 19.848 1.00 49.00 362 VAL A N 1
ATOM 2810 C CA . VAL A 1 362 ? -1.277 27.229 18.468 1.00 49.00 362 VAL A CA 1
ATOM 2811 C C . VAL A 1 362 ? -1.884 28.414 17.713 1.00 49.00 362 VAL A C 1
ATOM 2813 O O . VAL A 1 362 ? -3.094 28.472 17.496 1.00 49.00 362 VAL A O 1
ATOM 2816 N N . PHE A 1 363 ? -1.052 29.383 17.327 1.00 46.12 363 PHE A N 1
ATOM 2817 C CA . PHE A 1 363 ? -1.446 30.479 16.448 1.00 46.12 363 PHE A CA 1
ATOM 2818 C C . PHE A 1 363 ? -1.834 29.909 15.077 1.00 46.12 363 PHE A C 1
ATOM 2820 O O . PHE A 1 363 ? -0.998 29.652 14.208 1.00 46.12 363 PHE A O 1
ATOM 2827 N N . ILE A 1 364 ? -3.132 29.684 14.891 1.00 47.69 364 ILE A N 1
ATOM 2828 C CA . ILE A 1 364 ? -3.736 29.387 13.597 1.00 47.69 364 ILE A CA 1
ATOM 2829 C C . ILE A 1 364 ? -3.876 30.737 12.879 1.00 47.69 364 ILE A C 1
ATOM 2831 O O . ILE A 1 364 ? -4.554 31.627 13.404 1.00 47.69 364 ILE A O 1
ATOM 2835 N N . PRO A 1 365 ? -3.255 30.952 11.702 1.00 36.22 365 PRO A N 1
ATOM 2836 C CA . PRO A 1 365 ? -3.455 32.192 10.966 1.00 36.22 365 PRO A CA 1
ATOM 2837 C C . PRO A 1 365 ? -4.950 32.353 10.684 1.00 36.22 365 PRO A C 1
ATOM 2839 O O . PRO A 1 365 ? -5.608 31.401 10.261 1.00 36.22 365 PRO A O 1
ATOM 2842 N N . LYS A 1 366 ? -5.497 33.551 10.919 1.00 35.19 366 LYS A N 1
ATOM 2843 C CA . LYS A 1 366 ? -6.890 33.866 10.584 1.00 35.19 366 LYS A CA 1
ATOM 2844 C C . LYS A 1 366 ? -7.080 33.687 9.077 1.00 35.19 366 LYS A C 1
ATOM 2846 O O . LYS A 1 366 ? -6.776 34.588 8.298 1.00 35.19 366 LYS A O 1
ATOM 2851 N N . ALA A 1 367 ? -7.575 32.523 8.665 1.00 39.44 367 ALA A N 1
ATOM 2852 C CA . ALA A 1 367 ? -8.120 32.342 7.335 1.00 39.44 367 ALA A CA 1
ATOM 2853 C C . ALA A 1 367 ? -9.292 33.319 7.203 1.00 39.44 367 ALA A C 1
ATOM 2855 O O . ALA A 1 367 ? -10.167 33.378 8.072 1.00 39.44 367 ALA A O 1
ATOM 2856 N N . ALA A 1 368 ? -9.281 34.137 6.154 1.00 34.09 368 ALA A N 1
ATOM 2857 C CA . ALA A 1 368 ? -10.399 35.010 5.847 1.00 34.09 368 ALA A CA 1
ATOM 2858 C C . ALA A 1 368 ? -11.631 34.133 5.573 1.00 34.09 368 ALA A C 1
ATOM 2860 O O . ALA A 1 368 ? -11.779 33.561 4.495 1.00 34.09 368 ALA A O 1
ATOM 2861 N N . ASN A 1 369 ? -12.503 34.005 6.570 1.00 32.12 369 ASN A N 1
ATOM 2862 C CA . ASN A 1 369 ? -13.782 33.327 6.432 1.00 32.12 369 ASN A CA 1
ATOM 2863 C C . ASN A 1 369 ? -14.714 34.214 5.603 1.00 32.12 369 ASN A C 1
ATOM 2865 O O . ASN A 1 369 ? -15.482 35.009 6.144 1.00 32.12 369 ASN A O 1
ATOM 2869 N N . TYR A 1 370 ? -14.670 34.072 4.281 1.00 40.16 370 TYR A N 1
ATOM 2870 C CA . TYR A 1 370 ? -15.758 34.541 3.436 1.00 40.16 370 TYR A CA 1
ATOM 2871 C C . TYR A 1 370 ? -16.952 33.607 3.649 1.00 40.16 370 TYR A C 1
ATOM 2873 O O . TYR A 1 370 ? -17.038 32.533 3.057 1.00 40.16 370 TYR A O 1
ATOM 2881 N N . LYS A 1 371 ? -17.894 34.012 4.506 1.00 36.44 371 LYS A N 1
ATOM 2882 C CA . LYS A 1 371 ? -19.240 33.430 4.515 1.00 36.44 371 LYS A CA 1
ATOM 2883 C C . LYS A 1 371 ? -19.951 33.877 3.239 1.00 36.44 371 LYS A C 1
ATOM 2885 O O . LYS A 1 371 ? -20.642 34.890 3.228 1.00 36.44 371 LYS A O 1
ATOM 2890 N N . ALA A 1 372 ? -19.776 33.133 2.153 1.00 42.94 372 ALA A N 1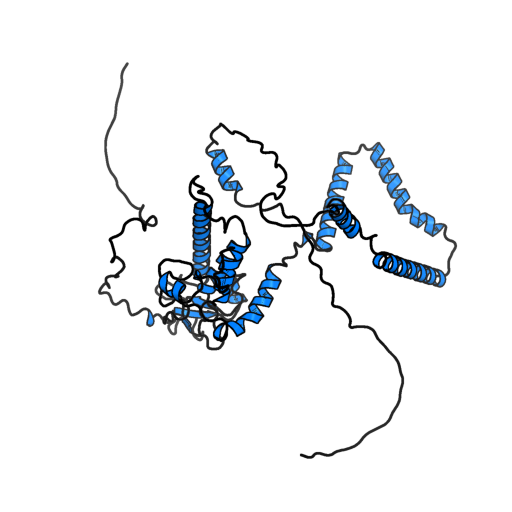
ATOM 2891 C CA . ALA A 1 372 ? -20.672 33.236 1.012 1.00 42.94 372 ALA A CA 1
ATOM 2892 C C . ALA A 1 372 ? -22.004 32.582 1.409 1.00 42.94 372 ALA A C 1
ATOM 2894 O O . ALA A 1 372 ? -22.163 31.366 1.317 1.00 42.94 372 ALA A O 1
ATOM 2895 N N . SER A 1 373 ? -22.958 33.372 1.909 1.00 41.12 373 SER A N 1
ATOM 2896 C CA . SER A 1 373 ? -24.332 32.903 2.084 1.00 41.12 373 SER A CA 1
ATOM 2897 C C . SER A 1 373 ? -24.966 32.749 0.703 1.00 41.12 373 SER A C 1
ATOM 2899 O O . SER A 1 373 ? -25.534 33.694 0.154 1.00 41.12 373 SER A O 1
ATOM 2901 N N . VAL A 1 374 ? -24.837 31.567 0.106 1.00 49.44 374 VAL A N 1
ATOM 2902 C CA . VAL A 1 374 ? -25.556 31.234 -1.125 1.00 49.44 374 VAL A CA 1
ATOM 2903 C C . VAL A 1 374 ? -26.992 30.901 -0.723 1.00 49.44 374 VAL A C 1
ATOM 2905 O O . VAL A 1 374 ? -27.322 29.762 -0.421 1.00 49.44 374 VAL A O 1
ATOM 2908 N N . SER A 1 375 ? -27.845 31.924 -0.650 1.00 46.28 375 SER A N 1
ATOM 2909 C CA . SER A 1 375 ? -29.265 31.795 -0.289 1.00 46.28 375 SER A CA 1
ATOM 2910 C C . SER A 1 375 ? -30.149 31.287 -1.434 1.00 46.28 375 SER A C 1
ATOM 2912 O O . SER A 1 375 ? -31.366 31.208 -1.282 1.00 46.28 375 SER A O 1
ATOM 2914 N N . GLN A 1 376 ? -29.565 30.925 -2.580 1.00 61.59 376 GLN A N 1
ATOM 2915 C CA . GLN A 1 376 ? -30.307 30.346 -3.694 1.00 61.59 376 GLN A CA 1
ATOM 2916 C C . GLN A 1 376 ? -30.078 28.833 -3.775 1.00 61.59 376 GLN A C 1
ATOM 2918 O O . GLN A 1 376 ? -28.926 28.396 -3.848 1.00 61.59 376 GLN A O 1
ATOM 2923 N N . PRO A 1 377 ? -31.151 28.018 -3.788 1.00 63.53 377 PRO A N 1
ATOM 2924 C CA . PRO A 1 377 ? -31.023 26.584 -3.990 1.00 63.53 377 PRO A CA 1
ATOM 2925 C C . PRO A 1 377 ? -30.409 26.314 -5.367 1.00 63.53 377 PRO A C 1
ATOM 2927 O O . PRO A 1 377 ? -30.887 26.810 -6.390 1.00 63.53 377 PRO A O 1
ATOM 2930 N N . LEU A 1 378 ? -29.336 25.521 -5.384 1.00 63.69 378 LEU A N 1
ATOM 2931 C CA . LEU A 1 378 ? -28.664 25.091 -6.608 1.00 63.69 378 LEU A CA 1
ATOM 2932 C C . LEU A 1 378 ? -29.668 24.400 -7.535 1.00 63.69 378 LEU A C 1
ATOM 2934 O O . LEU A 1 378 ? -30.427 23.517 -7.129 1.00 63.69 378 LEU A O 1
ATOM 2938 N N . THR A 1 379 ? -29.661 24.779 -8.810 1.00 76.12 379 THR A N 1
ATOM 2939 C CA . THR A 1 379 ? -30.512 24.113 -9.802 1.00 76.12 379 THR A CA 1
ATOM 2940 C C . THR A 1 379 ? -30.092 22.646 -9.957 1.00 76.12 379 THR A C 1
ATOM 2942 O O . THR A 1 379 ? -28.913 22.306 -9.843 1.00 76.12 379 THR A O 1
ATOM 2945 N N . LYS A 1 380 ? -31.029 21.746 -10.298 1.00 68.50 380 LYS A N 1
ATOM 2946 C CA . LYS A 1 380 ? -30.734 20.309 -10.520 1.00 68.50 380 LYS A CA 1
ATOM 2947 C C . LYS A 1 380 ? -29.577 20.061 -11.506 1.00 68.50 380 LYS A C 1
ATOM 2949 O O . LYS A 1 380 ? -28.898 19.043 -11.400 1.00 68.50 380 LYS A O 1
ATOM 2954 N N . ARG A 1 381 ? -29.342 20.975 -12.458 1.00 66.19 381 ARG A N 1
ATOM 2955 C CA . ARG A 1 381 ? -28.198 20.920 -13.387 1.00 66.19 381 ARG A CA 1
ATOM 2956 C C . ARG A 1 381 ? -26.873 21.254 -12.701 1.00 66.19 381 ARG A C 1
ATOM 2958 O O . ARG A 1 381 ? -25.916 20.511 -12.889 1.00 66.19 381 ARG A O 1
ATOM 2965 N N . GLN A 1 382 ? -26.838 22.299 -11.877 1.00 64.44 382 GLN A N 1
ATOM 2966 C CA . GLN A 1 382 ? -25.649 22.665 -11.101 1.00 64.44 382 GLN A CA 1
ATOM 2967 C C . GLN A 1 382 ? -25.307 21.597 -10.061 1.00 64.44 382 GLN A C 1
ATOM 2969 O O . GLN A 1 382 ? -24.140 21.285 -9.879 1.00 64.44 382 GLN A O 1
ATOM 2974 N N . MET A 1 383 ? -26.311 20.961 -9.455 1.00 69.56 383 MET A N 1
ATOM 2975 C CA . MET A 1 383 ? -26.103 19.869 -8.500 1.00 69.56 383 MET A CA 1
ATOM 2976 C C . MET A 1 383 ? -25.517 18.614 -9.168 1.00 69.56 383 MET A C 1
ATOM 2978 O O . MET A 1 383 ? -24.629 17.981 -8.609 1.00 69.56 383 MET A O 1
ATOM 2982 N N . ARG A 1 384 ? -25.922 18.295 -10.408 1.00 59.69 384 ARG A N 1
ATOM 2983 C CA . ARG A 1 384 ? -25.275 17.230 -11.200 1.00 59.69 384 ARG A CA 1
ATOM 2984 C C . ARG A 1 384 ? -23.857 17.588 -11.637 1.00 59.69 384 ARG A C 1
ATOM 2986 O O . ARG A 1 384 ? -23.015 16.700 -11.674 1.00 59.69 384 ARG A O 1
ATOM 2993 N N . GLN A 1 385 ? -2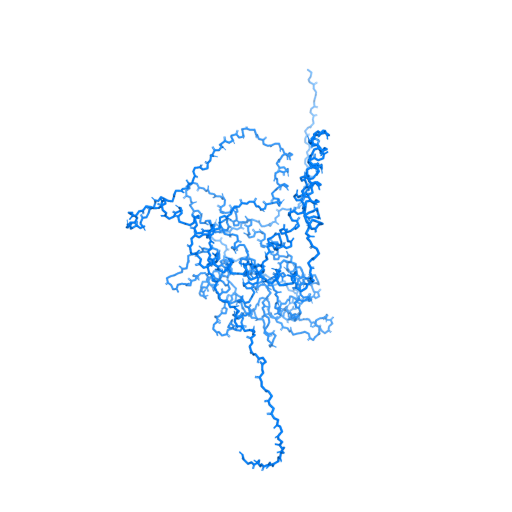3.584 18.856 -11.949 1.00 58.41 385 GLN A N 1
ATOM 2994 C CA . GLN A 1 385 ? -22.218 19.307 -12.228 1.00 58.41 385 GLN A CA 1
ATOM 2995 C C . GLN A 1 385 ? -21.333 19.247 -10.981 1.00 58.41 385 GLN A C 1
ATOM 2997 O O . GLN A 1 385 ? -20.199 18.810 -11.101 1.00 58.41 385 GLN A O 1
ATOM 3002 N N . LEU A 1 386 ? -21.864 19.589 -9.802 1.00 57.03 386 LEU A N 1
ATOM 3003 C CA . LEU A 1 386 ? -21.138 19.514 -8.531 1.00 57.03 386 LEU A CA 1
ATOM 3004 C C . LEU A 1 386 ? -20.778 18.067 -8.163 1.00 57.03 386 LEU A C 1
ATOM 3006 O O . LEU A 1 386 ? -19.652 17.785 -7.769 1.00 57.03 386 LEU A O 1
ATOM 3010 N N . ILE A 1 387 ? -21.721 17.138 -8.355 1.00 59.31 387 ILE A N 1
ATOM 3011 C CA . ILE A 1 387 ? -21.491 15.699 -8.155 1.00 59.31 387 ILE A CA 1
ATOM 3012 C C . ILE A 1 387 ? -20.499 15.160 -9.202 1.00 59.31 387 ILE A C 1
ATOM 3014 O O . ILE A 1 387 ? -19.673 14.311 -8.885 1.00 59.31 387 ILE A O 1
ATOM 3018 N N . GLY A 1 388 ? -20.531 15.689 -10.430 1.00 46.78 388 GLY A N 1
ATOM 3019 C CA . GLY A 1 388 ? -19.581 15.341 -11.491 1.00 46.78 388 GLY A CA 1
ATOM 3020 C C . GLY A 1 388 ? -18.173 15.923 -11.310 1.00 46.78 388 GLY A C 1
ATOM 3021 O O . GLY A 1 388 ? -17.222 15.338 -11.816 1.00 46.78 388 GLY A O 1
ATOM 3022 N N . SER A 1 389 ? -18.015 17.039 -10.587 1.00 44.16 389 SER A N 1
ATOM 3023 C CA . SER A 1 389 ? -16.725 17.714 -10.372 1.00 44.16 389 SER A CA 1
ATOM 3024 C C . SER A 1 389 ? -15.962 17.257 -9.124 1.00 44.16 389 SER A C 1
ATOM 3026 O O . SER A 1 389 ? -14.816 17.654 -8.945 1.00 44.16 389 SER A O 1
ATOM 3028 N N . CYS A 1 390 ? -16.559 16.421 -8.266 1.00 44.66 390 CYS A N 1
ATOM 3029 C CA . CYS A 1 390 ? -15.861 15.837 -7.111 1.00 44.66 390 CYS A CA 1
ATOM 3030 C C . CYS A 1 390 ? -15.051 14.571 -7.451 1.00 44.66 390 CYS A C 1
ATOM 3032 O O . CYS A 1 390 ? -14.382 14.023 -6.577 1.00 44.66 390 CYS A O 1
ATOM 3034 N N . SER A 1 391 ? -15.036 14.126 -8.712 1.00 45.72 391 SER A N 1
ATOM 3035 C CA . SER A 1 391 ? -13.985 13.234 -9.207 1.00 45.72 391 SER A CA 1
ATOM 3036 C C . SER A 1 391 ? -12.878 14.071 -9.841 1.00 45.72 391 SER A C 1
ATOM 3038 O O . SER A 1 391 ? -13.099 14.732 -10.849 1.00 45.72 391 SER A O 1
ATOM 3040 N N . CYS A 1 392 ? -11.684 13.981 -9.249 1.00 42.22 392 CYS A N 1
ATOM 3041 C CA . CYS A 1 392 ? -10.414 14.566 -9.694 1.00 42.22 392 CYS A CA 1
ATOM 3042 C C . CYS A 1 392 ? -10.198 16.052 -9.352 1.00 42.22 392 CYS A C 1
ATOM 3044 O O . CYS A 1 392 ? -10.430 16.933 -10.170 1.00 42.22 392 CYS A O 1
ATOM 3046 N N . THR A 1 393 ? -9.626 16.325 -8.174 1.00 39.78 393 THR A N 1
ATOM 3047 C CA . THR A 1 393 ? -8.342 17.055 -8.037 1.00 39.78 393 THR A CA 1
ATOM 3048 C C . THR A 1 393 ? -7.958 17.223 -6.565 1.00 39.78 393 THR A C 1
ATOM 3050 O O . THR A 1 393 ? -8.509 18.035 -5.830 1.00 39.78 393 THR A O 1
ATOM 3053 N N . GLY A 1 394 ? -6.954 16.452 -6.145 1.00 33.88 394 GLY A N 1
ATOM 3054 C CA . GLY A 1 394 ? -6.094 16.809 -5.026 1.00 33.88 394 GLY A CA 1
ATOM 3055 C C . GLY A 1 394 ? -4.941 17.679 -5.528 1.00 33.88 394 GLY A C 1
ATOM 3056 O O . GLY A 1 394 ? -4.197 17.251 -6.400 1.00 33.88 394 GLY A O 1
ATOM 3057 N N . SER A 1 395 ? -4.826 18.891 -4.985 1.00 30.20 395 SER A N 1
ATOM 3058 C CA . SER A 1 395 ? -3.600 19.683 -4.762 1.00 30.20 395 SER A CA 1
ATOM 3059 C C . SER A 1 395 ? -4.080 21.068 -4.310 1.00 30.20 395 SER A C 1
ATOM 3061 O O . SER A 1 395 ? -4.757 21.761 -5.056 1.00 30.20 395 SER A O 1
ATOM 3063 N N . SER A 1 396 ? -3.831 21.541 -3.099 1.00 31.59 396 SER A N 1
ATOM 3064 C CA . SER A 1 396 ? -2.506 21.783 -2.553 1.00 31.59 396 SER A CA 1
ATOM 3065 C C . SER A 1 396 ? -2.657 22.164 -1.081 1.00 31.59 396 SER A C 1
ATOM 3067 O O . SER A 1 396 ? -3.544 22.945 -0.754 1.00 31.59 396 SER A O 1
ATOM 3069 N N . TRP A 1 397 ? -1.797 21.621 -0.218 1.00 29.34 397 TRP A N 1
ATOM 3070 C CA . TRP A 1 397 ? -1.107 22.337 0.867 1.00 29.34 397 TRP A CA 1
ATOM 3071 C C . TRP A 1 397 ? -0.471 21.331 1.829 1.00 29.34 397 TRP A C 1
ATOM 3073 O O . TRP A 1 397 ? -1.181 20.627 2.536 1.00 29.34 397 TRP A O 1
ATOM 3083 N N . ARG A 1 398 ? 0.864 21.306 1.876 1.00 33.84 398 ARG A N 1
ATOM 3084 C CA . ARG A 1 398 ? 1.715 21.055 3.059 1.00 33.84 398 ARG A CA 1
ATOM 3085 C C . ARG A 1 398 ? 3.133 21.469 2.645 1.00 33.84 398 ARG A C 1
ATOM 3087 O O . ARG A 1 398 ? 3.637 20.987 1.640 1.00 33.84 398 ARG A O 1
ATOM 3094 N N . LYS A 1 399 ? 3.643 22.603 3.138 1.00 31.59 399 LYS A N 1
ATOM 3095 C CA . LYS A 1 399 ? 4.436 22.763 4.374 1.00 31.59 399 LYS A CA 1
ATOM 3096 C C . LYS A 1 399 ? 5.509 21.681 4.523 1.00 31.59 399 LYS A C 1
ATOM 3098 O O . LYS A 1 399 ? 5.222 20.558 4.913 1.00 31.59 399 LYS A O 1
ATOM 3103 N N . SER A 1 400 ? 6.725 22.085 4.172 1.00 33.69 400 SER A N 1
ATOM 3104 C CA . SER A 1 400 ? 7.991 21.383 4.340 1.00 33.69 400 SER A CA 1
ATOM 3105 C C . SER A 1 400 ? 8.575 21.646 5.728 1.00 33.69 400 SER A C 1
ATOM 3107 O O . SER A 1 400 ? 8.693 22.809 6.113 1.00 33.69 400 SER A O 1
ATOM 3109 N N . GLU A 1 401 ? 9.050 20.602 6.396 1.00 31.66 401 GLU A N 1
ATOM 3110 C CA . GLU A 1 401 ? 10.173 20.686 7.335 1.00 31.66 401 GLU A CA 1
ATOM 3111 C C . GLU A 1 401 ? 11.221 19.626 6.957 1.00 31.66 401 GLU A C 1
ATOM 3113 O O . GLU A 1 401 ? 10.846 18.585 6.407 1.00 31.66 401 GLU A O 1
ATOM 3118 N N . PRO A 1 402 ? 12.524 19.889 7.174 1.00 35.84 402 PRO A N 1
ATOM 3119 C CA . PRO A 1 402 ? 13.597 19.039 6.682 1.00 35.84 402 PRO A CA 1
ATOM 3120 C C . PRO A 1 402 ? 14.134 18.118 7.785 1.00 35.84 402 PRO A C 1
ATOM 3122 O O . PRO A 1 402 ? 14.547 18.592 8.842 1.00 35.84 402 PRO A O 1
ATOM 3125 N N . SER A 1 403 ? 14.230 16.814 7.514 1.00 31.02 403 SER A N 1
ATOM 3126 C CA . SER A 1 403 ? 15.093 15.923 8.294 1.00 31.02 403 SER A CA 1
ATOM 3127 C C . SER A 1 403 ? 16.345 15.564 7.500 1.00 31.02 403 SER A C 1
ATOM 3129 O O . SER A 1 403 ? 16.306 14.960 6.431 1.00 31.02 403 SER A O 1
ATOM 3131 N N . SER A 1 404 ? 17.456 15.976 8.087 1.00 34.91 404 SER A N 1
ATOM 3132 C CA . SER A 1 404 ? 18.847 15.633 7.834 1.00 34.91 404 SER A CA 1
ATOM 3133 C C . SER A 1 404 ? 19.155 14.131 7.817 1.00 34.91 404 SER A C 1
ATOM 3135 O O . SER A 1 404 ? 18.817 13.438 8.770 1.00 34.91 404 SER A O 1
ATOM 3137 N N . ALA A 1 405 ? 19.930 13.691 6.824 1.00 31.27 405 ALA A N 1
ATOM 3138 C CA . ALA A 1 405 ? 21.072 12.765 6.936 1.00 31.27 405 ALA A CA 1
ATOM 3139 C C . ALA A 1 405 ? 21.745 12.735 5.544 1.00 31.27 405 ALA A C 1
ATOM 3141 O O . ALA A 1 405 ? 21.059 12.583 4.543 1.00 31.27 405 ALA A O 1
ATOM 3142 N N . VAL A 1 406 ? 23.009 13.105 5.317 1.00 32.75 406 VAL A N 1
ATOM 3143 C CA . VAL A 1 406 ? 24.280 12.652 5.906 1.00 32.75 406 VAL A CA 1
ATOM 3144 C C . VAL A 1 406 ? 24.556 11.166 5.631 1.00 32.75 406 VAL A C 1
ATOM 3146 O O . VAL A 1 406 ? 23.857 10.299 6.129 1.00 32.75 406 VAL A O 1
ATOM 3149 N N . LEU A 1 407 ? 25.672 10.954 4.915 1.00 31.64 407 LEU A N 1
ATOM 3150 C CA . LEU A 1 407 ? 26.507 9.748 4.799 1.00 31.64 407 LEU A CA 1
ATOM 3151 C C . LEU A 1 407 ? 26.006 8.582 3.930 1.00 31.64 407 LEU A C 1
ATOM 3153 O O . LEU A 1 407 ? 25.306 7.703 4.404 1.00 31.64 407 LEU A O 1
ATOM 3157 N N . ALA A 1 408 ? 26.547 8.493 2.708 1.00 29.28 408 ALA A N 1
ATOM 3158 C CA . ALA A 1 408 ? 27.499 7.431 2.335 1.00 29.28 408 ALA A CA 1
ATOM 3159 C C . ALA A 1 408 ? 27.894 7.540 0.851 1.00 29.28 408 ALA A C 1
ATOM 3161 O O . ALA A 1 408 ? 27.094 7.181 0.005 1.00 29.28 408 ALA A O 1
ATOM 3162 N N . VAL A 1 409 ? 29.125 7.972 0.537 1.00 28.36 409 VAL A N 1
ATOM 3163 C CA . VAL A 1 409 ? 29.958 7.362 -0.526 1.00 28.36 409 VAL A CA 1
ATOM 3164 C C . VAL A 1 409 ? 31.421 7.686 -0.210 1.00 28.36 409 VAL A C 1
ATOM 3166 O O . VAL A 1 409 ? 31.912 8.780 -0.481 1.00 28.36 409 VAL A O 1
ATOM 3169 N N . ALA A 1 410 ? 32.124 6.713 0.359 1.00 31.02 410 ALA A N 1
ATOM 3170 C CA . ALA A 1 410 ? 33.577 6.653 0.366 1.00 31.02 410 ALA A CA 1
ATOM 3171 C C . ALA A 1 410 ? 33.973 5.254 -0.108 1.00 31.02 410 ALA A C 1
ATOM 3173 O O . ALA A 1 410 ? 34.060 4.340 0.700 1.00 31.02 410 ALA A O 1
ATOM 3174 N N . ALA A 1 411 ? 34.151 5.083 -1.419 1.00 34.59 411 ALA A N 1
ATOM 3175 C CA . ALA A 1 411 ? 34.927 3.988 -2.005 1.00 34.59 411 ALA A CA 1
ATOM 3176 C C . ALA A 1 411 ? 35.049 4.197 -3.518 1.00 34.59 411 ALA A C 1
ATOM 3178 O O . ALA A 1 411 ? 34.202 3.742 -4.276 1.00 34.59 411 ALA A O 1
ATOM 3179 N N . ALA A 1 412 ? 36.089 4.913 -3.944 1.00 32.84 412 ALA A N 1
ATOM 3180 C CA . ALA A 1 412 ? 36.843 4.643 -5.170 1.00 32.84 412 ALA A CA 1
ATOM 3181 C C . ALA A 1 412 ? 37.791 5.817 -5.418 1.00 32.84 412 ALA A C 1
ATOM 3183 O O . ALA A 1 412 ? 37.335 6.918 -5.702 1.00 32.84 412 ALA A O 1
ATOM 3184 N N . VAL A 1 413 ? 39.094 5.557 -5.291 1.00 34.12 413 VAL A N 1
ATOM 3185 C CA . VAL A 1 413 ? 40.229 6.127 -6.047 1.00 34.12 413 VAL A CA 1
ATOM 3186 C C . VAL A 1 413 ? 41.449 6.101 -5.127 1.00 34.12 413 VAL A C 1
ATOM 3188 O O . VAL A 1 413 ? 41.566 6.876 -4.183 1.00 34.12 413 VAL A O 1
ATOM 3191 N N . GLY A 1 414 ? 42.367 5.193 -5.431 1.00 31.66 414 GLY A N 1
ATOM 3192 C CA . GLY A 1 414 ? 43.673 5.092 -4.795 1.00 31.66 414 GLY A CA 1
ATOM 3193 C C . GLY A 1 414 ? 44.196 3.669 -4.930 1.00 31.66 414 GLY A C 1
ATOM 3194 O O . GLY A 1 414 ? 43.608 2.758 -4.375 1.00 31.66 414 GLY A O 1
ATOM 3195 N N . LEU A 1 415 ? 45.267 3.364 -5.646 1.00 31.89 415 LEU A N 1
ATOM 3196 C CA . LEU A 1 415 ? 46.170 4.154 -6.465 1.00 31.89 415 LEU A CA 1
ATOM 3197 C C . LEU A 1 415 ? 46.983 3.115 -7.248 1.00 31.89 415 LEU A C 1
ATOM 3199 O O . LEU A 1 415 ? 47.347 2.065 -6.720 1.00 31.89 415 LEU A O 1
ATOM 3203 N N . LEU A 1 416 ? 47.269 3.422 -8.506 1.00 33.00 416 LEU A N 1
ATOM 3204 C CA . LEU A 1 416 ? 48.349 2.795 -9.252 1.00 33.00 416 LEU A CA 1
ATOM 3205 C C . LEU A 1 416 ? 49.678 3.110 -8.552 1.00 33.00 416 LEU A C 1
ATOM 3207 O O . LEU A 1 416 ? 49.940 4.279 -8.279 1.00 33.00 416 LEU A O 1
ATOM 3211 N N . ALA A 1 417 ? 50.507 2.085 -8.339 1.00 35.91 417 ALA A N 1
ATOM 3212 C CA . ALA A 1 417 ? 51.917 2.018 -8.755 1.00 35.91 417 ALA A CA 1
ATOM 3213 C C . ALA A 1 417 ? 52.821 1.339 -7.711 1.00 35.91 417 ALA A C 1
ATOM 3215 O O . ALA A 1 417 ? 53.206 1.953 -6.723 1.00 35.91 417 ALA A O 1
ATOM 3216 N N . SER A 1 418 ? 53.287 0.128 -8.024 1.00 34.66 418 SER A N 1
ATOM 3217 C CA . SER A 1 418 ? 54.731 -0.141 -8.100 1.00 34.66 418 SER A CA 1
ATOM 3218 C C . SER A 1 418 ? 55.010 -1.454 -8.851 1.00 34.66 418 SER A C 1
ATOM 3220 O O . SER A 1 418 ? 54.412 -2.496 -8.598 1.00 34.66 418 SER A O 1
ATOM 3222 N N . TRP A 1 419 ? 55.894 -1.359 -9.847 1.00 38.97 419 TRP A N 1
ATOM 3223 C CA . TRP A 1 419 ? 56.580 -2.460 -10.5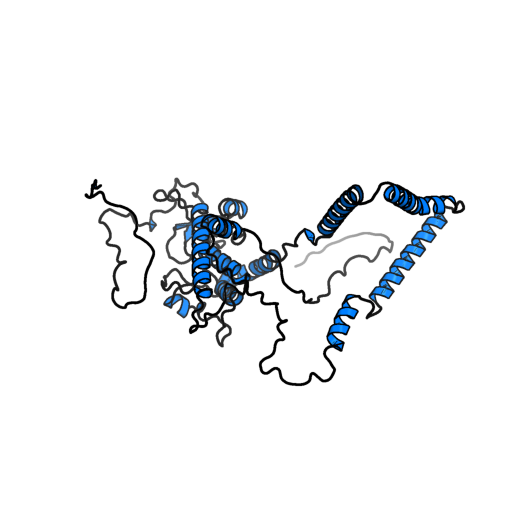39 1.00 38.97 419 TRP A CA 1
ATOM 3224 C C . TRP A 1 419 ? 57.416 -3.269 -9.525 1.00 38.97 419 TRP A C 1
ATOM 3226 O O . TRP A 1 419 ? 58.041 -2.651 -8.671 1.00 38.97 419 TRP A O 1
ATOM 3236 N N . GLY A 1 420 ? 57.414 -4.610 -9.470 1.00 36.25 420 GLY A N 1
ATOM 3237 C CA . GLY A 1 420 ? 57.965 -5.612 -10.414 1.00 36.25 420 GLY A CA 1
ATOM 3238 C C . GLY A 1 420 ? 59.206 -6.294 -9.767 1.00 36.25 420 GLY A C 1
ATOM 3239 O O . GLY A 1 420 ? 59.702 -5.745 -8.788 1.00 36.25 420 GLY A O 1
ATOM 3240 N N . PRO A 1 421 ? 59.820 -7.390 -10.276 1.00 52.69 421 PRO A N 1
ATOM 3241 C CA . PRO A 1 421 ? 59.320 -8.556 -11.024 1.00 52.69 421 PRO A CA 1
ATOM 3242 C C . PRO A 1 421 ? 59.769 -9.943 -10.445 1.00 52.69 421 PRO A C 1
ATOM 3244 O O . PRO A 1 421 ? 60.719 -10.020 -9.678 1.00 52.69 421 PRO A O 1
ATOM 3247 N N . SER A 1 422 ? 59.148 -11.040 -10.936 1.00 40.62 422 SER A N 1
ATOM 3248 C CA . SER A 1 422 ? 59.683 -12.422 -11.174 1.00 40.62 422 SER A CA 1
ATOM 3249 C C . SER A 1 422 ? 60.403 -13.184 -10.030 1.00 40.62 422 SER A C 1
ATOM 3251 O O . SER A 1 422 ? 61.394 -12.704 -9.506 1.00 40.62 422 SER A O 1
ATOM 3253 N N . ARG A 1 423 ? 60.107 -14.448 -9.672 1.00 38.41 423 ARG A N 1
ATOM 3254 C CA . ARG A 1 423 ? 60.084 -15.722 -10.448 1.00 38.41 423 ARG A CA 1
ATOM 3255 C C . ARG A 1 423 ? 59.845 -16.904 -9.432 1.00 38.41 423 ARG A C 1
ATOM 3257 O O . ARG A 1 423 ? 59.637 -16.601 -8.266 1.00 38.41 423 ARG A O 1
ATOM 3264 N N . PRO A 1 424 ? 59.853 -18.211 -9.791 1.00 56.28 424 PRO A N 1
ATOM 3265 C CA . PRO A 1 424 ? 58.662 -19.051 -9.978 1.00 56.28 424 PRO A CA 1
ATOM 3266 C C . PRO A 1 424 ? 58.630 -20.257 -8.966 1.00 56.28 424 PRO A C 1
ATOM 3268 O O . PRO A 1 424 ? 59.150 -20.082 -7.869 1.00 56.28 424 PRO A O 1
ATOM 3271 N N . PRO A 1 425 ? 57.988 -21.431 -9.205 1.00 68.12 425 PRO A N 1
ATOM 3272 C CA . PRO A 1 425 ? 57.068 -22.039 -8.234 1.00 68.12 425 PRO A CA 1
ATOM 3273 C C . PRO A 1 425 ? 57.546 -23.407 -7.692 1.00 68.12 425 PRO A C 1
ATOM 3275 O O . PRO A 1 425 ? 58.632 -23.859 -8.039 1.00 68.12 425 PRO A O 1
ATOM 3278 N N . THR A 1 426 ? 56.643 -24.085 -6.960 1.00 48.50 426 THR A N 1
ATOM 3279 C CA . THR A 1 426 ? 56.567 -25.526 -6.579 1.00 48.50 426 THR A CA 1
ATOM 3280 C C . THR A 1 426 ? 57.029 -25.906 -5.156 1.00 48.50 426 THR A C 1
ATOM 3282 O O . THR A 1 426 ? 57.865 -25.212 -4.591 1.00 48.50 426 THR A O 1
ATOM 3285 N N . PRO A 1 427 ? 56.572 -27.048 -4.586 1.00 58.25 427 PRO A N 1
ATOM 3286 C CA . PRO A 1 427 ? 55.190 -27.565 -4.542 1.00 58.25 427 PRO A CA 1
ATOM 3287 C C . PRO A 1 427 ? 54.781 -28.193 -3.171 1.00 58.25 427 PRO A C 1
ATOM 3289 O O . PRO A 1 427 ? 55.612 -28.457 -2.313 1.00 58.25 427 PRO A O 1
ATOM 3292 N N . THR A 1 428 ? 53.482 -28.522 -3.048 1.00 50.66 428 THR A N 1
ATOM 3293 C CA . THR A 1 428 ? 52.877 -29.688 -2.336 1.00 50.66 428 THR A CA 1
ATOM 3294 C C . THR A 1 428 ? 53.138 -29.961 -0.842 1.00 50.66 428 THR A C 1
ATOM 3296 O O . THR A 1 428 ? 54.228 -30.349 -0.449 1.00 50.66 428 THR A O 1
ATOM 3299 N N . SER A 1 429 ? 52.062 -29.993 -0.045 1.00 46.09 429 SER A N 1
ATOM 3300 C CA . SER A 1 429 ? 51.493 -31.194 0.630 1.00 46.09 429 SER A CA 1
ATOM 3301 C C . SER A 1 429 ? 50.320 -30.718 1.511 1.00 46.09 429 SER A C 1
ATOM 3303 O O . SER A 1 429 ? 50.438 -29.717 2.203 1.00 46.09 429 SER A O 1
ATOM 3305 N N . GLN A 1 430 ? 49.072 -31.141 1.290 1.00 47.34 430 GLN A N 1
ATOM 3306 C CA . GLN A 1 430 ? 48.437 -32.368 1.794 1.00 47.34 430 GLN A CA 1
ATOM 3307 C C . GLN A 1 430 ? 48.799 -32.751 3.234 1.00 47.34 430 GLN A C 1
ATOM 3309 O O . GLN A 1 430 ? 49.917 -33.182 3.489 1.00 47.34 430 GLN A O 1
ATOM 3314 N N . THR A 1 431 ? 47.789 -32.658 4.106 1.00 49.28 431 THR A N 1
ATOM 3315 C CA . THR A 1 431 ? 47.458 -33.407 5.346 1.00 49.28 431 THR A CA 1
ATOM 3316 C C . THR A 1 431 ? 46.788 -32.410 6.304 1.00 49.28 431 THR A C 1
ATOM 3318 O O . THR A 1 431 ? 47.269 -31.297 6.451 1.00 49.28 431 THR A O 1
ATOM 3321 N N . ARG A 1 432 ? 45.653 -32.668 6.948 1.00 47.28 432 ARG A N 1
ATOM 3322 C CA . ARG A 1 432 ? 44.826 -33.858 7.135 1.00 47.28 432 ARG A CA 1
ATOM 3323 C C . ARG A 1 432 ? 43.419 -33.385 7.496 1.00 47.28 432 ARG A C 1
ATOM 3325 O O . ARG A 1 432 ? 43.337 -32.285 8.088 1.00 47.28 432 ARG A O 1
#

pLDDT: mean 72.64, std 23.78, range [24.44, 97.69]

Sequence (432 aa):
MMRGTSQLQLRFQAWVFVLCLGERFLPGLGGIFDGEEPNGLAGGLETLRPLNWSVYLGRSECEIPARSGRINGVCMESEQELGSQISFCKDVVKYRACVPATQPLWPHWNATKKDALLAHLFKEIVEARLAKEMNVT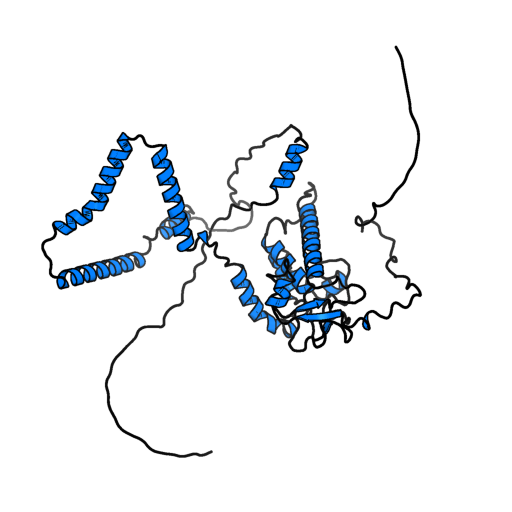ADIFVELHLLSNPGCFTALRNALCWYNFPKCNDQNVSLPLCQSSCEQYYGKCLHKAGADGLYEACSAPAVAGTGLFKSEAPGRDQILAPDNETCESTGELAKTYLEDVVQQEIWLLTPSGMAMMAFVALLIFGVAYCLLVPYGLRAYVQWGTRQILLQPVKLFRKLPPINGRNVLLLFGVLFLVFIVVGVIWRQRPGMSLSDRFGRKLAEDAGPNATTEITDESVFIPKAANYKASVSQPLTKRQMRQLIGSCSCTGSSWRKSEPSSAVLAVAAAVGLLASWGPSRPPTPTSQTR

InterPro domains:
  IPR020067 Frizzled domain [PS50038] (84-234)
  IPR036790 Frizzled cysteine-rich domain superfamily [G3DSA:1.10.2000.10] (84-195)
  IPR036790 Frizzled cysteine-rich domain superfamily [SSF63501] (142-198)